Protein AF-W6YYJ2-F1 (afdb_monomer)

Organism: NCBI:txid930090

Structure (mmCIF, N/CA/C/O backbone):
data_AF-W6YYJ2-F1
#
_entry.id   AF-W6YYJ2-F1
#
loop_
_atom_site.group_PDB
_atom_site.id
_atom_site.type_symbol
_atom_site.label_atom_id
_atom_site.label_alt_id
_atom_site.label_comp_id
_atom_site.label_asym_id
_atom_site.label_entity_id
_atom_site.label_seq_id
_atom_site.pdbx_PDB_ins_code
_atom_site.Cartn_x
_atom_site.Cartn_y
_atom_site.Cartn_z
_atom_site.occupancy
_atom_site.B_iso_or_equiv
_atom_site.auth_seq_id
_atom_site.auth_comp_id
_atom_site.auth_asym_id
_atom_site.auth_atom_id
_atom_site.pdbx_PDB_model_num
ATOM 1 N N . MET A 1 1 ? -20.573 -22.999 5.834 1.00 75.44 1 MET A N 1
ATOM 2 C CA . MET A 1 1 ? -19.142 -23.088 6.198 1.00 75.44 1 MET A CA 1
ATOM 3 C C . MET A 1 1 ? -18.916 -22.221 7.424 1.00 75.44 1 MET A C 1
ATOM 5 O O . MET A 1 1 ? -19.545 -21.170 7.485 1.00 75.44 1 MET A O 1
ATOM 9 N N . PRO A 1 2 ? -18.103 -22.651 8.403 1.00 87.94 2 PRO A N 1
ATOM 10 C CA . PRO A 1 2 ? -17.697 -21.772 9.497 1.00 87.94 2 PRO A CA 1
ATOM 11 C C . PRO A 1 2 ? -16.944 -20.550 8.934 1.00 87.94 2 PRO A C 1
ATOM 13 O O . PRO A 1 2 ? -16.268 -20.700 7.911 1.00 87.94 2 PRO A O 1
ATOM 16 N N . PRO A 1 3 ? -17.081 -19.358 9.546 1.00 88.62 3 PRO A N 1
ATOM 17 C CA . PRO A 1 3 ? -16.342 -18.175 9.114 1.00 88.62 3 PRO A CA 1
ATOM 18 C C . PRO A 1 3 ? -14.836 -18.429 9.218 1.00 88.62 3 PRO A C 1
ATOM 20 O O . PRO A 1 3 ? -14.385 -19.137 10.123 1.00 88.62 3 PRO A O 1
ATOM 23 N N . ASP A 1 4 ? -14.060 -17.856 8.296 1.00 91.62 4 ASP A N 1
ATOM 24 C CA . ASP A 1 4 ? -12.603 -17.922 8.363 1.00 91.62 4 ASP A CA 1
ATOM 25 C C . ASP A 1 4 ? -12.147 -17.315 9.707 1.00 91.62 4 ASP A C 1
ATOM 27 O O . ASP A 1 4 ? -12.546 -16.192 10.046 1.00 91.62 4 ASP A O 1
ATOM 31 N N . PRO A 1 5 ? -11.330 -18.023 10.510 1.00 91.44 5 PRO A N 1
ATOM 32 C CA . PRO A 1 5 ? -10.803 -17.479 11.758 1.00 91.44 5 PRO A CA 1
ATOM 33 C C . PRO A 1 5 ? -10.127 -16.114 11.579 1.00 91.44 5 PRO A C 1
ATOM 35 O O . PRO A 1 5 ? -10.192 -15.275 12.478 1.00 91.44 5 PRO A O 1
ATOM 38 N N . ARG A 1 6 ? -9.523 -15.860 10.410 1.00 92.50 6 ARG A N 1
ATOM 39 C CA . ARG A 1 6 ? -8.887 -14.579 10.077 1.00 92.50 6 ARG A CA 1
ATOM 40 C C . ARG A 1 6 ? -9.896 -13.444 10.003 1.00 92.50 6 ARG A C 1
ATOM 42 O O . ARG A 1 6 ? -9.632 -12.384 10.563 1.00 92.50 6 ARG A O 1
ATOM 49 N N . ASP A 1 7 ? -11.054 -13.679 9.395 1.00 92.94 7 ASP A N 1
ATOM 50 C CA . ASP A 1 7 ? -12.118 -12.676 9.299 1.00 92.94 7 ASP A CA 1
ATOM 51 C C . ASP A 1 7 ? -12.638 -12.316 10.690 1.00 92.94 7 ASP A C 1
ATOM 53 O O . ASP A 1 7 ? -12.801 -11.143 11.014 1.00 92.94 7 ASP A O 1
ATOM 57 N N . THR A 1 8 ? -12.790 -13.324 11.553 1.00 94.50 8 THR A N 1
ATOM 58 C CA . THR A 1 8 ? -13.216 -13.135 12.950 1.00 94.50 8 THR A CA 1
ATOM 59 C C . THR A 1 8 ? -12.192 -12.341 13.770 1.00 94.50 8 THR A C 1
ATOM 61 O O . THR A 1 8 ? -12.552 -11.632 14.708 1.00 94.50 8 THR A O 1
ATOM 64 N N . MET A 1 9 ? -10.899 -12.471 13.461 1.00 95.88 9 MET A N 1
ATOM 65 C CA . MET A 1 9 ? -9.841 -11.695 14.113 1.00 95.88 9 MET A CA 1
ATOM 66 C C . MET A 1 9 ? -9.793 -10.260 13.588 1.00 95.88 9 MET A C 1
ATOM 68 O O . MET A 1 9 ? -9.740 -9.321 14.378 1.00 95.88 9 MET A O 1
ATOM 72 N N . LEU A 1 10 ? -9.828 -10.086 12.266 1.00 97.00 10 LEU A N 1
ATOM 73 C CA . LEU A 1 10 ? -9.793 -8.776 11.618 1.00 97.00 10 LEU A CA 1
ATOM 74 C C . LEU A 1 10 ? -11.030 -7.932 11.944 1.00 97.00 10 LEU A C 1
ATOM 76 O O . LEU A 1 10 ? -10.906 -6.717 12.069 1.00 97.00 10 LEU A O 1
ATOM 80 N N . SER A 1 11 ? -12.193 -8.555 12.158 1.00 96.88 11 SER A N 1
ATOM 81 C CA . SER A 1 11 ? -13.426 -7.860 12.547 1.00 96.88 11 SER A CA 1
ATOM 82 C C . SER A 1 11 ? -13.388 -7.262 13.958 1.00 96.88 11 SER A C 1
ATOM 84 O O . SER A 1 11 ? -14.300 -6.527 14.323 1.00 96.88 11 SER A O 1
ATOM 86 N N . ARG A 1 12 ? -12.379 -7.597 14.777 1.00 97.06 12 ARG A N 1
ATOM 87 C CA . ARG A 1 12 ? -12.179 -7.014 16.118 1.00 97.06 12 ARG A CA 1
ATOM 88 C C . ARG A 1 12 ? -11.366 -5.724 16.089 1.00 97.06 12 ARG A C 1
ATOM 90 O O . ARG A 1 12 ? -11.321 -5.031 17.099 1.00 97.06 12 ARG A O 1
ATOM 97 N N . LEU A 1 13 ? -10.686 -5.444 14.978 1.00 98.06 13 LEU A N 1
ATOM 98 C CA . LEU A 1 13 ? -9.903 -4.227 14.825 1.00 98.06 13 LEU A CA 1
ATOM 99 C C . LEU A 1 13 ? -10.830 -3.028 14.658 1.00 98.06 13 LEU A C 1
ATOM 101 O O . LEU A 1 13 ? -11.836 -3.106 13.953 1.00 98.06 13 LEU A O 1
ATOM 105 N N . GLU A 1 14 ? -10.450 -1.905 15.257 1.00 97.94 14 GLU A N 1
ATOM 106 C CA . GLU A 1 14 ? -11.079 -0.630 14.950 1.00 97.94 14 GLU A CA 1
ATOM 107 C C . GLU A 1 14 ? -10.836 -0.289 13.475 1.00 97.94 14 GLU A C 1
ATOM 109 O O . GLU A 1 14 ? -9.692 -0.385 13.014 1.00 97.94 14 GLU A O 1
ATOM 114 N N . PRO A 1 15 ? -11.876 0.107 12.722 1.00 96.00 15 PRO A N 1
ATOM 115 C CA . PRO A 1 15 ? -11.707 0.519 11.338 1.00 96.00 15 PRO A CA 1
ATOM 116 C C . PRO A 1 15 ? -10.750 1.707 11.186 1.00 96.00 15 PRO A C 1
ATOM 118 O O . PRO A 1 15 ? -10.441 2.432 12.135 1.00 96.00 15 PRO A O 1
ATOM 121 N N . LEU A 1 16 ? -10.281 1.923 9.958 1.00 95.31 16 LEU A N 1
ATOM 122 C CA . LEU A 1 16 ? -9.495 3.112 9.645 1.00 95.31 16 LEU A CA 1
ATOM 123 C C . LEU A 1 16 ? -10.347 4.381 9.759 1.00 95.31 16 LEU A C 1
ATOM 125 O O . LEU A 1 16 ? -11.559 4.350 9.545 1.00 95.31 16 LEU A O 1
ATOM 129 N N . ASP A 1 17 ? -9.696 5.513 10.041 1.00 94.19 17 ASP A N 1
ATOM 130 C CA . ASP A 1 17 ? -10.378 6.808 9.970 1.00 94.19 17 ASP A CA 1
ATOM 131 C C . ASP A 1 17 ? -10.906 7.049 8.541 1.00 94.19 17 ASP A C 1
ATOM 133 O O . ASP A 1 17 ? -10.341 6.519 7.574 1.00 94.19 17 ASP A O 1
ATOM 137 N N . PRO A 1 18 ? -11.951 7.877 8.366 1.00 92.56 18 PRO A N 1
ATOM 138 C CA . PRO A 1 18 ? -12.426 8.254 7.042 1.00 92.56 18 PRO A CA 1
ATOM 139 C C . PRO A 1 18 ? -11.279 8.727 6.146 1.00 92.56 18 PRO A C 1
ATOM 141 O O . PRO A 1 18 ? -10.399 9.469 6.583 1.00 92.56 18 PRO A O 1
ATOM 144 N N . ASN A 1 19 ? -11.312 8.316 4.878 1.00 91.75 19 ASN A N 1
ATOM 145 C CA . ASN A 1 19 ? -10.298 8.629 3.863 1.00 91.75 19 ASN A CA 1
ATOM 146 C C . ASN A 1 19 ? -8.931 7.960 4.053 1.00 91.75 19 ASN A C 1
ATOM 148 O O . ASN A 1 19 ? -8.046 8.173 3.226 1.00 91.75 19 ASN A O 1
ATOM 152 N N . ASN A 1 20 ? -8.756 7.118 5.073 1.00 91.88 20 ASN A N 1
ATOM 153 C CA . ASN A 1 20 ? -7.548 6.322 5.231 1.00 91.88 20 ASN A CA 1
ATOM 154 C C . ASN A 1 20 ? -7.757 4.918 4.664 1.00 91.88 20 ASN A C 1
ATOM 156 O O . ASN A 1 20 ? -8.676 4.194 5.045 1.00 91.88 20 ASN A O 1
ATOM 160 N N . TYR A 1 21 ? -6.858 4.526 3.765 1.00 94.69 21 TYR A N 1
ATOM 161 C CA . TYR A 1 21 ? -6.887 3.238 3.084 1.00 94.69 21 TYR A CA 1
ATOM 162 C C . TYR A 1 21 ? -5.504 2.601 3.091 1.00 94.69 21 TYR A C 1
ATOM 164 O O . TYR A 1 21 ? -4.480 3.284 3.010 1.00 94.69 21 TYR A O 1
ATOM 172 N N . ILE A 1 22 ? -5.482 1.273 3.157 1.00 95.19 22 ILE A N 1
ATOM 173 C CA . ILE A 1 22 ? -4.271 0.462 3.072 1.00 95.19 22 ILE A CA 1
ATOM 174 C C . ILE A 1 22 ? -4.500 -0.579 1.988 1.00 95.19 22 ILE A C 1
ATOM 176 O O . ILE A 1 22 ? -5.451 -1.349 2.064 1.00 95.19 22 ILE A O 1
ATOM 180 N N . MET A 1 23 ? -3.602 -0.643 1.010 1.00 95.06 23 MET A N 1
ATOM 181 C CA . MET A 1 23 ? -3.572 -1.726 0.030 1.00 95.06 23 MET A CA 1
ATOM 182 C C . MET A 1 23 ? -2.150 -2.253 -0.088 1.00 95.06 23 MET A C 1
ATOM 184 O O . MET A 1 23 ? -1.280 -1.595 -0.662 1.00 95.06 23 MET A O 1
ATOM 188 N N . ALA A 1 24 ? -1.911 -3.439 0.461 1.00 95.31 24 ALA A N 1
ATOM 189 C CA . ALA A 1 24 ? -0.648 -4.150 0.355 1.00 95.31 24 ALA A CA 1
ATOM 190 C C . ALA A 1 24 ? -0.841 -5.387 -0.521 1.00 95.31 24 ALA A C 1
ATOM 192 O O . ALA A 1 24 ? -1.620 -6.275 -0.183 1.00 95.31 24 ALA A O 1
ATOM 193 N N . LEU A 1 25 ? -0.124 -5.424 -1.640 1.00 92.94 25 LEU A N 1
ATOM 194 C CA . LEU A 1 25 ? -0.196 -6.484 -2.641 1.00 92.94 25 LEU A CA 1
ATOM 195 C C . LEU A 1 25 ? 1.176 -7.148 -2.750 1.00 92.94 25 LEU A C 1
ATOM 197 O O . LEU A 1 25 ? 2.191 -6.452 -2.687 1.00 92.94 25 LEU A O 1
ATOM 201 N N . SER A 1 26 ? 1.204 -8.467 -2.907 1.00 91.44 26 SER A N 1
ATOM 202 C CA . SER A 1 26 ? 2.397 -9.241 -3.266 1.00 91.44 26 SER A CA 1
ATOM 203 C C . SER A 1 26 ? 2.366 -9.621 -4.755 1.00 91.44 26 SER A C 1
ATOM 205 O O . SER A 1 26 ? 1.419 -9.295 -5.463 1.00 91.44 26 SER A O 1
ATOM 207 N N . ALA A 1 27 ? 3.391 -10.326 -5.242 1.00 85.50 27 ALA A N 1
ATOM 208 C CA . ALA A 1 27 ? 3.406 -10.885 -6.601 1.00 85.50 27 ALA A CA 1
ATOM 209 C C . ALA A 1 27 ? 2.467 -12.099 -6.781 1.00 85.50 27 ALA A C 1
ATOM 211 O O . ALA A 1 27 ? 2.280 -12.563 -7.899 1.00 85.50 27 ALA A O 1
ATOM 212 N N . GLY A 1 28 ? 1.921 -12.639 -5.688 1.00 86.88 28 GLY A N 1
ATOM 213 C CA . GLY A 1 28 ? 0.967 -13.750 -5.700 1.00 86.88 28 GLY A CA 1
ATOM 214 C C . GLY A 1 28 ? -0.441 -13.323 -5.287 1.00 86.88 28 GLY A C 1
ATOM 215 O O . GLY A 1 28 ? -0.811 -12.158 -5.379 1.00 86.88 28 GLY A O 1
ATOM 216 N N . SER A 1 29 ? -1.212 -14.270 -4.752 1.00 87.44 29 SER A N 1
ATOM 217 C CA . SER A 1 29 ? -2.557 -14.024 -4.212 1.00 87.44 29 SER A CA 1
ATOM 218 C C . SER A 1 29 ? -2.566 -13.325 -2.850 1.00 87.44 29 SER A C 1
ATOM 220 O O . SER A 1 29 ? -3.638 -13.104 -2.286 1.00 87.44 29 SER A O 1
ATOM 222 N N . ASP A 1 30 ? -1.396 -13.034 -2.279 1.00 93.56 30 ASP A N 1
ATOM 223 C CA . ASP A 1 30 ? -1.274 -12.433 -0.954 1.00 93.56 30 ASP A CA 1
ATOM 224 C C . ASP A 1 30 ? -1.622 -10.946 -1.018 1.00 93.56 30 ASP A C 1
ATOM 226 O O . ASP A 1 30 ? -0.932 -10.140 -1.650 1.00 93.56 30 ASP A O 1
ATOM 230 N N . GLN A 1 31 ? -2.689 -10.587 -0.317 1.00 94.38 31 GLN A N 1
ATOM 231 C CA . GLN A 1 31 ? -3.199 -9.232 -0.223 1.00 94.38 31 GLN A CA 1
ATOM 232 C C . GLN A 1 31 ? -3.637 -8.924 1.205 1.00 94.38 31 GLN A C 1
ATOM 234 O O . GLN A 1 31 ? -4.163 -9.781 1.922 1.00 94.38 31 GLN A O 1
ATOM 239 N N . PHE A 1 32 ? -3.454 -7.666 1.585 1.00 96.44 32 PHE A N 1
ATOM 240 C CA . PHE A 1 32 ? -4.011 -7.073 2.789 1.00 96.44 32 PHE A CA 1
ATOM 241 C C . PHE A 1 32 ? -4.631 -5.723 2.426 1.00 96.44 32 PHE A C 1
ATOM 243 O O . PHE A 1 32 ? -3.959 -4.849 1.873 1.00 96.44 32 PHE A O 1
ATOM 250 N N . ILE A 1 33 ? -5.913 -5.565 2.737 1.00 96.38 33 ILE A N 1
ATOM 251 C CA . ILE A 1 33 ? -6.707 -4.378 2.438 1.00 96.38 33 ILE A CA 1
ATOM 252 C C . ILE A 1 33 ? -7.309 -3.868 3.747 1.00 96.38 33 ILE A C 1
ATOM 254 O O . ILE A 1 33 ? -7.993 -4.603 4.457 1.00 96.38 33 ILE A O 1
ATOM 258 N N . GLY A 1 34 ? -7.051 -2.604 4.064 1.00 96.31 34 GLY A N 1
ATOM 259 C CA . GLY A 1 34 ? -7.689 -1.877 5.155 1.00 96.31 34 GLY A CA 1
ATOM 260 C C . GLY A 1 34 ? -8.486 -0.705 4.603 1.00 96.31 34 GLY A C 1
ATOM 261 O O . GLY A 1 34 ? -8.014 0.008 3.718 1.00 96.31 34 GLY A O 1
ATOM 262 N N . SER A 1 35 ? -9.687 -0.505 5.130 1.00 94.94 35 SER A N 1
ATOM 263 C CA . SER A 1 35 ? -10.590 0.579 4.748 1.00 94.94 35 SER A CA 1
ATOM 264 C C . SER A 1 35 ? -11.330 1.122 5.976 1.00 94.94 35 SER A C 1
ATOM 266 O O . SER A 1 35 ? -11.303 0.486 7.038 1.00 94.94 35 SER A O 1
ATOM 268 N N . PRO A 1 36 ? -12.061 2.241 5.842 1.00 93.88 36 PRO A N 1
ATOM 269 C CA . PRO A 1 36 ? -12.977 2.702 6.886 1.00 93.88 36 PRO A CA 1
ATOM 270 C C . PRO A 1 36 ? -14.105 1.706 7.207 1.00 93.88 36 PRO A C 1
ATOM 272 O O . PRO A 1 36 ? -14.713 1.787 8.266 1.00 93.88 36 PRO A O 1
ATOM 275 N N . ASN A 1 37 ? -14.356 0.729 6.327 1.00 92.31 37 ASN A N 1
ATOM 276 C CA . ASN A 1 37 ? -15.351 -0.332 6.519 1.00 92.31 37 ASN A CA 1
ATOM 277 C C . ASN A 1 37 ? -14.746 -1.624 7.105 1.00 92.31 37 ASN A C 1
ATOM 279 O O . ASN A 1 37 ? -15.384 -2.675 7.093 1.00 92.31 37 ASN A O 1
ATOM 283 N N . GLY A 1 38 ? -13.502 -1.565 7.590 1.00 94.81 38 GLY A N 1
ATOM 284 C CA . GLY A 1 38 ? -12.784 -2.694 8.175 1.00 94.81 38 GLY A CA 1
ATOM 285 C C . GLY A 1 38 ? -11.705 -3.272 7.261 1.00 94.81 38 GLY A C 1
ATOM 286 O O . GLY A 1 38 ? -11.252 -2.636 6.301 1.00 94.81 38 GLY A O 1
ATOM 287 N N . TYR A 1 39 ? -11.269 -4.487 7.592 1.00 97.00 39 TYR A N 1
ATOM 288 C CA . TYR A 1 39 ? -10.086 -5.127 7.019 1.00 97.00 39 TYR A CA 1
ATOM 289 C C . TYR A 1 39 ? -10.425 -6.443 6.325 1.00 97.00 39 TYR A C 1
ATOM 291 O O . TYR A 1 39 ? -11.279 -7.199 6.783 1.00 97.00 39 TYR A O 1
ATOM 299 N N . LYS A 1 40 ? -9.702 -6.742 5.244 1.00 96.50 40 LYS A N 1
ATOM 300 C CA . LYS A 1 40 ? -9.734 -8.027 4.539 1.00 96.50 40 LYS A CA 1
ATOM 301 C C . LYS A 1 40 ? -8.317 -8.447 4.180 1.00 96.50 40 LYS A C 1
ATOM 303 O O . LYS A 1 40 ? -7.513 -7.619 3.757 1.00 96.50 40 LYS A O 1
ATOM 308 N N . ALA A 1 41 ? -8.007 -9.731 4.310 1.00 96.44 41 ALA A N 1
ATOM 309 C CA . ALA A 1 41 ? -6.697 -10.243 3.936 1.00 96.44 41 ALA A CA 1
ATOM 310 C C . ALA A 1 41 ? -6.782 -11.687 3.448 1.00 96.44 41 ALA A C 1
ATOM 312 O O . ALA A 1 41 ? -7.460 -12.513 4.050 1.00 96.44 41 ALA A O 1
ATOM 313 N N . THR A 1 42 ? -6.038 -12.008 2.393 1.00 95.19 42 THR A N 1
ATOM 314 C CA . THR A 1 42 ? -5.786 -13.407 2.006 1.00 95.19 42 THR A CA 1
ATOM 315 C C . THR A 1 42 ? -4.551 -13.961 2.708 1.00 95.19 42 THR A C 1
ATOM 317 O O . THR A 1 42 ? -4.417 -15.177 2.839 1.00 95.19 42 THR A O 1
ATOM 320 N N . TYR A 1 43 ? -3.677 -13.081 3.205 1.00 94.38 43 TYR A N 1
ATOM 321 C CA . TYR A 1 43 ? -2.455 -13.435 3.912 1.00 94.38 43 TYR A CA 1
ATOM 322 C C . TYR A 1 43 ? -2.159 -12.443 5.041 1.00 94.38 43 TYR A C 1
ATOM 324 O O . TYR A 1 43 ? -2.199 -11.227 4.854 1.00 94.38 43 TYR A O 1
ATOM 332 N N . ILE A 1 44 ? -1.829 -12.976 6.220 1.00 96.31 44 ILE A N 1
ATOM 333 C CA . ILE A 1 44 ? -1.332 -12.212 7.367 1.00 96.31 44 ILE A CA 1
ATOM 334 C C . ILE A 1 44 ? -0.098 -12.954 7.895 1.00 96.31 44 ILE A C 1
ATOM 336 O O . ILE A 1 44 ? -0.212 -14.140 8.214 1.00 96.31 44 ILE A O 1
ATOM 340 N N . PRO A 1 45 ? 1.070 -12.298 8.013 1.00 96.12 45 PRO A N 1
ATOM 341 C CA . PRO A 1 45 ? 2.262 -12.945 8.551 1.00 96.12 45 PRO A CA 1
ATOM 342 C C . PRO A 1 45 ? 2.075 -13.432 9.994 1.00 96.12 45 PRO A C 1
ATOM 344 O O . PRO A 1 45 ? 1.421 -12.764 10.797 1.00 96.12 45 PRO A O 1
ATOM 347 N N . SER A 1 46 ? 2.718 -14.544 10.363 1.00 94.50 46 SER A N 1
ATOM 348 C CA . SER A 1 46 ? 2.643 -15.134 11.714 1.00 94.50 46 SER A CA 1
ATOM 349 C C . SER A 1 46 ? 2.983 -14.148 12.835 1.00 94.50 46 SER A C 1
ATOM 351 O O . SER A 1 46 ? 2.301 -14.106 13.859 1.00 94.50 46 SER A O 1
ATOM 353 N N . ASP A 1 47 ? 3.985 -13.296 12.615 1.00 95.38 47 ASP A N 1
ATOM 354 C CA . ASP A 1 47 ? 4.447 -12.313 13.606 1.00 95.38 47 ASP A CA 1
ATOM 355 C C . ASP A 1 47 ? 3.437 -11.177 13.830 1.00 95.38 47 ASP A C 1
ATOM 357 O O . ASP A 1 47 ? 3.497 -10.462 14.834 1.00 95.38 47 ASP A O 1
ATOM 361 N N . VAL A 1 48 ? 2.509 -11.000 12.887 1.00 97.06 48 VAL A N 1
ATOM 362 C CA . VAL A 1 48 ? 1.380 -10.070 12.983 1.00 97.06 48 VAL A CA 1
ATOM 363 C C . VAL A 1 48 ? 0.153 -10.786 13.553 1.00 97.06 48 VAL A C 1
ATOM 365 O O . VAL A 1 48 ? -0.580 -10.194 14.342 1.00 97.06 48 VAL A O 1
ATOM 368 N N . LEU A 1 49 ? -0.039 -12.072 13.235 1.00 95.62 49 LEU A N 1
ATOM 369 C CA . LEU A 1 49 ? -1.155 -12.879 13.738 1.00 95.62 49 LEU A CA 1
ATOM 370 C C . LEU A 1 49 ? -1.189 -12.967 15.265 1.00 95.62 49 LEU A C 1
ATOM 372 O O . LEU A 1 49 ? -2.266 -12.836 15.838 1.00 95.62 49 LEU A O 1
ATOM 376 N N . TYR A 1 50 ? -0.047 -13.160 15.933 1.00 94.44 50 TYR A N 1
ATOM 377 C CA . TYR A 1 50 ? -0.037 -13.303 17.394 1.00 94.44 50 TYR A CA 1
ATOM 378 C C . TYR A 1 50 ? -0.580 -12.053 18.121 1.00 94.44 50 TYR A C 1
ATOM 380 O O . TYR A 1 50 ? -1.554 -12.193 18.863 1.00 94.44 50 TYR A O 1
ATOM 388 N N . PRO A 1 51 ? -0.065 -10.826 17.876 1.00 96.31 51 PRO A N 1
ATOM 389 C CA . PRO A 1 51 ? -0.635 -9.605 18.455 1.00 96.31 51 PRO A CA 1
ATOM 390 C C . PRO A 1 51 ? -2.131 -9.407 18.167 1.00 96.31 51 PRO A C 1
ATOM 392 O O . PRO A 1 51 ? -2.870 -8.972 19.056 1.00 96.31 51 PRO A O 1
ATOM 395 N N . LEU A 1 52 ? -2.579 -9.742 16.950 1.00 96.88 52 LEU A N 1
ATOM 396 C CA . LEU A 1 52 ? -3.992 -9.680 16.564 1.00 96.88 52 LEU A CA 1
ATOM 397 C C . LEU A 1 52 ? -4.837 -10.669 17.374 1.00 96.88 52 LEU A C 1
ATOM 399 O O . LEU A 1 52 ? -5.888 -10.309 17.896 1.00 96.88 52 LEU A O 1
ATOM 403 N N . PHE A 1 53 ? -4.361 -11.905 17.520 1.00 95.94 53 PHE A N 1
ATOM 404 C CA . PHE A 1 53 ? -5.067 -12.967 18.233 1.00 95.94 53 PHE A CA 1
ATOM 405 C C . PHE A 1 53 ? -5.226 -12.644 19.718 1.00 95.94 53 PHE A C 1
ATOM 407 O O . PHE A 1 53 ? -6.298 -12.839 20.287 1.00 95.94 53 PHE A O 1
ATOM 414 N N . THR A 1 54 ? -4.180 -12.084 20.328 1.00 96.00 54 THR A N 1
ATOM 415 C CA . THR A 1 54 ? -4.199 -11.645 21.729 1.00 96.00 54 THR A CA 1
ATOM 416 C C . THR A 1 54 ? -5.048 -10.398 21.976 1.00 96.00 54 THR A C 1
ATOM 418 O O . THR A 1 54 ? -5.193 -9.992 23.123 1.00 96.00 54 THR A O 1
ATOM 421 N N . GLY A 1 55 ? -5.579 -9.765 20.922 1.00 96.31 55 GLY A N 1
ATOM 422 C CA . GLY A 1 55 ? -6.342 -8.526 21.039 1.00 96.31 55 GLY A CA 1
ATOM 423 C C . GLY A 1 55 ? -5.506 -7.362 21.567 1.00 96.31 55 GLY A C 1
ATOM 424 O O . GLY A 1 55 ? -6.034 -6.518 22.266 1.00 96.31 55 GLY A O 1
ATOM 425 N N . LEU A 1 56 ? -4.198 -7.323 21.288 1.00 97.56 56 LEU A N 1
ATOM 426 C CA . LEU A 1 56 ? -3.327 -6.212 21.706 1.00 97.56 56 LEU A CA 1
ATOM 427 C C . LEU A 1 56 ? -3.323 -5.063 20.693 1.00 97.56 56 LEU A C 1
ATOM 429 O O . LEU A 1 56 ? -2.918 -3.943 21.010 1.00 97.56 56 LEU A O 1
ATOM 433 N N . VAL A 1 57 ? -3.731 -5.359 19.460 1.00 98.31 57 VAL A N 1
ATOM 434 C CA . VAL A 1 57 ? -3.770 -4.415 18.346 1.00 98.31 57 VAL A CA 1
ATOM 435 C C . VAL A 1 57 ? -5.148 -3.777 18.300 1.00 98.31 57 VAL A C 1
ATOM 437 O O . VAL A 1 57 ? -6.151 -4.475 18.193 1.00 98.31 57 VAL A O 1
ATOM 440 N N . LYS A 1 58 ? -5.167 -2.449 18.347 1.00 98.00 58 LYS A N 1
ATOM 441 C CA . LYS A 1 58 ? -6.360 -1.634 18.159 1.00 98.00 58 LYS A CA 1
ATOM 442 C C . LYS A 1 58 ? -6.704 -1.534 16.679 1.00 98.00 58 LYS A C 1
ATOM 444 O O . LYS A 1 58 ? -7.815 -1.859 16.285 1.00 98.00 58 LYS A O 1
ATOM 449 N N . ARG A 1 59 ? -5.727 -1.153 15.848 1.00 97.94 59 ARG A N 1
ATOM 450 C CA . ARG A 1 59 ? -5.878 -1.065 14.388 1.00 97.94 59 ARG A CA 1
ATOM 451 C C . ARG A 1 59 ? -4.548 -1.215 13.654 1.00 97.94 59 ARG A C 1
ATOM 453 O O . ARG A 1 59 ? -3.479 -0.990 14.222 1.00 97.94 59 ARG A O 1
ATOM 460 N N . ILE A 1 60 ? -4.610 -1.579 12.376 1.00 97.94 60 ILE A N 1
ATOM 461 C CA . ILE A 1 60 ? -3.446 -1.617 11.477 1.00 97.94 60 ILE A CA 1
ATOM 462 C C . ILE A 1 60 ? -3.435 -0.310 10.688 1.00 97.94 60 ILE A C 1
ATOM 464 O O . ILE A 1 60 ? -4.416 -0.025 10.007 1.00 97.94 60 ILE A O 1
ATOM 468 N N . THR A 1 61 ? -2.356 0.471 10.777 1.00 96.50 61 THR A N 1
ATOM 469 C CA . THR A 1 61 ? -2.252 1.817 10.174 1.00 96.50 61 THR A CA 1
ATOM 470 C C . THR A 1 61 ? -1.427 1.848 8.891 1.00 96.50 61 THR A C 1
ATOM 472 O O . THR A 1 61 ? -1.562 2.775 8.091 1.00 96.50 61 THR A O 1
ATOM 475 N N . TRP A 1 62 ? -0.607 0.823 8.654 1.00 96.94 62 TRP A N 1
ATOM 476 C CA . TRP A 1 62 ? 0.102 0.634 7.394 1.00 96.94 62 TRP A CA 1
ATOM 477 C C . TRP A 1 62 ? 0.457 -0.833 7.161 1.00 96.94 62 TRP A C 1
ATOM 479 O O . TRP A 1 62 ? 0.726 -1.576 8.107 1.00 96.94 62 TRP A O 1
ATOM 489 N N . ALA A 1 63 ? 0.520 -1.237 5.893 1.00 97.31 63 ALA A N 1
ATOM 490 C CA . ALA A 1 63 ? 1.034 -2.538 5.491 1.00 97.31 63 ALA A CA 1
ATOM 491 C C . ALA A 1 63 ? 1.769 -2.453 4.146 1.00 97.31 63 ALA A C 1
ATOM 493 O O . ALA A 1 63 ? 1.368 -1.732 3.232 1.00 97.31 63 ALA A O 1
ATOM 494 N N . SER A 1 64 ? 2.829 -3.242 4.006 1.00 96.81 64 SER A N 1
ATOM 495 C CA . SER A 1 64 ? 3.478 -3.547 2.735 1.00 96.81 64 SER A CA 1
ATOM 496 C C . SER A 1 64 ? 3.924 -4.998 2.737 1.00 96.81 64 SER A C 1
ATOM 498 O O . SER A 1 64 ? 4.610 -5.453 3.652 1.00 96.81 64 SER A O 1
ATOM 500 N N . LEU A 1 65 ? 3.574 -5.708 1.672 1.00 95.69 65 LEU A N 1
ATOM 501 C CA . LEU A 1 65 ? 3.992 -7.080 1.424 1.00 95.69 65 LEU A CA 1
ATOM 502 C C . LEU A 1 65 ? 5.048 -7.087 0.324 1.00 95.69 65 LEU A C 1
ATOM 504 O O . LEU A 1 65 ? 5.088 -6.171 -0.498 1.00 95.69 65 LEU A O 1
ATOM 508 N N . ARG A 1 66 ? 5.911 -8.099 0.335 1.00 94.38 66 ARG A N 1
ATOM 509 C CA . ARG A 1 66 ? 6.868 -8.355 -0.737 1.00 94.38 66 ARG A CA 1
ATOM 510 C C . ARG A 1 66 ? 6.655 -9.749 -1.309 1.00 94.38 66 ARG A C 1
ATOM 512 O O . ARG A 1 66 ? 6.085 -10.612 -0.653 1.00 94.38 66 ARG A O 1
ATOM 519 N N . CYS A 1 67 ? 7.153 -9.972 -2.523 1.00 89.50 67 CYS A N 1
ATOM 520 C CA . CYS A 1 67 ? 7.084 -11.270 -3.200 1.00 89.50 67 CYS A CA 1
ATOM 521 C C . CYS A 1 67 ? 7.896 -12.387 -2.518 1.00 89.50 67 CYS A C 1
ATOM 523 O O . CYS A 1 67 ? 7.728 -13.555 -2.853 1.00 89.50 67 CYS A O 1
ATOM 525 N N . ILE A 1 68 ? 8.780 -12.043 -1.576 1.00 92.19 68 ILE A N 1
ATOM 526 C CA . ILE A 1 68 ? 9.552 -13.014 -0.799 1.00 92.19 68 ILE A CA 1
ATOM 527 C C . ILE A 1 68 ? 8.765 -13.350 0.476 1.00 92.19 68 ILE A C 1
ATOM 529 O O . ILE A 1 68 ? 8.424 -12.424 1.220 1.00 92.19 68 ILE A O 1
ATOM 533 N N . PRO A 1 69 ? 8.518 -14.639 0.780 1.00 89.56 69 PRO A N 1
ATOM 534 C CA . PRO A 1 69 ? 7.890 -15.049 2.032 1.00 89.56 69 PRO A CA 1
ATOM 535 C C . PRO A 1 69 ? 8.587 -14.432 3.245 1.00 89.56 69 PRO A C 1
ATOM 537 O O . PRO A 1 69 ? 9.806 -14.272 3.257 1.00 89.56 69 PRO A O 1
ATOM 540 N N . ASN A 1 70 ? 7.822 -14.074 4.275 1.00 91.94 70 ASN A N 1
ATOM 541 C CA . ASN A 1 70 ? 8.336 -13.408 5.481 1.00 91.94 70 ASN A CA 1
ATOM 542 C C . ASN A 1 70 ? 9.094 -12.092 5.210 1.00 91.94 70 ASN A C 1
ATOM 544 O O . ASN A 1 70 ? 9.881 -11.647 6.042 1.00 91.94 70 ASN A O 1
ATOM 548 N N . SER A 1 71 ? 8.868 -11.447 4.064 1.00 94.69 71 SER A N 1
ATOM 549 C CA . SER A 1 71 ? 9.324 -10.087 3.789 1.00 94.69 71 SER A CA 1
ATOM 550 C C . SER A 1 71 ? 8.108 -9.165 3.759 1.00 94.69 71 SER A C 1
ATOM 552 O O . SER A 1 71 ? 7.357 -9.102 2.789 1.00 94.69 71 SER A O 1
ATOM 554 N N . PHE A 1 72 ? 7.866 -8.500 4.883 1.00 96.75 72 PHE A N 1
ATOM 555 C CA . PHE A 1 72 ? 6.703 -7.645 5.086 1.00 96.75 72 PHE A CA 1
ATOM 556 C C . PHE A 1 72 ? 7.043 -6.502 6.035 1.00 96.75 72 PHE A C 1
ATOM 558 O O . PHE A 1 72 ? 8.017 -6.559 6.785 1.00 96.75 72 PHE A O 1
ATOM 565 N N . PHE A 1 73 ? 6.198 -5.482 6.024 1.00 97.38 73 PHE A N 1
ATOM 566 C CA . PHE A 1 73 ? 6.213 -4.395 6.984 1.00 97.38 73 PHE A CA 1
ATOM 567 C C . PHE A 1 73 ? 4.772 -4.071 7.374 1.00 97.38 73 PHE A C 1
ATOM 569 O O . PHE A 1 73 ? 3.949 -3.801 6.504 1.00 97.38 73 PHE A O 1
ATOM 576 N N . PHE A 1 74 ? 4.471 -4.109 8.667 1.00 97.75 74 PHE A N 1
ATOM 577 C CA . PHE A 1 74 ? 3.187 -3.713 9.236 1.00 97.75 74 PHE A CA 1
ATOM 578 C C . PHE A 1 74 ? 3.411 -2.681 10.329 1.00 97.75 74 PHE A C 1
ATOM 580 O O . PHE A 1 74 ? 4.308 -2.824 11.161 1.00 97.75 74 PHE A O 1
ATOM 587 N N . GLU A 1 75 ? 2.551 -1.677 10.354 1.00 96.75 75 GLU A N 1
ATOM 588 C CA . GLU A 1 75 ? 2.470 -0.703 11.429 1.00 96.75 75 GLU A CA 1
ATOM 589 C C . GLU A 1 75 ? 1.147 -0.885 12.161 1.00 96.75 75 GLU A C 1
ATOM 591 O O . GLU A 1 75 ? 0.073 -0.940 11.556 1.00 96.75 75 GLU A O 1
ATOM 596 N N . LEU A 1 76 ? 1.255 -1.045 13.474 1.00 97.38 76 LEU A N 1
ATOM 597 C CA . LEU A 1 76 ? 0.172 -1.411 14.366 1.00 97.38 76 LEU A CA 1
ATOM 598 C C . LEU A 1 76 ? -0.001 -0.292 15.389 1.00 97.38 76 LEU A C 1
ATOM 600 O O . LEU A 1 76 ? 0.967 0.093 16.046 1.00 97.38 76 LEU A O 1
ATOM 604 N N . GLU A 1 77 ? -1.228 0.181 15.563 1.00 97.06 77 GLU A N 1
ATOM 605 C CA . GLU A 1 77 ? -1.620 0.937 16.748 1.00 97.06 77 GLU A CA 1
ATOM 606 C C . GLU A 1 77 ? -2.121 -0.062 17.794 1.00 97.06 77 GLU A C 1
ATOM 608 O O . GLU A 1 77 ? -3.010 -0.874 17.526 1.00 97.06 77 GLU A O 1
ATOM 613 N N . LEU A 1 78 ? -1.513 -0.047 18.975 1.00 97.56 78 LEU A N 1
ATOM 614 C CA . LEU A 1 78 ? -1.885 -0.898 20.101 1.00 97.56 78 LEU A CA 1
ATOM 615 C C . LEU A 1 78 ? -3.039 -0.267 20.894 1.00 97.56 78 LEU A C 1
ATOM 617 O O . LEU A 1 78 ? -3.286 0.934 20.797 1.00 97.56 78 LEU A O 1
ATOM 621 N N . ILE A 1 79 ? -3.733 -1.062 21.714 1.00 97.81 79 ILE A N 1
ATOM 622 C CA . ILE A 1 79 ? -4.850 -0.577 22.556 1.00 97.81 79 ILE A CA 1
ATOM 623 C C . ILE A 1 79 ? -4.420 0.535 23.524 1.00 97.81 79 ILE A C 1
ATOM 625 O O . ILE A 1 79 ? -5.208 1.418 23.846 1.00 97.81 79 ILE A O 1
ATOM 629 N N . ASP A 1 80 ? -3.155 0.543 23.941 1.00 96.81 80 ASP A N 1
ATOM 630 C CA . ASP A 1 80 ? -2.589 1.596 24.791 1.00 96.81 80 ASP A CA 1
ATOM 631 C C . ASP A 1 80 ? -2.219 2.890 24.031 1.00 96.81 80 ASP A C 1
ATOM 633 O O . ASP A 1 80 ? -1.624 3.799 24.610 1.00 96.81 80 ASP A O 1
ATOM 637 N N . GLY A 1 81 ? -2.540 2.975 22.734 1.00 95.56 81 GLY A N 1
ATOM 638 C CA . GLY A 1 81 ? -2.261 4.121 21.868 1.00 95.56 81 GLY A CA 1
ATOM 639 C C . GLY A 1 81 ? -0.821 4.200 21.353 1.00 95.56 81 GLY A C 1
ATOM 640 O O . GLY A 1 81 ? -0.484 5.128 20.616 1.00 95.56 81 GLY A O 1
ATOM 641 N N . ARG A 1 82 ? 0.059 3.255 21.713 1.00 95.06 82 ARG A N 1
ATOM 642 C CA . ARG A 1 82 ? 1.426 3.211 21.176 1.00 95.06 82 ARG A CA 1
ATOM 643 C C . ARG A 1 82 ? 1.450 2.600 19.779 1.00 95.06 82 ARG A C 1
ATOM 645 O O . ARG A 1 82 ? 0.668 1.714 19.449 1.00 95.06 82 ARG A O 1
ATOM 652 N N . PHE A 1 83 ? 2.432 3.024 18.989 1.00 93.94 83 PHE A N 1
ATOM 653 C CA . PHE A 1 83 ? 2.715 2.446 17.679 1.00 93.94 83 PHE A CA 1
ATOM 654 C C . PHE A 1 83 ? 3.810 1.386 17.785 1.00 93.94 83 PHE A C 1
ATOM 656 O O . PHE A 1 83 ? 4.828 1.587 18.454 1.00 93.94 83 PHE A O 1
ATOM 663 N N . ALA A 1 84 ? 3.613 0.269 17.095 1.00 94.88 84 ALA A N 1
ATOM 664 C CA . ALA A 1 84 ? 4.590 -0.796 16.955 1.00 94.88 84 ALA A CA 1
ATOM 665 C C . ALA A 1 84 ? 4.746 -1.172 15.480 1.00 94.88 84 ALA A C 1
ATOM 667 O O . ALA A 1 84 ? 3.767 -1.283 14.748 1.00 94.88 84 ALA A O 1
ATOM 668 N N . CYS A 1 85 ? 5.981 -1.425 15.053 1.00 95.50 85 CYS A N 1
ATOM 669 C CA . CYS A 1 85 ? 6.255 -1.958 13.723 1.00 95.50 85 CYS A CA 1
ATOM 670 C C . CYS A 1 85 ? 6.569 -3.454 13.815 1.00 95.50 85 CYS A C 1
ATOM 672 O O . CYS A 1 85 ? 7.333 -3.890 14.682 1.00 95.50 85 CYS A O 1
ATOM 674 N N . ARG A 1 86 ? 6.012 -4.240 12.895 1.00 96.62 86 ARG A N 1
ATOM 675 C CA . ARG A 1 86 ? 6.400 -5.631 12.646 1.00 96.62 86 ARG A CA 1
ATOM 676 C C . ARG A 1 86 ? 7.054 -5.704 11.283 1.00 96.62 86 ARG A C 1
ATOM 678 O O . ARG A 1 86 ? 6.463 -5.307 10.283 1.00 96.62 86 ARG A O 1
ATOM 685 N N . ILE A 1 87 ? 8.285 -6.190 11.264 1.00 96.62 87 ILE A N 1
ATOM 686 C CA . ILE A 1 87 ? 9.094 -6.281 10.057 1.00 96.62 87 ILE A CA 1
ATOM 687 C C . ILE A 1 87 ? 9.498 -7.736 9.904 1.00 96.62 87 ILE A C 1
ATOM 689 O O . ILE A 1 87 ? 9.961 -8.348 10.864 1.00 96.62 87 ILE A O 1
ATOM 693 N N . GLY A 1 88 ? 9.285 -8.278 8.712 1.00 96.25 88 GLY A N 1
ATOM 694 C CA . GLY A 1 88 ? 9.647 -9.649 8.402 1.00 96.25 88 GLY A CA 1
ATOM 695 C C . GLY A 1 88 ? 11.160 -9.873 8.421 1.00 96.25 88 GLY A C 1
ATOM 696 O O . GLY A 1 88 ? 11.948 -8.932 8.331 1.00 96.25 88 GLY A O 1
ATOM 697 N N . THR A 1 89 ? 11.578 -11.132 8.516 1.00 95.50 89 THR A N 1
ATOM 698 C CA . THR A 1 89 ? 12.991 -11.523 8.647 1.00 95.50 89 THR A CA 1
ATOM 699 C C . THR A 1 89 ? 13.822 -11.232 7.395 1.00 95.50 89 THR A C 1
ATOM 701 O O . THR A 1 89 ? 15.033 -11.038 7.485 1.00 95.50 89 THR A O 1
ATOM 704 N N . HIS A 1 90 ? 13.190 -11.153 6.222 1.00 94.88 90 HIS A N 1
ATOM 705 C CA . HIS A 1 90 ? 13.870 -10.895 4.952 1.00 94.88 90 HIS A CA 1
ATOM 706 C C . HIS A 1 90 ? 13.848 -9.408 4.574 1.00 94.88 90 HIS A C 1
ATOM 708 O O . HIS A 1 90 ? 13.180 -8.996 3.620 1.00 94.88 90 HIS A O 1
ATOM 714 N N . ILE A 1 91 ? 14.603 -8.592 5.308 1.00 94.62 91 ILE A N 1
ATOM 715 C CA . ILE A 1 91 ? 14.764 -7.154 5.045 1.00 94.62 91 ILE A CA 1
ATOM 716 C C . ILE A 1 91 ? 15.865 -6.945 3.988 1.00 94.62 91 ILE A C 1
ATOM 718 O O . ILE A 1 91 ? 16.948 -7.516 4.130 1.00 94.62 91 ILE A O 1
ATOM 722 N N . PRO A 1 92 ? 15.644 -6.135 2.930 1.00 93.81 92 PRO A N 1
ATOM 723 C CA . PRO A 1 92 ? 16.725 -5.724 2.036 1.00 93.81 92 PRO A CA 1
ATOM 724 C C . PRO A 1 92 ? 17.888 -5.104 2.836 1.00 93.81 92 PRO A C 1
ATOM 726 O O . PRO A 1 92 ? 17.630 -4.189 3.617 1.00 93.81 92 PRO A O 1
ATOM 729 N N . PRO A 1 93 ? 19.156 -5.517 2.636 1.00 91.81 93 PRO A N 1
ATOM 730 C CA . PRO A 1 93 ? 20.283 -5.010 3.431 1.00 91.81 93 PRO A CA 1
ATOM 731 C C . PRO A 1 93 ? 20.382 -3.478 3.458 1.00 91.81 93 PRO A C 1
ATOM 733 O O . PRO A 1 93 ? 20.583 -2.879 4.508 1.00 91.81 93 PRO A O 1
ATOM 736 N N . ALA A 1 94 ? 20.127 -2.841 2.312 1.00 90.19 94 ALA A N 1
ATOM 737 C CA . ALA A 1 94 ? 20.063 -1.389 2.153 1.00 90.19 94 ALA A CA 1
ATOM 738 C C . ALA A 1 94 ? 19.005 -0.698 3.040 1.00 90.19 94 ALA A C 1
ATOM 740 O O . ALA A 1 94 ? 19.167 0.462 3.416 1.00 90.19 94 ALA A O 1
ATOM 741 N N . LEU A 1 95 ? 17.911 -1.392 3.360 1.00 94.12 95 LEU A N 1
ATOM 742 C CA . LEU A 1 95 ? 16.854 -0.890 4.234 1.00 94.12 95 LEU A CA 1
ATOM 743 C C . LEU A 1 95 ? 17.202 -1.100 5.714 1.00 94.12 95 LEU A C 1
ATOM 745 O O . LEU A 1 95 ? 16.800 -0.294 6.550 1.00 94.12 95 LEU A O 1
ATOM 749 N N . THR A 1 96 ? 17.973 -2.138 6.049 1.00 93.69 96 THR A N 1
ATOM 750 C CA . THR A 1 96 ? 18.356 -2.465 7.431 1.00 93.69 96 THR A CA 1
ATOM 751 C C . THR A 1 96 ? 19.064 -1.301 8.121 1.00 93.69 96 THR A C 1
ATOM 753 O O . THR A 1 96 ? 18.651 -0.904 9.208 1.00 93.69 96 THR A O 1
ATOM 756 N N . ASP A 1 97 ? 20.066 -0.692 7.482 1.00 87.69 97 ASP A N 1
ATOM 757 C CA . ASP A 1 97 ? 20.813 0.432 8.069 1.00 87.69 97 ASP A CA 1
ATOM 758 C C . ASP A 1 97 ? 19.921 1.652 8.327 1.00 87.69 97 ASP A C 1
ATOM 760 O O . ASP A 1 97 ? 20.045 2.349 9.339 1.00 87.69 97 ASP A O 1
ATOM 764 N N . PHE A 1 98 ? 18.982 1.907 7.418 1.00 89.25 98 PHE A N 1
ATOM 765 C CA . PHE A 1 98 ? 18.003 2.972 7.573 1.00 89.25 98 PHE A CA 1
ATOM 766 C C . PHE A 1 98 ? 17.067 2.700 8.746 1.00 89.25 98 PHE A C 1
ATOM 768 O O . PHE A 1 98 ? 16.897 3.568 9.601 1.00 89.25 98 PHE A O 1
ATOM 775 N N . LEU A 1 99 ? 16.530 1.483 8.839 1.00 93.00 99 LEU A N 1
ATOM 776 C CA . LEU A 1 99 ? 15.678 1.071 9.948 1.00 93.00 99 LEU A CA 1
ATOM 777 C C . LEU A 1 99 ? 16.418 1.135 11.281 1.00 93.00 99 LEU A C 1
ATOM 779 O O . LEU A 1 99 ? 15.882 1.694 12.227 1.00 93.00 99 LEU A O 1
ATOM 783 N N . LEU A 1 100 ? 17.662 0.664 11.367 1.00 90.62 100 LEU A N 1
ATOM 784 C CA . LEU A 1 100 ? 18.455 0.740 12.598 1.00 90.62 100 LEU A CA 1
ATOM 785 C C . LEU A 1 100 ? 18.644 2.181 13.084 1.00 90.62 100 LEU A C 1
ATOM 787 O O . LEU A 1 100 ? 18.640 2.432 14.288 1.00 90.62 100 LEU A O 1
ATOM 791 N N . ASN A 1 101 ? 18.784 3.137 12.167 1.00 86.31 101 ASN A N 1
ATOM 792 C CA . ASN A 1 101 ? 18.866 4.552 12.520 1.00 86.31 101 ASN A CA 1
ATOM 793 C C . ASN A 1 101 ? 17.499 5.138 12.900 1.00 86.31 101 ASN A C 1
ATOM 795 O O . ASN A 1 101 ? 17.415 5.910 13.854 1.00 86.31 101 ASN A O 1
ATOM 799 N N . PHE A 1 102 ? 16.428 4.741 12.211 1.00 86.00 102 PHE A N 1
ATOM 800 C CA . PHE A 1 102 ? 15.068 5.199 12.502 1.00 86.00 102 PHE A CA 1
ATOM 801 C C . PHE A 1 102 ? 14.523 4.655 13.822 1.00 86.00 102 PHE A C 1
ATOM 803 O O . PHE A 1 102 ? 13.955 5.412 14.603 1.00 86.00 102 PHE A O 1
ATOM 810 N N . MET A 1 103 ? 14.755 3.377 14.117 1.00 87.31 103 MET A N 1
ATOM 811 C CA . MET A 1 103 ? 14.292 2.709 15.337 1.00 87.31 103 MET A CA 1
ATOM 812 C C . MET A 1 103 ? 14.921 3.296 16.609 1.00 87.31 103 MET A C 1
ATOM 814 O O . MET A 1 103 ? 14.340 3.180 17.686 1.00 87.31 103 MET A O 1
ATOM 818 N N . LYS A 1 104 ? 16.074 3.973 16.504 1.00 87.56 104 LYS A N 1
ATOM 819 C CA . LYS A 1 104 ? 16.668 4.729 17.622 1.00 87.56 104 LYS A CA 1
ATOM 820 C C . LYS A 1 104 ? 15.845 5.966 17.992 1.00 87.56 104 LYS A C 1
ATOM 822 O O . LYS A 1 104 ? 15.906 6.411 19.135 1.00 87.56 104 LYS A O 1
ATOM 827 N N . SER A 1 105 ? 15.066 6.514 17.056 1.00 84.56 105 SER A N 1
ATOM 828 C CA . SER A 1 105 ? 14.237 7.695 17.281 1.00 84.56 105 SER A CA 1
ATOM 829 C C . SER A 1 105 ? 12.757 7.337 17.412 1.00 84.56 105 SER A C 1
ATOM 831 O O . SER A 1 105 ? 12.046 7.116 16.430 1.00 84.56 105 SER A O 1
ATOM 833 N N . LYS A 1 106 ? 12.251 7.358 18.651 1.00 81.12 106 LYS A N 1
ATOM 834 C CA . LYS A 1 106 ? 10.832 7.093 18.947 1.00 81.12 106 LYS A CA 1
ATOM 835 C C . LYS A 1 106 ? 9.870 8.085 18.273 1.00 81.12 106 LYS A C 1
ATOM 837 O O . LYS A 1 106 ? 8.708 7.754 18.074 1.00 81.12 106 LYS A O 1
ATOM 842 N N . THR A 1 107 ? 10.328 9.284 17.906 1.00 85.81 107 THR A N 1
ATOM 843 C CA . THR A 1 107 ? 9.475 10.363 17.369 1.00 85.81 107 THR A CA 1
ATOM 844 C C . THR A 1 107 ? 9.139 10.216 15.883 1.00 85.81 107 THR A C 1
ATOM 846 O O . THR A 1 107 ? 8.224 10.882 15.392 1.00 85.81 107 THR A O 1
ATOM 849 N N . HIS A 1 108 ? 9.871 9.372 15.152 1.00 82.44 108 HIS A N 1
ATOM 850 C CA . HIS A 1 108 ? 9.681 9.176 13.711 1.00 82.44 108 HIS A CA 1
ATOM 851 C C . HIS A 1 108 ? 8.953 7.882 13.360 1.00 82.44 108 HIS A C 1
ATOM 853 O O . HIS A 1 108 ? 8.433 7.765 12.250 1.00 82.44 108 HIS A O 1
ATOM 859 N N . LEU A 1 109 ? 8.894 6.938 14.300 1.00 85.19 109 LEU A N 1
ATOM 860 C CA . LEU A 1 109 ? 8.319 5.614 14.090 1.00 85.19 109 LEU A CA 1
ATOM 861 C C . LEU A 1 109 ? 6.850 5.638 13.620 1.00 85.19 109 LEU A C 1
ATOM 863 O O . LEU A 1 109 ? 6.573 4.957 12.640 1.00 85.19 109 LEU A O 1
ATOM 867 N N . PRO A 1 110 ? 5.943 6.473 14.178 1.00 88.12 110 PRO A N 1
ATOM 868 C CA . PRO A 1 110 ? 4.538 6.526 13.733 1.00 88.12 110 PRO A CA 1
ATOM 869 C C . PRO A 1 110 ? 4.335 7.062 12.305 1.00 88.12 110 PRO A C 1
ATOM 871 O O . PRO A 1 110 ? 3.234 7.052 11.758 1.00 88.12 110 PRO A O 1
ATOM 874 N N . TYR A 1 111 ? 5.393 7.613 11.709 1.00 89.12 111 TYR A N 1
ATOM 875 C CA . TYR A 1 111 ? 5.372 8.184 10.365 1.00 89.12 111 TYR A CA 1
ATOM 876 C C . TYR A 1 111 ? 6.182 7.346 9.381 1.00 89.12 111 TYR A C 1
ATOM 878 O O . TYR A 1 111 ? 6.263 7.713 8.212 1.00 89.12 111 TYR A O 1
ATOM 886 N N . LEU A 1 112 ? 6.837 6.277 9.848 1.00 92.12 112 LEU A N 1
ATOM 887 C CA . LEU A 1 112 ? 7.638 5.419 8.997 1.00 92.12 112 LEU A CA 1
ATOM 888 C C . LEU A 1 112 ? 6.715 4.589 8.113 1.00 92.12 112 LEU A C 1
ATOM 890 O O . LEU A 1 112 ? 5.931 3.772 8.583 1.00 92.12 112 LEU A O 1
ATOM 894 N N . ARG A 1 113 ? 6.876 4.767 6.812 1.00 93.94 113 ARG A N 1
ATOM 895 C CA . ARG A 1 113 ? 6.191 4.011 5.781 1.00 93.94 113 ARG A CA 1
ATOM 896 C C . ARG A 1 113 ? 7.233 3.331 4.915 1.00 93.94 113 ARG A C 1
ATOM 898 O O . ARG A 1 113 ? 8.297 3.882 4.636 1.00 93.94 113 ARG A O 1
ATOM 905 N N . ILE A 1 114 ? 6.929 2.108 4.511 1.00 94.88 114 ILE A N 1
ATOM 906 C CA . ILE A 1 114 ? 7.770 1.320 3.616 1.00 94.88 114 ILE A CA 1
ATOM 907 C C . ILE A 1 114 ? 6.866 0.760 2.540 1.00 94.88 114 ILE A C 1
ATOM 909 O O . ILE A 1 114 ? 5.806 0.215 2.850 1.00 94.88 114 ILE A O 1
ATOM 913 N N . ARG A 1 115 ? 7.304 0.870 1.291 1.00 93.75 115 ARG A N 1
ATOM 914 C CA . ARG A 1 115 ? 6.777 0.095 0.182 1.00 93.75 115 ARG A CA 1
ATOM 915 C C . ARG A 1 115 ? 7.881 -0.764 -0.404 1.00 93.75 115 ARG A C 1
ATOM 917 O O . ARG A 1 115 ? 8.894 -0.251 -0.875 1.00 93.75 115 ARG A O 1
ATOM 924 N N . TYR A 1 116 ? 7.631 -2.062 -0.442 1.00 94.88 116 TYR A N 1
ATOM 925 C CA . TYR A 1 116 ? 8.413 -2.995 -1.237 1.00 94.88 116 TYR A CA 1
ATOM 926 C C . TYR A 1 116 ? 7.934 -3.026 -2.682 1.00 94.88 116 TYR A C 1
ATOM 928 O O . TYR A 1 116 ? 6.736 -2.969 -2.937 1.00 94.88 116 TYR A O 1
ATOM 936 N N . GLY A 1 117 ? 8.872 -3.151 -3.613 1.00 91.62 117 GLY A N 1
ATOM 937 C CA . GLY A 1 117 ? 8.593 -3.465 -5.004 1.00 91.62 117 GLY A CA 1
ATOM 938 C C . GLY A 1 117 ? 9.234 -4.773 -5.449 1.00 91.62 117 GLY A C 1
ATOM 939 O O . GLY A 1 117 ? 9.669 -5.592 -4.628 1.00 91.62 117 GLY A O 1
ATOM 940 N N . ALA A 1 118 ? 9.248 -4.999 -6.761 1.00 88.00 118 ALA A N 1
ATOM 941 C CA . ALA A 1 118 ? 9.908 -6.146 -7.378 1.00 88.00 118 ALA A CA 1
ATOM 942 C C . ALA A 1 118 ? 11.442 -6.062 -7.252 1.00 88.00 118 ALA A C 1
ATOM 944 O O . ALA A 1 118 ? 11.996 -4.982 -7.049 1.00 88.00 118 ALA A O 1
ATOM 945 N N . ASN A 1 119 ? 12.142 -7.191 -7.398 1.00 88.62 119 ASN A N 1
ATOM 946 C CA . ASN A 1 119 ? 13.612 -7.247 -7.502 1.00 88.62 119 ASN A CA 1
ATOM 947 C C . ASN A 1 119 ? 14.375 -6.588 -6.331 1.00 88.62 119 ASN A C 1
ATOM 949 O O . ASN A 1 119 ? 15.404 -5.938 -6.522 1.00 88.62 119 ASN A O 1
ATOM 953 N N . ASP A 1 120 ? 13.860 -6.742 -5.109 1.00 89.81 120 ASP A N 1
ATOM 954 C CA . ASP A 1 120 ? 14.360 -6.101 -3.879 1.00 89.81 120 ASP A CA 1
ATOM 955 C C . ASP A 1 120 ? 14.309 -4.570 -3.887 1.00 89.81 120 ASP A C 1
ATOM 957 O O . ASP A 1 120 ? 14.943 -3.933 -3.042 1.00 89.81 120 ASP A O 1
ATOM 961 N N . SER A 1 121 ? 13.579 -3.972 -4.829 1.00 92.06 121 SER A N 1
ATOM 962 C CA . SER A 1 121 ? 13.344 -2.538 -4.815 1.00 92.06 121 SER A CA 1
ATOM 963 C C . SER A 1 121 ? 12.473 -2.154 -3.631 1.00 92.06 121 SER A C 1
ATOM 965 O O . SER A 1 121 ? 11.626 -2.9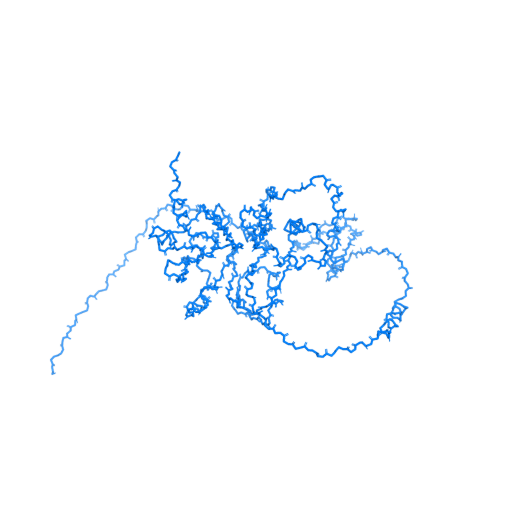24 -3.164 1.00 92.06 121 SER A O 1
ATOM 967 N N . PHE A 1 122 ? 12.700 -0.957 -3.111 1.00 94.50 122 PHE A N 1
ATOM 968 C CA . PHE A 1 122 ? 11.854 -0.393 -2.075 1.00 94.50 122 PHE A CA 1
ATOM 969 C C . PHE A 1 122 ? 11.962 1.126 -2.059 1.00 94.50 122 PHE A C 1
ATOM 971 O O . PHE A 1 122 ? 12.977 1.698 -2.465 1.00 94.50 122 PHE A O 1
ATOM 978 N N . VAL A 1 123 ? 10.928 1.755 -1.512 1.00 93.69 123 VAL A N 1
ATOM 979 C CA . VAL A 1 123 ? 10.937 3.146 -1.059 1.00 93.69 123 VAL A CA 1
ATOM 980 C C . VAL A 1 123 ? 10.500 3.137 0.399 1.00 93.69 123 VAL A C 1
ATOM 982 O O . VAL A 1 123 ? 9.513 2.494 0.749 1.00 93.69 123 VAL A O 1
ATOM 985 N N . ALA A 1 124 ? 11.233 3.823 1.263 1.00 93.56 124 ALA A N 1
ATOM 986 C CA . ALA A 1 124 ? 10.850 4.036 2.651 1.00 93.56 124 ALA A CA 1
ATOM 987 C C . ALA A 1 124 ? 10.890 5.528 2.955 1.00 93.56 124 ALA A C 1
ATOM 989 O O . ALA A 1 124 ? 11.793 6.224 2.503 1.00 93.56 124 ALA A O 1
ATOM 990 N N . TRP A 1 125 ? 9.924 6.037 3.705 1.00 93.06 125 TRP A N 1
ATOM 991 C CA . TRP A 1 125 ? 9.856 7.453 4.038 1.00 93.06 125 TRP A CA 1
ATOM 992 C C . TRP A 1 125 ? 9.278 7.672 5.427 1.00 93.06 125 TRP A C 1
ATOM 994 O O . TRP A 1 125 ? 8.580 6.827 5.976 1.00 93.06 125 TRP A O 1
ATOM 1004 N N . SER A 1 126 ? 9.619 8.806 6.022 1.00 88.62 126 SER A N 1
ATOM 1005 C CA . SER A 1 126 ? 9.077 9.267 7.291 1.00 88.62 126 SER A CA 1
ATOM 1006 C C . SER A 1 126 ? 9.136 10.783 7.339 1.00 88.62 126 SER A C 1
ATOM 1008 O O . SER A 1 126 ? 10.216 11.384 7.299 1.00 88.62 126 SER A O 1
ATOM 1010 N N . LYS A 1 127 ? 7.960 11.409 7.439 1.00 87.62 127 LYS A N 1
ATOM 1011 C CA . LYS A 1 127 ? 7.794 12.863 7.319 1.00 87.62 127 LYS A CA 1
ATOM 1012 C C . LYS A 1 127 ? 8.448 13.358 6.023 1.00 87.62 127 LYS A C 1
ATOM 1014 O O . LYS A 1 127 ? 7.987 13.004 4.948 1.00 87.62 127 LYS A O 1
ATOM 1019 N N . LYS A 1 128 ? 9.529 14.129 6.135 1.00 84.62 128 LYS A N 1
ATOM 1020 C CA . LYS A 1 128 ? 10.240 14.719 5.002 1.00 84.62 128 LYS A CA 1
ATOM 1021 C C . LYS A 1 128 ? 11.345 13.835 4.434 1.00 84.62 128 LYS A C 1
ATOM 1023 O O . LYS A 1 128 ? 11.775 14.036 3.310 1.00 84.62 128 LYS A O 1
ATOM 1028 N N . VAL A 1 129 ? 11.812 12.854 5.203 1.00 86.38 129 VAL A N 1
ATOM 1029 C CA . VAL A 1 129 ? 12.959 12.031 4.820 1.00 86.38 129 VAL A CA 1
ATOM 1030 C C . VAL A 1 129 ? 12.478 10.814 4.054 1.00 86.38 129 VAL A C 1
ATOM 1032 O O . VAL A 1 129 ? 11.627 10.078 4.547 1.00 86.38 129 VAL A O 1
ATOM 1035 N N . TRP A 1 130 ? 13.089 10.537 2.910 1.00 90.94 130 TRP A N 1
ATOM 1036 C CA . TRP A 1 130 ? 12.870 9.299 2.169 1.00 90.94 130 TRP A CA 1
ATOM 1037 C C . TRP A 1 130 ? 14.190 8.630 1.800 1.00 90.94 130 TRP A C 1
ATOM 1039 O O . TRP A 1 130 ? 15.231 9.281 1.711 1.00 90.94 130 TRP A O 1
ATOM 1049 N N . ILE A 1 131 ? 14.141 7.315 1.593 1.00 93.50 131 ILE A N 1
ATOM 1050 C CA . ILE A 1 131 ? 15.190 6.522 0.962 1.00 93.50 131 ILE A CA 1
ATOM 1051 C C . ILE A 1 131 ? 14.597 5.569 -0.060 1.00 93.50 131 ILE A C 1
ATOM 1053 O O . ILE A 1 131 ? 13.451 5.136 0.066 1.00 93.50 131 ILE A O 1
ATOM 1057 N N . TYR A 1 132 ? 15.403 5.175 -1.033 1.00 94.19 132 TYR A N 1
ATOM 1058 C CA . TYR A 1 132 ? 15.047 4.096 -1.936 1.00 94.19 132 TYR A CA 1
ATOM 1059 C C . TYR A 1 132 ? 16.264 3.281 -2.357 1.00 94.19 132 TYR A C 1
ATOM 1061 O O . TYR A 1 132 ? 17.405 3.741 -2.280 1.00 94.19 132 TYR A O 1
ATOM 1069 N N . SER A 1 133 ? 16.010 2.079 -2.868 1.00 94.19 133 SER A N 1
ATOM 1070 C CA . SER A 1 133 ? 17.011 1.279 -3.573 1.00 94.19 133 SER A CA 1
ATOM 1071 C C . SER A 1 133 ? 16.373 0.506 -4.720 1.00 94.19 133 SER A C 1
ATOM 1073 O O . SER A 1 133 ? 15.211 0.109 -4.629 1.00 94.19 133 SER A O 1
ATOM 1075 N N . LYS A 1 134 ? 17.141 0.307 -5.801 1.00 91.19 134 LYS A N 1
ATOM 1076 C CA . LYS A 1 134 ? 16.747 -0.427 -7.020 1.00 91.19 134 LYS A CA 1
ATOM 1077 C C . LYS A 1 134 ? 15.402 0.012 -7.619 1.00 91.19 134 LYS A C 1
ATOM 1079 O O . LYS A 1 134 ? 14.709 -0.791 -8.239 1.00 91.19 134 LYS A O 1
ATOM 1084 N N . VAL A 1 135 ? 15.014 1.269 -7.422 1.00 86.38 135 VAL A N 1
ATOM 1085 C CA . VAL A 1 135 ? 13.778 1.793 -8.007 1.00 86.38 135 VAL A CA 1
ATOM 1086 C C . VAL A 1 135 ? 14.013 2.272 -9.437 1.00 86.38 135 VAL A C 1
ATOM 1088 O O . VAL A 1 135 ? 15.152 2.567 -9.808 1.00 86.38 135 VAL A O 1
ATOM 1091 N N . PRO A 1 136 ? 12.955 2.377 -10.247 1.00 81.75 136 PRO A N 1
ATOM 1092 C CA . PRO A 1 136 ? 13.090 2.793 -11.634 1.00 81.75 136 PRO A CA 1
ATOM 1093 C C . PRO A 1 136 ? 13.613 4.223 -11.806 1.00 81.75 136 PRO A C 1
ATOM 1095 O O . PRO A 1 136 ? 13.261 5.092 -11.004 1.00 81.75 136 PRO A O 1
ATOM 1098 N N . PRO A 1 137 ? 14.372 4.515 -12.881 1.00 78.56 137 PRO A N 1
ATOM 1099 C CA . PRO A 1 137 ? 14.946 5.841 -13.121 1.00 78.56 137 PRO A CA 1
ATOM 1100 C C . PRO A 1 137 ? 13.932 6.992 -13.107 1.00 78.56 137 PRO A C 1
ATOM 1102 O O . PRO A 1 137 ? 14.235 8.076 -12.624 1.00 78.56 137 PRO A O 1
ATOM 1105 N N . GLN A 1 138 ? 12.704 6.774 -13.577 1.00 73.38 138 GLN A N 1
ATOM 1106 C CA . GLN A 1 138 ? 11.656 7.799 -13.567 1.00 73.38 138 GLN A CA 1
ATOM 1107 C C . GLN A 1 138 ? 11.262 8.180 -12.135 1.00 73.38 138 GLN A C 1
ATOM 1109 O O . GLN A 1 138 ? 11.069 9.359 -11.834 1.00 73.38 138 GLN A O 1
ATOM 1114 N N . LEU A 1 139 ? 11.194 7.190 -11.237 1.00 75.88 139 LEU A N 1
ATOM 1115 C CA . LEU A 1 139 ? 10.934 7.422 -9.821 1.00 75.88 139 LEU A CA 1
ATOM 1116 C C . LEU A 1 139 ? 12.095 8.173 -9.171 1.00 75.88 139 LEU A C 1
ATOM 1118 O O . LEU A 1 139 ? 11.858 9.078 -8.380 1.00 75.88 139 LEU A O 1
ATOM 1122 N N . ILE A 1 140 ? 13.332 7.845 -9.547 1.00 80.25 140 ILE A N 1
ATOM 1123 C CA . ILE A 1 140 ? 14.530 8.570 -9.108 1.00 80.25 140 ILE A CA 1
ATOM 1124 C C . ILE A 1 140 ? 14.415 10.052 -9.464 1.00 80.25 140 ILE A C 1
ATOM 1126 O O . ILE A 1 140 ? 14.509 10.894 -8.576 1.00 80.25 140 ILE A O 1
ATOM 1130 N N . VAL A 1 141 ? 14.144 10.369 -10.734 1.00 78.25 141 VAL A N 1
ATOM 1131 C CA . VAL A 1 141 ? 14.019 11.756 -11.207 1.00 78.25 141 VAL A CA 1
ATOM 1132 C C . VAL A 1 141 ? 12.917 12.493 -10.453 1.00 78.25 141 VAL A C 1
ATOM 1134 O O . VAL A 1 141 ? 13.132 13.616 -10.009 1.00 78.25 141 VAL A O 1
ATOM 1137 N N . ARG A 1 142 ? 11.751 11.868 -10.247 1.00 76.19 142 ARG A N 1
ATOM 1138 C CA . ARG A 1 142 ? 10.654 12.486 -9.486 1.00 76.19 142 ARG A CA 1
ATOM 1139 C C . ARG A 1 142 ? 11.023 12.698 -8.023 1.00 76.19 142 ARG A C 1
ATOM 1141 O O . ARG A 1 142 ? 10.865 13.806 -7.530 1.00 76.19 142 ARG A O 1
ATOM 1148 N N . LEU A 1 143 ? 11.573 11.690 -7.349 1.00 78.44 143 LEU A N 1
ATOM 1149 C CA . LEU A 1 143 ? 12.033 11.807 -5.964 1.00 78.44 143 LEU A CA 1
ATOM 1150 C C . LEU A 1 143 ? 13.074 12.918 -5.805 1.00 78.44 143 LEU A C 1
ATOM 1152 O O . LEU A 1 143 ? 13.024 13.680 -4.845 1.00 78.44 143 LEU A O 1
ATOM 1156 N N . GLN A 1 144 ? 13.978 13.059 -6.771 1.00 83.12 144 GLN A N 1
ATOM 1157 C CA . GLN A 1 144 ? 14.953 14.144 -6.810 1.00 83.12 144 GLN A CA 1
ATOM 1158 C C . GLN A 1 144 ? 14.298 15.509 -7.049 1.00 83.12 144 GLN A C 1
ATOM 1160 O O . GLN A 1 144 ? 14.628 16.451 -6.342 1.00 83.12 144 GLN A O 1
ATOM 1165 N N . GLN A 1 145 ? 13.350 15.616 -7.986 1.00 79.62 145 GLN A N 1
ATOM 1166 C CA . GLN A 1 145 ? 12.610 16.855 -8.265 1.00 79.62 145 GLN A CA 1
ATOM 1167 C C . GLN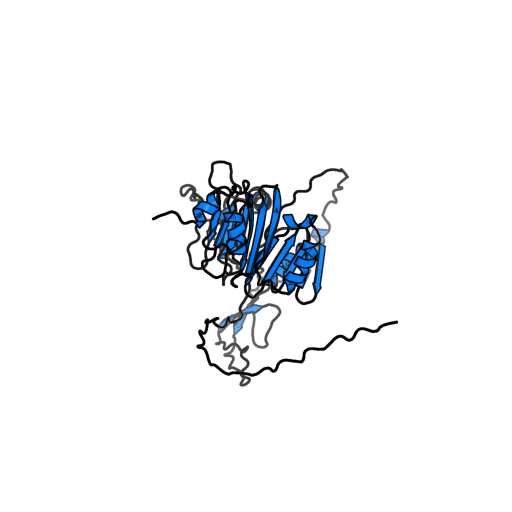 A 1 145 ? 11.797 17.335 -7.069 1.00 79.62 145 GLN A C 1
ATOM 1169 O O . GLN A 1 145 ? 11.717 18.536 -6.829 1.00 79.62 145 GLN A O 1
ATOM 1174 N N . ILE A 1 146 ? 11.189 16.406 -6.325 1.00 74.69 146 ILE A N 1
ATOM 1175 C CA . ILE A 1 146 ? 10.400 16.767 -5.149 1.00 74.69 146 ILE A CA 1
ATOM 1176 C C . ILE A 1 146 ? 11.270 17.116 -3.944 1.00 74.69 146 ILE A C 1
ATOM 1178 O O . ILE A 1 146 ? 10.737 17.545 -2.925 1.00 74.69 146 ILE A O 1
ATOM 1182 N N . SER A 1 147 ? 12.587 16.923 -4.043 1.00 81.56 147 SER A N 1
ATOM 1183 C CA . SER A 1 147 ? 13.507 17.066 -2.926 1.00 81.56 147 SER A CA 1
ATOM 1184 C C . SER A 1 147 ? 14.367 18.312 -3.014 1.00 81.56 147 SER A C 1
ATOM 1186 O O . SER A 1 147 ? 14.985 18.600 -4.030 1.00 81.56 147 SER A O 1
ATOM 1188 N N . SER A 1 148 ? 14.484 19.001 -1.885 1.00 83.31 148 SER A N 1
ATOM 1189 C CA . SER A 1 148 ? 15.466 20.058 -1.654 1.00 83.31 148 SER A CA 1
ATOM 1190 C C . SER A 1 148 ? 16.908 19.541 -1.715 1.00 83.31 148 SER A C 1
ATOM 1192 O O . SER A 1 148 ? 17.818 20.258 -2.126 1.00 83.31 148 SER A O 1
ATOM 1194 N N . TYR A 1 149 ? 17.124 18.284 -1.321 1.00 87.38 149 TYR A N 1
ATOM 1195 C CA . TYR A 1 149 ? 18.429 17.637 -1.325 1.00 87.38 149 TYR A CA 1
ATOM 1196 C C . TYR A 1 149 ? 18.285 16.137 -1.570 1.00 87.38 149 TYR A C 1
ATOM 1198 O O . TYR A 1 149 ? 17.367 15.505 -1.046 1.00 87.38 149 TYR A O 1
ATOM 1206 N N . SER A 1 150 ? 19.221 15.551 -2.320 1.00 88.44 150 SER A N 1
ATOM 1207 C CA . SER A 1 150 ? 19.369 14.100 -2.406 1.00 88.44 150 SER A CA 1
ATOM 1208 C C . SER A 1 150 ? 20.840 13.680 -2.428 1.00 88.44 150 SER A C 1
ATOM 1210 O O . SER A 1 150 ? 21.700 14.403 -2.927 1.00 88.44 150 SER A O 1
ATOM 1212 N N . ASN A 1 151 ? 21.142 12.512 -1.863 1.00 91.56 151 ASN A N 1
ATOM 1213 C CA . ASN A 1 151 ? 22.485 11.937 -1.829 1.00 91.56 151 ASN A CA 1
ATOM 1214 C C . ASN A 1 151 ? 22.418 10.425 -2.053 1.00 91.56 151 ASN A C 1
ATOM 1216 O O . ASN A 1 151 ? 21.598 9.748 -1.432 1.00 91.56 151 ASN A O 1
ATOM 1220 N N . THR A 1 152 ? 23.294 9.902 -2.912 1.00 91.06 152 THR A N 1
ATOM 1221 C CA . THR A 1 152 ? 23.381 8.475 -3.235 1.00 91.06 152 THR A CA 1
ATOM 1222 C C . THR A 1 152 ? 24.653 7.873 -2.653 1.00 91.06 152 THR A C 1
ATOM 1224 O O . THR A 1 152 ? 25.758 8.297 -2.982 1.00 91.06 152 THR A O 1
ATOM 1227 N N . LYS A 1 153 ? 24.507 6.838 -1.823 1.00 88.31 153 LYS A N 1
ATOM 1228 C CA . LYS A 1 153 ? 25.617 6.069 -1.252 1.00 88.31 153 LYS A CA 1
ATOM 1229 C C . LYS A 1 153 ? 25.269 4.582 -1.260 1.00 88.31 153 LYS A C 1
ATOM 1231 O O . LYS A 1 153 ? 24.172 4.211 -0.863 1.00 88.31 153 LYS A O 1
ATOM 1236 N N . TYR A 1 154 ? 26.193 3.728 -1.705 1.00 87.38 154 TYR A N 1
ATOM 1237 C CA . TYR A 1 154 ? 26.019 2.264 -1.727 1.00 87.38 154 TYR A CA 1
ATOM 1238 C C . TYR A 1 154 ? 24.711 1.785 -2.396 1.00 87.38 154 TYR A C 1
ATOM 1240 O O . TYR A 1 154 ? 24.036 0.899 -1.881 1.00 87.38 154 TYR A O 1
ATOM 1248 N N . ASN A 1 155 ? 24.335 2.372 -3.540 1.00 86.75 155 ASN A N 1
ATOM 1249 C CA . ASN A 1 155 ? 23.080 2.074 -4.259 1.00 86.75 155 ASN A CA 1
ATOM 1250 C C . ASN A 1 155 ? 21.791 2.394 -3.476 1.00 86.75 155 ASN A C 1
ATOM 1252 O O . ASN A 1 155 ? 20.716 1.870 -3.786 1.00 86.75 155 ASN A O 1
ATOM 1256 N N . VAL A 1 156 ? 21.898 3.254 -2.465 1.00 86.81 156 VAL A N 1
ATOM 1257 C CA . VAL A 1 156 ? 20.774 3.819 -1.724 1.00 86.81 156 VAL A CA 1
ATOM 1258 C C . VAL A 1 156 ? 20.806 5.322 -1.903 1.00 86.81 156 VAL A C 1
ATOM 1260 O O . VAL A 1 156 ? 21.821 5.961 -1.627 1.00 86.81 156 VAL A O 1
ATOM 1263 N N . THR A 1 157 ? 19.695 5.894 -2.346 1.00 88.25 157 THR A N 1
ATOM 1264 C CA . THR A 1 157 ? 19.549 7.347 -2.412 1.00 88.25 157 THR A CA 1
ATOM 1265 C C . THR A 1 157 ? 18.607 7.796 -1.313 1.00 88.25 157 THR A C 1
ATOM 1267 O O . THR A 1 157 ? 17.566 7.181 -1.096 1.00 88.25 157 THR A O 1
ATOM 1270 N N . LYS A 1 158 ? 18.989 8.863 -0.616 1.00 88.19 158 LYS A N 1
ATOM 1271 C CA . LYS A 1 158 ? 18.207 9.534 0.423 1.00 88.19 158 LYS A CA 1
ATOM 1272 C C . LYS A 1 158 ? 17.887 10.953 -0.026 1.00 88.19 158 LYS A C 1
ATOM 1274 O O . LYS A 1 158 ? 18.762 11.579 -0.618 1.00 88.19 158 LYS A O 1
ATOM 1279 N N . GLY A 1 159 ? 16.719 11.485 0.321 1.00 85.00 159 GLY A N 1
ATOM 1280 C CA . GLY A 1 159 ? 16.413 12.904 0.129 1.00 85.00 159 GLY A CA 1
ATOM 1281 C C . GLY A 1 159 ? 15.408 13.484 1.123 1.00 85.00 159 GLY A C 1
ATOM 1282 O O . GLY A 1 159 ? 14.962 12.785 2.038 1.00 85.00 159 GLY A O 1
ATOM 1283 N N . ASP A 1 160 ? 15.129 14.780 0.956 1.00 82.69 160 ASP A N 1
ATOM 1284 C CA . ASP A 1 160 ? 14.238 15.610 1.786 1.00 82.69 160 ASP A CA 1
ATOM 1285 C C . ASP A 1 160 ? 13.367 16.502 0.887 1.00 82.69 160 ASP A C 1
ATOM 1287 O O . ASP A 1 160 ? 13.942 17.291 0.136 1.00 82.69 160 ASP A O 1
ATOM 1291 N N . GLY A 1 161 ? 12.031 16.382 0.910 1.00 61.16 161 GLY A N 1
ATOM 1292 C CA . GLY A 1 161 ? 11.162 16.999 -0.108 1.00 61.16 161 GLY A CA 1
ATOM 1293 C C . GLY A 1 161 ? 9.789 17.542 0.312 1.00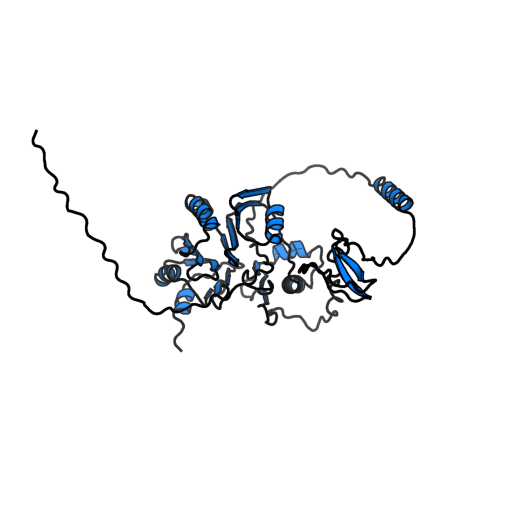 61.16 161 GLY A C 1
ATOM 1294 O O . GLY A 1 161 ? 9.308 17.233 1.398 1.00 61.16 161 GLY A O 1
ATOM 1295 N N . ASP A 1 162 ? 9.177 18.329 -0.594 1.00 53.72 162 ASP A N 1
ATOM 1296 C CA . ASP A 1 162 ? 7.915 19.096 -0.446 1.00 53.72 162 ASP A CA 1
ATOM 1297 C C . ASP A 1 162 ? 7.070 19.143 -1.777 1.00 53.72 162 ASP A C 1
ATOM 1299 O O . ASP A 1 162 ? 6.823 20.237 -2.271 1.00 53.72 162 ASP A O 1
ATOM 1303 N N . VAL A 1 163 ? 6.649 18.051 -2.468 1.00 49.44 163 VAL A N 1
ATOM 1304 C CA . VAL A 1 163 ? 5.940 18.197 -3.799 1.00 49.44 163 VAL A CA 1
ATOM 1305 C C . VAL A 1 163 ? 4.975 17.040 -4.236 1.00 49.44 163 VAL A C 1
ATOM 1307 O O . VAL A 1 163 ? 4.921 15.995 -3.589 1.00 49.44 163 VAL A O 1
ATOM 1310 N N . GLY A 1 164 ? 4.217 17.253 -5.347 1.00 45.47 164 GLY A N 1
ATOM 1311 C CA . GLY A 1 164 ? 3.247 16.381 -6.079 1.00 45.47 164 GLY A CA 1
ATOM 1312 C C . GLY A 1 164 ? 3.704 15.624 -7.377 1.00 45.47 164 GLY A C 1
ATOM 1313 O O . GLY A 1 164 ? 4.892 15.360 -7.543 1.00 45.47 164 GLY A O 1
ATOM 1314 N N . TRP A 1 165 ? 2.764 15.223 -8.281 1.00 44.00 165 TRP A N 1
ATOM 1315 C CA . TRP A 1 165 ? 2.738 13.904 -9.008 1.00 44.00 165 TRP A CA 1
ATOM 1316 C C . TRP A 1 165 ? 2.642 13.849 -10.566 1.00 44.00 165 TRP A C 1
ATOM 1318 O O . TRP A 1 165 ? 2.141 14.775 -11.193 1.00 44.00 165 TRP A O 1
ATOM 1328 N N . SER A 1 166 ? 3.044 12.711 -11.193 1.00 45.44 166 SER A N 1
ATOM 1329 C CA . SER A 1 166 ? 2.895 12.370 -12.643 1.00 45.44 166 SER A CA 1
ATOM 1330 C C . SER A 1 166 ? 2.889 10.835 -12.927 1.00 45.44 166 SER A C 1
ATOM 1332 O O . SER A 1 166 ? 3.600 10.101 -12.237 1.00 45.44 166 SER A O 1
ATOM 1334 N N . PHE A 1 167 ? 2.129 10.356 -13.941 1.00 55.88 167 PHE A N 1
ATOM 1335 C CA . PHE A 1 167 ? 1.919 8.934 -14.350 1.00 55.88 167 PHE A CA 1
ATOM 1336 C C . PHE A 1 167 ? 2.347 8.665 -15.821 1.00 55.88 167 PHE A C 1
ATOM 1338 O O . PHE A 1 167 ? 2.257 9.588 -16.624 1.00 55.88 167 PHE A O 1
ATOM 1345 N N . ALA A 1 168 ? 2.769 7.445 -16.215 1.00 56.53 168 ALA A N 1
ATOM 1346 C CA . ALA A 1 168 ? 3.030 7.108 -17.640 1.00 56.53 168 ALA A CA 1
ATOM 1347 C C . ALA A 1 168 ? 2.564 5.741 -18.142 1.00 56.53 168 ALA A C 1
ATOM 1349 O O . ALA A 1 168 ? 2.688 5.494 -19.340 1.00 56.53 168 ALA A O 1
ATOM 1350 N N . ALA A 1 169 ? 1.997 4.860 -17.315 1.00 63.19 169 ALA A N 1
ATOM 1351 C CA . ALA A 1 169 ? 1.223 3.762 -17.894 1.00 63.19 169 ALA A CA 1
ATOM 1352 C C . ALA A 1 169 ? -0.063 4.353 -18.487 1.00 63.19 169 ALA A C 1
ATOM 1354 O O . ALA A 1 169 ? -0.762 5.100 -17.799 1.00 63.19 169 ALA A O 1
ATOM 1355 N N . TYR A 1 170 ? -0.370 4.042 -19.751 1.00 76.06 170 TYR A N 1
ATOM 1356 C CA . TYR A 1 170 ? -1.556 4.587 -20.418 1.00 76.06 170 TYR A CA 1
ATOM 1357 C C . TYR A 1 170 ? -2.831 4.234 -19.652 1.00 76.06 170 TYR A C 1
ATOM 1359 O O . TYR A 1 170 ? -3.636 5.118 -19.406 1.00 76.06 170 TYR A O 1
ATOM 1367 N N . SER A 1 171 ? -2.974 2.989 -19.195 1.00 72.38 171 SER A N 1
ATOM 1368 C CA . SER A 1 171 ? -4.137 2.514 -18.433 1.00 72.38 171 SER A CA 1
ATOM 1369 C C . SER A 1 171 ? -4.306 3.276 -17.109 1.00 72.38 171 SER A C 1
ATOM 1371 O O . SER A 1 171 ? -5.398 3.747 -16.806 1.00 72.38 171 SER A O 1
ATOM 1373 N N . VAL A 1 172 ? -3.208 3.503 -16.373 1.00 75.62 172 VAL A N 1
ATOM 1374 C CA . VAL A 1 172 ? -3.186 4.326 -15.145 1.00 75.62 172 VAL A CA 1
ATOM 1375 C C . VAL A 1 172 ? -3.556 5.770 -15.463 1.00 75.62 172 VAL A C 1
ATOM 1377 O O . VAL A 1 172 ? -4.383 6.360 -14.780 1.00 75.62 172 VAL A O 1
ATOM 1380 N N . SER A 1 173 ? -2.959 6.344 -16.509 1.00 78.31 173 SER A N 1
ATOM 1381 C CA . SER A 1 173 ? -3.222 7.721 -16.918 1.00 78.31 173 SER A CA 1
ATOM 1382 C C . SER A 1 173 ? -4.656 7.903 -17.410 1.00 78.31 173 SER A C 1
ATOM 1384 O O . SER A 1 173 ? -5.273 8.914 -17.106 1.00 78.31 173 SER A O 1
ATOM 1386 N N . SER A 1 174 ? -5.192 6.944 -18.160 1.00 81.25 174 SER A N 1
ATOM 1387 C CA . SER A 1 174 ? -6.555 6.959 -18.681 1.00 81.25 174 SER A CA 1
ATOM 1388 C C . SER A 1 174 ? -7.551 6.887 -17.537 1.00 81.25 174 SER A C 1
ATOM 1390 O O . SER A 1 174 ? -8.413 7.749 -17.459 1.00 81.25 174 SER A O 1
ATOM 1392 N N . ALA A 1 175 ? -7.387 5.934 -16.616 1.00 81.62 175 ALA A N 1
ATOM 1393 C CA . ALA A 1 175 ? -8.222 5.837 -15.424 1.00 81.62 175 ALA A CA 1
ATOM 1394 C C . ALA A 1 175 ? -8.096 7.077 -14.533 1.00 81.62 175 ALA A C 1
ATOM 1396 O O . ALA A 1 175 ? -9.090 7.582 -14.021 1.00 81.62 175 ALA A O 1
ATOM 1397 N N . TRP A 1 176 ? -6.885 7.619 -14.386 1.00 84.62 176 TRP A N 1
ATOM 1398 C CA . TRP A 1 176 ? -6.685 8.886 -13.696 1.00 84.62 176 TRP A CA 1
ATOM 1399 C C . TRP A 1 176 ? -7.514 9.993 -14.340 1.00 84.62 176 TRP A C 1
ATOM 1401 O O . TRP A 1 176 ? -8.236 10.691 -13.644 1.00 84.62 176 TRP A O 1
ATOM 1411 N N . TYR A 1 177 ? -7.464 10.140 -15.662 1.00 83.75 177 TYR A N 1
ATOM 1412 C CA . TYR A 1 177 ? -8.261 11.145 -16.361 1.00 83.75 177 TYR A CA 1
ATOM 1413 C C . TYR A 1 177 ? -9.764 10.867 -16.310 1.00 83.75 177 TYR A C 1
ATOM 1415 O O . TYR A 1 177 ? -10.537 11.808 -16.174 1.00 83.75 177 TYR A O 1
ATOM 1423 N N . GLU A 1 178 ? -10.174 9.605 -16.386 1.00 85.25 178 GLU A N 1
ATOM 1424 C CA . GLU A 1 178 ? -11.568 9.169 -16.289 1.00 85.25 178 GLU A CA 1
ATOM 1425 C C . GLU A 1 178 ? -12.184 9.542 -14.935 1.00 85.25 178 GLU A C 1
ATOM 1427 O O . GLU A 1 178 ? -13.292 10.066 -14.894 1.00 85.25 178 GLU A O 1
ATOM 1432 N N . MET A 1 179 ? -11.430 9.400 -13.838 1.00 86.31 179 MET A N 1
ATOM 1433 C CA . MET A 1 179 ? -11.858 9.819 -12.494 1.00 86.31 179 MET A CA 1
ATOM 1434 C C . MET A 1 179 ? -12.180 11.326 -12.388 1.00 86.31 179 MET A C 1
ATOM 1436 O O . MET A 1 179 ? -12.886 11.746 -11.465 1.00 86.31 179 MET A O 1
ATOM 1440 N N . TRP A 1 180 ? -11.667 12.136 -13.318 1.00 86.88 180 TRP A N 1
ATOM 1441 C CA . TRP A 1 180 ? -11.786 13.597 -13.346 1.00 86.88 180 TRP A CA 1
ATOM 1442 C C . TRP A 1 180 ? -12.316 14.110 -14.695 1.00 86.88 180 TRP A C 1
ATOM 1444 O O . TRP A 1 180 ? -11.964 15.219 -15.114 1.00 86.88 180 TRP A O 1
ATOM 1454 N N . ALA A 1 181 ? -13.102 13.290 -15.403 1.00 84.75 181 ALA A N 1
ATOM 1455 C CA . ALA A 1 181 ? -13.566 13.584 -16.758 1.00 84.75 181 ALA A CA 1
ATOM 1456 C C . ALA A 1 181 ? -14.450 14.841 -16.833 1.00 84.75 181 ALA A C 1
ATOM 1458 O O . ALA A 1 181 ? -14.394 15.552 -17.834 1.00 84.75 181 ALA A O 1
ATOM 1459 N N . ASP A 1 182 ? -15.185 15.140 -15.761 1.00 82.38 182 ASP A N 1
ATOM 1460 C CA . ASP A 1 182 ? -16.107 16.280 -15.681 1.00 82.38 182 ASP A CA 1
ATOM 1461 C C . ASP A 1 182 ? -15.418 17.611 -15.329 1.00 82.38 182 ASP A C 1
ATOM 1463 O O . ASP A 1 182 ? -16.082 18.638 -15.226 1.00 82.38 182 ASP A O 1
ATOM 1467 N N . LEU A 1 183 ? -14.095 17.604 -15.124 1.00 82.44 183 LEU A N 1
ATOM 1468 C CA . LEU A 1 183 ? -13.334 18.773 -14.676 1.00 82.44 183 LEU A CA 1
ATOM 1469 C C . LEU A 1 183 ? -12.468 19.368 -15.786 1.00 82.44 183 LEU A C 1
ATOM 1471 O O . LEU A 1 183 ? -11.788 18.635 -16.519 1.00 82.44 183 LEU A O 1
ATOM 1475 N N . GLU A 1 184 ? -12.417 20.701 -15.828 1.00 84.50 184 GLU A N 1
ATOM 1476 C CA . GLU A 1 184 ? -11.474 21.457 -16.655 1.00 84.50 184 GLU A CA 1
ATOM 1477 C C . GLU A 1 184 ? -10.018 21.236 -16.194 1.00 84.50 184 GLU A C 1
ATOM 1479 O O . GLU A 1 184 ? -9.735 20.870 -15.050 1.00 84.50 184 GLU A O 1
ATOM 1484 N N . MET A 1 185 ? -9.059 21.378 -17.118 1.00 75.69 185 MET A N 1
ATOM 1485 C CA . MET A 1 185 ? -7.654 20.990 -16.897 1.00 75.69 185 MET A CA 1
ATOM 1486 C C . MET A 1 185 ? -6.944 21.808 -15.811 1.00 75.69 185 MET A C 1
ATOM 1488 O O . MET A 1 185 ? -6.054 21.286 -15.139 1.00 75.69 185 MET A O 1
ATOM 1492 N N . ASP A 1 186 ? -7.300 23.078 -15.679 1.00 78.25 186 ASP A N 1
ATOM 1493 C CA . ASP A 1 186 ? -6.754 24.044 -14.729 1.00 78.25 186 ASP A CA 1
ATOM 1494 C C . ASP A 1 186 ? -7.316 23.861 -13.310 1.00 78.25 186 ASP A C 1
ATOM 1496 O O . ASP A 1 186 ? -6.558 23.945 -12.343 1.00 78.25 186 ASP A O 1
ATOM 1500 N N . GLU A 1 187 ? -8.594 23.504 -13.171 1.00 82.88 187 GLU A N 1
ATOM 1501 C CA . GLU A 1 187 ? -9.222 23.206 -11.872 1.00 82.88 187 GLU A CA 1
ATOM 1502 C C . GLU A 1 187 ? -8.834 21.829 -11.319 1.00 82.88 187 GLU A C 1
ATOM 1504 O O . GLU A 1 187 ? -8.764 21.610 -10.102 1.00 82.88 187 GLU A O 1
ATOM 1509 N N . ARG A 1 188 ? -8.528 20.888 -12.219 1.00 81.19 188 ARG A N 1
ATOM 1510 C CA . ARG A 1 188 ? -8.304 19.480 -11.885 1.00 81.19 188 ARG A CA 1
ATOM 1511 C C . ARG A 1 188 ? -7.235 19.282 -10.813 1.00 81.19 188 ARG A C 1
ATOM 1513 O O . ARG A 1 188 ? -7.395 18.418 -9.960 1.00 81.19 188 ARG A O 1
ATOM 1520 N N . ALA A 1 189 ? -6.152 20.058 -10.821 1.00 73.62 189 ALA A N 1
ATOM 1521 C CA . ALA A 1 189 ? -5.081 19.896 -9.837 1.00 73.62 189 ALA A CA 1
ATOM 1522 C C . ALA A 1 189 ? -5.535 20.223 -8.400 1.00 73.62 189 ALA A C 1
ATOM 1524 O O . ALA A 1 189 ? -5.178 19.486 -7.478 1.00 73.62 189 ALA A O 1
ATOM 1525 N N . SER A 1 190 ? -6.335 21.285 -8.216 1.00 78.56 190 SER A N 1
ATOM 1526 C CA . SER A 1 190 ? -6.884 21.648 -6.899 1.00 78.56 190 SER A CA 1
ATOM 1527 C C . SER A 1 190 ? -7.875 20.590 -6.435 1.00 78.56 190 SER A C 1
ATOM 1529 O O . SER A 1 190 ? -7.743 20.050 -5.339 1.00 78.56 190 SER A O 1
ATOM 1531 N N . ILE A 1 191 ? -8.796 20.205 -7.321 1.00 85.06 191 ILE A N 1
ATOM 1532 C CA . ILE A 1 191 ? -9.847 19.244 -6.989 1.00 85.06 191 ILE A CA 1
ATOM 1533 C C . ILE A 1 191 ? -9.260 17.858 -6.719 1.00 85.06 191 ILE A C 1
ATOM 1535 O O . ILE A 1 191 ? -9.670 17.208 -5.769 1.00 85.06 191 ILE A O 1
ATOM 1539 N N . ILE A 1 192 ? -8.233 17.417 -7.454 1.00 83.88 192 ILE A N 1
ATOM 1540 C CA . ILE A 1 192 ? -7.506 16.180 -7.133 1.00 83.88 192 ILE A CA 1
ATOM 1541 C C . ILE A 1 192 ? -6.974 16.227 -5.700 1.00 83.88 192 ILE A C 1
ATOM 1543 O O . ILE A 1 192 ? -7.148 15.269 -4.952 1.00 83.88 192 ILE A O 1
ATOM 1547 N N . ALA A 1 193 ? -6.303 17.311 -5.306 1.00 76.31 193 ALA A N 1
ATOM 1548 C CA . ALA A 1 193 ? -5.756 17.424 -3.955 1.00 76.31 193 ALA A CA 1
ATOM 1549 C C . ALA A 1 193 ? -6.866 17.443 -2.883 1.00 76.31 193 ALA A C 1
ATOM 1551 O O . ALA A 1 193 ? -6.690 16.929 -1.772 1.00 76.31 193 ALA A O 1
ATOM 1552 N N . GLU A 1 194 ? -8.023 18.006 -3.223 1.00 85.75 194 GLU A N 1
ATOM 1553 C CA . GLU A 1 194 ? -9.180 18.114 -2.340 1.00 85.75 194 GLU A CA 1
ATOM 1554 C C . GLU A 1 194 ? -10.010 16.834 -2.257 1.00 85.75 194 GLU A C 1
ATOM 1556 O O . GLU A 1 194 ? -10.505 16.523 -1.177 1.00 85.75 194 GLU A O 1
ATOM 1561 N N . GLU A 1 195 ? -10.123 16.058 -3.328 1.00 91.38 195 GLU A N 1
ATOM 1562 C CA . GLU A 1 195 ? -11.028 14.914 -3.425 1.00 91.38 195 GLU A CA 1
ATOM 1563 C C . GLU A 1 195 ? -10.315 13.566 -3.423 1.00 91.38 195 GLU A C 1
ATOM 1565 O O . GLU A 1 195 ? -10.951 12.567 -3.121 1.00 91.38 195 GLU A O 1
ATOM 1570 N N . LEU A 1 196 ? -9.027 13.467 -3.740 1.00 90.62 196 LEU A N 1
ATOM 1571 C CA . LEU A 1 196 ? -8.339 12.178 -3.739 1.00 90.62 196 LEU A CA 1
ATOM 1572 C C . LEU A 1 196 ? -8.003 11.753 -2.305 1.00 90.62 196 LEU A C 1
ATOM 1574 O O . LEU A 1 196 ? -7.335 12.475 -1.564 1.00 90.62 196 LEU A O 1
ATOM 1578 N N . ALA A 1 197 ? -8.449 10.561 -1.911 1.00 91.69 197 ALA A N 1
ATOM 1579 C CA . ALA A 1 197 ? -8.123 9.972 -0.614 1.00 91.69 197 ALA A CA 1
ATOM 1580 C C . ALA A 1 197 ? -6.959 8.989 -0.706 1.00 91.69 197 ALA A C 1
ATOM 1582 O O . ALA A 1 197 ? -6.101 8.948 0.175 1.00 91.69 197 ALA A O 1
ATOM 1583 N N . HIS A 1 198 ? -6.925 8.179 -1.765 1.00 90.81 198 HIS A N 1
ATOM 1584 C CA . HIS A 1 198 ? -5.928 7.130 -1.897 1.00 90.81 198 HIS A CA 1
ATOM 1585 C C . HIS A 1 198 ? -5.535 6.866 -3.343 1.00 90.81 198 HIS A C 1
ATOM 1587 O O . HIS A 1 198 ? -6.361 6.884 -4.255 1.00 90.81 198 HIS A O 1
ATOM 1593 N N . VAL A 1 199 ? -4.256 6.544 -3.514 1.00 88.88 199 VAL A N 1
ATOM 1594 C CA . VAL A 1 199 ? -3.687 6.017 -4.750 1.00 88.88 199 VAL A CA 1
ATOM 1595 C C . VAL A 1 199 ? -2.796 4.849 -4.384 1.00 88.88 199 VAL A C 1
ATOM 1597 O O . VAL A 1 199 ? -1.904 4.981 -3.545 1.00 88.88 199 VAL A O 1
ATOM 1600 N N . THR A 1 200 ? -2.992 3.725 -5.056 1.00 88.56 200 THR A N 1
ATOM 1601 C CA . THR A 1 200 ? -2.053 2.613 -5.023 1.00 88.56 200 THR A CA 1
ATOM 1602 C C . THR A 1 200 ? -1.777 2.127 -6.430 1.00 88.56 200 THR A C 1
ATOM 1604 O O . THR A 1 200 ? -2.666 2.043 -7.268 1.00 88.56 200 THR A O 1
ATOM 1607 N N . ILE A 1 201 ? -0.520 1.805 -6.693 1.00 84.88 201 ILE A N 1
ATOM 1608 C CA . ILE A 1 201 ? -0.103 1.096 -7.897 1.00 84.88 201 ILE A CA 1
ATOM 1609 C C . ILE A 1 201 ? 0.670 -0.120 -7.400 1.00 84.88 201 ILE A C 1
ATOM 1611 O O . ILE A 1 201 ? 1.512 -0.015 -6.495 1.00 84.88 201 ILE A O 1
ATOM 1615 N N . SER A 1 202 ? 0.339 -1.294 -7.928 1.00 85.81 202 SER A N 1
ATOM 1616 C CA . SER A 1 202 ? 1.045 -2.520 -7.591 1.00 85.81 202 SER A CA 1
ATOM 1617 C C . SER A 1 202 ? 2.455 -2.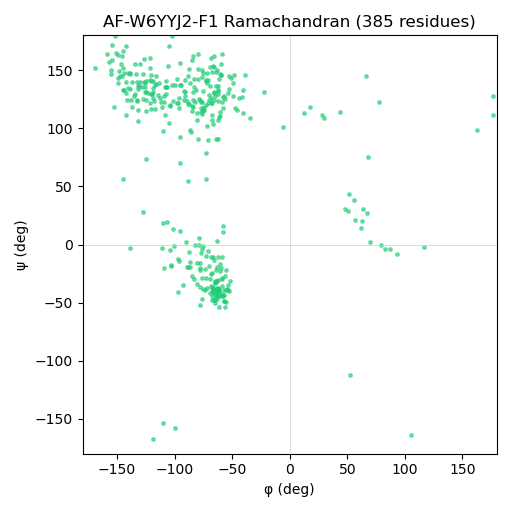445 -8.163 1.00 85.81 202 SER A C 1
ATOM 1619 O O . SER A 1 202 ? 2.622 -2.348 -9.380 1.00 85.81 202 SER A O 1
ATOM 1621 N N . PRO A 1 203 ? 3.491 -2.552 -7.324 1.00 81.19 203 PRO A N 1
ATOM 1622 C CA . PRO A 1 203 ? 4.863 -2.574 -7.805 1.00 81.19 203 PRO A CA 1
ATOM 1623 C C . PRO A 1 203 ? 5.258 -3.950 -8.369 1.00 81.19 203 PRO A C 1
ATOM 1625 O O . PRO A 1 203 ? 6.402 -4.133 -8.783 1.00 81.19 203 PRO A O 1
ATOM 1628 N N . TYR A 1 204 ? 4.330 -4.914 -8.343 1.00 85.62 204 TYR A N 1
ATOM 1629 C CA . TYR A 1 204 ? 4.476 -6.261 -8.896 1.00 85.62 204 TYR A CA 1
ATOM 1630 C C . TYR A 1 204 ? 3.737 -6.445 -10.221 1.00 85.62 204 TYR A C 1
ATOM 1632 O O . TYR A 1 204 ? 3.853 -7.508 -10.817 1.00 85.62 204 TYR A O 1
ATOM 1640 N N . SER A 1 205 ? 2.989 -5.437 -10.680 1.00 82.31 205 SER A N 1
ATOM 1641 C CA . SER A 1 205 ? 2.411 -5.476 -12.021 1.00 82.31 205 SER A CA 1
ATOM 1642 C C . SER A 1 205 ? 3.524 -5.378 -13.055 1.00 82.31 205 SER A C 1
ATOM 1644 O O . SER A 1 205 ? 4.331 -4.445 -13.010 1.00 82.31 205 SER A O 1
ATOM 1646 N N . GLU A 1 206 ? 3.556 -6.331 -13.982 1.00 76.31 206 GLU A N 1
ATOM 1647 C CA . GLU A 1 206 ? 4.564 -6.402 -15.033 1.00 76.31 206 GLU A CA 1
ATOM 1648 C C . GLU A 1 206 ? 4.489 -5.185 -15.944 1.00 76.31 206 GLU A C 1
ATOM 1650 O O . GLU A 1 206 ? 5.535 -4.680 -16.333 1.00 76.31 206 GLU A O 1
ATOM 1655 N N . LYS A 1 207 ? 3.283 -4.687 -16.245 1.00 78.00 207 LYS A N 1
ATOM 1656 C CA . LYS A 1 207 ? 3.055 -3.485 -17.069 1.00 78.00 207 LYS A CA 1
ATOM 1657 C C . LYS A 1 207 ? 2.748 -2.219 -16.268 1.00 78.00 207 LYS A C 1
ATOM 1659 O O . LYS A 1 207 ? 2.563 -1.154 -16.854 1.00 78.00 207 LYS A O 1
ATOM 1664 N N . GLY A 1 208 ? 2.694 -2.307 -14.938 1.00 78.06 208 GLY A N 1
ATOM 1665 C CA . GLY A 1 208 ? 2.234 -1.203 -14.089 1.00 78.06 208 GLY A CA 1
ATOM 1666 C C . GLY A 1 208 ? 0.743 -0.891 -14.263 1.00 78.06 208 GLY A C 1
ATOM 1667 O O . GLY A 1 208 ? 0.331 0.249 -14.071 1.00 78.06 208 GLY A O 1
ATOM 1668 N N . GLU A 1 209 ? -0.049 -1.886 -14.657 1.00 85.25 209 GLU A N 1
ATOM 1669 C CA . GLU A 1 209 ? -1.486 -1.782 -14.911 1.00 85.25 209 GLU A CA 1
ATOM 1670 C C . GLU A 1 209 ? -2.330 -2.203 -13.705 1.00 85.25 209 GLU A C 1
ATOM 1672 O O . GLU A 1 209 ? -3.495 -1.850 -13.632 1.00 85.25 209 GLU A O 1
ATOM 1677 N N . THR A 1 210 ? -1.770 -2.861 -12.691 1.00 86.56 210 THR A N 1
ATOM 1678 C CA . THR A 1 210 ? -2.531 -3.063 -11.450 1.00 86.56 210 THR A CA 1
ATOM 1679 C C . THR A 1 210 ? -2.491 -1.804 -10.581 1.00 86.56 210 THR A C 1
ATOM 1681 O O . THR A 1 210 ? -1.435 -1.461 -10.047 1.00 86.56 210 THR A O 1
ATOM 1684 N N . PHE A 1 211 ? -3.623 -1.125 -10.395 1.00 91.19 211 PHE A N 1
ATOM 1685 C CA . PHE A 1 211 ? -3.741 0.102 -9.601 1.00 91.19 211 PHE A CA 1
ATOM 1686 C C . PHE A 1 211 ? -5.129 0.282 -8.974 1.00 91.19 211 PHE A C 1
ATOM 1688 O O . PHE A 1 211 ? -6.102 -0.351 -9.375 1.00 91.19 211 PHE A O 1
ATOM 1695 N N . ALA A 1 212 ? -5.222 1.189 -8.003 1.00 93.19 212 ALA A N 1
ATOM 1696 C CA . ALA A 1 212 ? -6.483 1.704 -7.497 1.00 93.19 212 ALA A CA 1
ATOM 1697 C C . ALA A 1 212 ? -6.389 3.196 -7.159 1.00 93.19 212 ALA A C 1
ATOM 1699 O O . ALA A 1 212 ? -5.413 3.661 -6.564 1.00 93.19 212 ALA A O 1
ATOM 1700 N N . PHE A 1 213 ? -7.443 3.924 -7.498 1.00 93.44 213 PHE A N 1
ATOM 1701 C CA . PHE A 1 213 ? -7.681 5.310 -7.128 1.00 93.44 213 PHE A CA 1
ATOM 1702 C C . PHE A 1 213 ? -8.970 5.372 -6.312 1.00 93.44 213 PHE A C 1
ATOM 1704 O O . PHE A 1 213 ? -9.964 4.760 -6.700 1.00 93.44 213 PHE A O 1
ATOM 1711 N N . ILE A 1 214 ? -8.973 6.107 -5.201 1.00 93.44 214 ILE A N 1
ATOM 1712 C CA . ILE A 1 214 ? -10.140 6.230 -4.318 1.00 93.44 214 ILE A CA 1
ATOM 1713 C C . ILE A 1 214 ? -10.309 7.695 -3.932 1.00 93.44 214 ILE A C 1
ATOM 1715 O O . ILE A 1 214 ? -9.361 8.328 -3.452 1.00 93.44 214 ILE A O 1
ATOM 1719 N N . LYS A 1 215 ? -11.514 8.230 -4.129 1.00 94.19 215 LYS A N 1
ATOM 1720 C CA . LYS A 1 215 ? -11.885 9.574 -3.683 1.00 94.19 215 LYS A CA 1
ATOM 1721 C C . LYS A 1 215 ? -12.224 9.600 -2.190 1.00 94.19 215 LYS A C 1
ATOM 1723 O O . LYS A 1 215 ? -12.451 8.567 -1.558 1.00 94.19 215 LYS A O 1
ATOM 1728 N N . LYS A 1 216 ? -12.254 10.797 -1.612 1.00 92.81 216 LYS A N 1
ATOM 1729 C CA . LYS A 1 216 ? -12.694 11.041 -0.246 1.00 92.81 216 LYS A CA 1
ATOM 1730 C C . LYS A 1 216 ? -14.155 10.645 -0.105 1.00 92.81 216 LYS A C 1
ATOM 1732 O O . LYS A 1 216 ? -14.993 10.900 -0.963 1.00 92.81 216 LYS A O 1
ATOM 1737 N N . THR A 1 217 ? -14.422 9.980 0.999 1.00 89.06 217 THR A N 1
ATOM 1738 C CA . THR A 1 217 ? -15.711 9.454 1.396 1.00 89.06 217 THR A CA 1
ATOM 1739 C C . THR A 1 217 ? -16.495 10.521 2.138 1.00 89.06 217 THR A C 1
ATOM 1741 O O . THR A 1 217 ? -15.965 11.201 3.020 1.00 89.06 217 THR A O 1
ATOM 1744 N N . ILE A 1 218 ? -17.786 10.596 1.840 1.00 86.75 218 ILE A N 1
ATOM 1745 C CA . ILE A 1 218 ? -18.771 11.262 2.688 1.00 86.75 218 ILE A CA 1
ATOM 1746 C C . ILE A 1 218 ? -19.344 10.190 3.629 1.00 86.75 218 ILE A C 1
ATOM 1748 O O . ILE A 1 218 ? -19.694 9.111 3.145 1.00 86.75 218 ILE A O 1
ATOM 1752 N N . PRO A 1 219 ? -19.436 10.425 4.952 1.00 84.12 219 PRO A N 1
ATOM 1753 C CA . PRO A 1 219 ? -19.953 9.431 5.891 1.00 84.12 219 PRO A CA 1
ATOM 1754 C C . PRO A 1 219 ? -21.290 8.824 5.437 1.00 84.12 219 PRO A C 1
ATOM 1756 O O . PRO A 1 219 ? -22.232 9.549 5.132 1.00 84.12 219 PRO A O 1
ATOM 1759 N N . GLY A 1 220 ? -21.365 7.490 5.402 1.00 83.62 220 GLY A N 1
ATOM 1760 C CA . GLY A 1 220 ? -22.562 6.747 4.988 1.00 83.62 220 GLY A CA 1
ATOM 1761 C C . GLY A 1 220 ? -22.696 6.479 3.484 1.00 83.62 220 GLY A C 1
ATOM 1762 O O . GLY A 1 220 ? -23.614 5.764 3.094 1.00 83.62 220 GLY A O 1
ATOM 1763 N N . ILE A 1 221 ? -21.791 6.995 2.647 1.00 88.31 221 ILE A N 1
ATOM 1764 C CA . ILE A 1 221 ? -21.772 6.766 1.194 1.00 88.31 221 ILE A CA 1
ATOM 1765 C C . ILE A 1 221 ? -20.492 6.009 0.830 1.00 88.31 221 ILE A C 1
ATOM 1767 O O . ILE A 1 221 ? -19.423 6.304 1.359 1.00 88.31 221 ILE A O 1
ATOM 1771 N N . GLU A 1 222 ? -20.575 5.022 -0.064 1.00 87.19 222 GLU A N 1
ATOM 1772 C CA . GLU A 1 222 ? -19.383 4.333 -0.571 1.00 87.19 222 GLU A CA 1
ATOM 1773 C C . GLU A 1 222 ? -18.520 5.309 -1.400 1.00 87.19 222 GLU A C 1
ATOM 1775 O O . GLU A 1 222 ? -19.057 6.010 -2.259 1.00 87.19 222 GLU A O 1
ATOM 1780 N N . PRO A 1 223 ? -17.197 5.406 -1.159 1.00 92.69 223 PRO A N 1
ATOM 1781 C CA . PRO A 1 223 ? -16.339 6.304 -1.928 1.00 92.69 223 PRO A CA 1
ATOM 1782 C C . PRO A 1 223 ? -16.330 5.936 -3.415 1.00 92.69 223 PRO A C 1
ATOM 1784 O O . PRO A 1 223 ? -16.243 4.751 -3.745 1.00 92.69 223 PRO A O 1
ATOM 1787 N N . PRO A 1 224 ? -16.301 6.923 -4.322 1.00 93.31 224 PRO A N 1
ATOM 1788 C CA . PRO A 1 224 ? -15.990 6.660 -5.716 1.00 93.31 224 PRO A CA 1
ATOM 1789 C C . PRO A 1 224 ? -14.570 6.095 -5.876 1.00 93.31 224 PRO A C 1
ATOM 1791 O O . PRO A 1 224 ? -13.610 6.631 -5.309 1.00 93.31 224 PRO A O 1
ATOM 1794 N N . PHE A 1 225 ? -14.420 5.030 -6.660 1.00 94.50 225 PHE A N 1
ATOM 1795 C CA . PHE A 1 225 ? -13.142 4.368 -6.899 1.00 94.50 225 PHE A CA 1
ATOM 1796 C C . PHE A 1 225 ? -13.006 3.833 -8.325 1.00 94.50 225 PHE A C 1
ATOM 1798 O O . PHE A 1 225 ? -13.979 3.429 -8.963 1.00 94.50 225 PHE A O 1
ATOM 1805 N N . ILE A 1 226 ? -11.759 3.767 -8.794 1.00 93.62 226 ILE A N 1
ATOM 1806 C CA . ILE A 1 226 ? -11.357 2.982 -9.966 1.00 93.62 226 ILE A CA 1
ATOM 1807 C C . ILE A 1 226 ? -10.315 1.974 -9.507 1.00 93.62 226 ILE A C 1
ATOM 1809 O O . ILE A 1 226 ? -9.333 2.354 -8.875 1.00 93.62 226 ILE A O 1
ATOM 1813 N N . VAL A 1 227 ? -10.508 0.705 -9.847 1.00 93.31 227 VAL A N 1
ATOM 1814 C CA . VAL A 1 227 ? -9.539 -0.369 -9.633 1.00 93.31 227 VAL A CA 1
ATOM 1815 C C . VAL A 1 227 ? -9.293 -1.062 -10.963 1.00 93.31 227 VAL A C 1
ATOM 1817 O O . VAL A 1 227 ? -10.225 -1.381 -11.695 1.00 93.31 227 VAL A O 1
ATOM 1820 N N . HIS A 1 228 ? -8.036 -1.329 -11.273 1.00 90.94 228 HIS A N 1
ATOM 1821 C CA . HIS A 1 228 ? -7.652 -2.130 -12.423 1.00 90.94 228 HIS A CA 1
ATOM 1822 C C . HIS A 1 228 ? -6.633 -3.169 -11.969 1.00 90.94 228 HIS A C 1
ATOM 1824 O O . HIS A 1 228 ? -5.730 -2.857 -11.192 1.00 90.94 228 HIS A O 1
ATOM 1830 N N . PHE A 1 229 ? -6.793 -4.402 -12.439 1.00 89.19 229 PHE A N 1
ATOM 1831 C CA . PHE A 1 229 ? -5.799 -5.460 -12.317 1.00 89.19 229 PHE A CA 1
ATOM 1832 C C . PHE A 1 229 ? -5.289 -5.790 -13.714 1.00 89.19 229 PHE A C 1
ATOM 1834 O O . PHE A 1 229 ? -6.056 -5.834 -14.675 1.00 89.19 229 PHE A O 1
ATOM 1841 N N . GLU A 1 230 ? -3.983 -5.998 -13.834 1.00 86.00 230 GLU A N 1
ATOM 1842 C CA . GLU A 1 230 ? -3.346 -6.298 -15.109 1.00 86.00 230 GLU A CA 1
ATOM 1843 C C . GLU A 1 230 ? -3.972 -7.527 -15.785 1.00 86.00 230 GLU A C 1
ATOM 1845 O O . GLU A 1 230 ? -4.043 -8.609 -15.206 1.00 86.00 230 GLU A O 1
ATOM 1850 N N . GLY A 1 231 ? -4.408 -7.349 -17.035 1.00 86.94 231 GLY A N 1
ATOM 1851 C CA . GLY A 1 231 ? -5.091 -8.389 -17.809 1.00 86.94 231 GLY A CA 1
ATOM 1852 C C . GLY A 1 231 ? -6.594 -8.521 -17.534 1.00 86.94 231 GLY A C 1
ATOM 1853 O O . GLY A 1 231 ? -7.257 -9.285 -18.234 1.00 86.94 231 GLY A O 1
ATOM 1854 N N . GLU A 1 232 ? -7.145 -7.767 -16.582 1.00 91.81 232 GLU A N 1
ATOM 1855 C CA . GLU A 1 232 ? -8.576 -7.735 -16.273 1.00 91.81 232 GLU A CA 1
ATOM 1856 C C . GLU A 1 232 ? -9.247 -6.455 -16.790 1.00 91.81 232 GLU A C 1
ATOM 1858 O O . GLU A 1 232 ? -8.598 -5.517 -17.250 1.00 91.81 232 GLU A O 1
ATOM 1863 N N . GLN A 1 233 ? -10.578 -6.396 -16.726 1.00 91.12 233 GLN A N 1
ATOM 1864 C CA . GLN A 1 233 ? -11.306 -5.163 -17.016 1.00 91.12 233 GLN A CA 1
ATOM 1865 C C . GLN A 1 233 ? -11.096 -4.142 -15.886 1.00 91.12 233 GLN A C 1
ATOM 1867 O O . GLN A 1 233 ? -10.962 -4.502 -14.719 1.00 91.12 233 GLN A O 1
ATOM 1872 N N . THR A 1 234 ? -11.076 -2.852 -16.219 1.00 91.19 234 THR A N 1
ATOM 1873 C CA . THR A 1 234 ? -11.149 -1.785 -15.213 1.00 91.19 234 THR A CA 1
ATOM 1874 C C . THR A 1 234 ? -12.515 -1.816 -14.531 1.00 91.19 234 THR A C 1
ATOM 1876 O O . THR A 1 234 ? -13.549 -1.727 -15.193 1.00 91.19 234 THR A O 1
ATOM 1879 N N . TYR A 1 235 ? -12.515 -1.916 -13.207 1.00 93.62 235 TYR A N 1
ATOM 1880 C CA . TYR A 1 235 ? -13.708 -1.850 -12.376 1.00 93.62 235 TYR A CA 1
ATOM 1881 C C . TYR A 1 235 ? -13.837 -0.459 -11.777 1.00 93.62 235 TYR A C 1
ATOM 1883 O O . TYR A 1 235 ? -12.870 0.129 -11.292 1.00 93.62 235 TYR A O 1
ATOM 1891 N N . SER A 1 236 ? -15.051 0.066 -11.780 1.00 93.75 236 SER A N 1
ATOM 1892 C CA . SER A 1 236 ? -15.343 1.350 -11.169 1.00 93.75 236 SER A CA 1
ATOM 1893 C C . SER A 1 236 ? -16.770 1.349 -10.637 1.00 93.75 236 SER A C 1
ATOM 1895 O O . SER A 1 236 ? -17.625 0.650 -11.186 1.00 93.75 236 SER A O 1
ATOM 1897 N N . ASN A 1 237 ? -17.025 2.093 -9.564 1.00 93.25 237 ASN A N 1
ATOM 1898 C CA . ASN A 1 237 ? -18.375 2.264 -9.018 1.00 93.25 237 ASN A CA 1
ATOM 1899 C C . ASN A 1 237 ? -19.010 3.607 -9.412 1.00 93.25 237 ASN A C 1
ATOM 1901 O O . ASN A 1 237 ? -20.039 3.980 -8.851 1.00 93.25 237 ASN A O 1
ATOM 1905 N N . PHE A 1 238 ? -18.434 4.332 -10.377 1.00 85.69 238 PHE A N 1
ATOM 1906 C CA . PHE A 1 238 ? -19.072 5.533 -10.907 1.00 85.69 238 PHE A CA 1
ATOM 1907 C C . PHE A 1 238 ? -20.337 5.136 -11.658 1.00 85.69 238 PHE A C 1
ATOM 1909 O O . PHE A 1 238 ? -20.305 4.387 -12.639 1.00 85.69 238 PHE A O 1
ATOM 1916 N N . THR A 1 239 ? -21.469 5.682 -11.228 1.00 76.81 239 THR A N 1
ATOM 1917 C CA . THR A 1 239 ? -22.652 5.749 -12.073 1.00 76.81 239 THR A CA 1
ATOM 1918 C C . THR A 1 239 ? -22.369 6.782 -13.151 1.00 76.81 239 THR A C 1
ATOM 1920 O O . THR A 1 239 ? -22.624 7.967 -12.965 1.00 76.81 239 THR A O 1
ATOM 1923 N N . PHE A 1 240 ? -21.798 6.351 -14.277 1.00 70.50 240 PHE A N 1
ATOM 1924 C CA . PHE A 1 240 ? -21.826 7.191 -15.466 1.00 70.50 240 PHE A CA 1
ATOM 1925 C C . PHE A 1 240 ? -23.294 7.408 -15.812 1.00 70.50 240 PHE A C 1
ATOM 1927 O O . PHE A 1 240 ? -23.983 6.461 -16.209 1.00 70.50 240 PHE A O 1
ATOM 1934 N N . ASP A 1 241 ? -23.773 8.638 -15.633 1.00 63.38 241 ASP A N 1
ATOM 1935 C CA . ASP A 1 241 ? -25.085 9.051 -16.106 1.00 63.38 241 ASP A CA 1
ATOM 1936 C C . ASP A 1 241 ? -25.085 8.918 -17.627 1.00 63.38 241 ASP A C 1
ATOM 1938 O O . ASP A 1 241 ? -24.724 9.831 -18.368 1.00 63.38 241 ASP A O 1
ATOM 1942 N N . LYS A 1 242 ? -25.491 7.738 -18.111 1.00 62.81 242 LYS A N 1
ATOM 1943 C CA . LYS A 1 242 ? -25.531 7.401 -19.541 1.00 62.81 242 LYS A CA 1
ATOM 1944 C C . LYS A 1 242 ? -26.353 8.407 -20.348 1.00 62.81 242 LYS A C 1
ATOM 1946 O O . LYS A 1 242 ? -26.147 8.517 -21.552 1.00 62.81 242 LYS A O 1
ATOM 1951 N N . ASN A 1 243 ? -27.248 9.139 -19.686 1.00 67.75 243 ASN A N 1
ATOM 1952 C CA . ASN A 1 243 ? -28.130 10.135 -20.282 1.00 67.75 243 ASN A CA 1
ATOM 1953 C C . ASN A 1 243 ? -27.428 11.468 -20.583 1.00 67.75 243 ASN A C 1
ATOM 1955 O O . ASN A 1 243 ? -27.883 12.189 -21.466 1.00 67.75 243 ASN A O 1
ATOM 1959 N N . ASN A 1 244 ? -26.292 11.763 -19.944 1.00 54.56 244 ASN A N 1
ATOM 1960 C CA . ASN A 1 244 ? -25.421 12.875 -20.325 1.00 54.56 244 ASN A CA 1
ATOM 1961 C C . ASN A 1 244 ? -24.410 12.399 -21.371 1.00 54.56 244 ASN A C 1
ATOM 1963 O O . ASN A 1 244 ? -23.199 12.536 -21.210 1.00 54.56 244 ASN A O 1
ATOM 1967 N N . THR A 1 245 ? -24.915 11.814 -22.464 1.00 43.94 245 THR A N 1
ATOM 1968 C CA . THR A 1 245 ? -24.117 11.407 -23.626 1.00 43.94 245 THR A CA 1
ATOM 1969 C C . THR A 1 245 ? -23.668 12.635 -24.426 1.00 43.94 245 THR A C 1
ATOM 1971 O O . THR A 1 245 ? -23.886 12.751 -25.631 1.00 43.94 245 THR A O 1
ATOM 1974 N N . THR A 1 246 ? -22.982 13.570 -23.775 1.00 46.88 246 THR A N 1
ATOM 1975 C CA . THR A 1 246 ? -21.970 14.345 -24.481 1.00 46.88 246 THR A CA 1
ATOM 1976 C C . THR A 1 246 ? -20.995 13.298 -25.004 1.00 46.88 246 THR A C 1
ATOM 1978 O O . THR A 1 246 ? -20.477 12.503 -24.219 1.00 46.88 246 THR A O 1
ATOM 1981 N N . ALA A 1 247 ? -20.856 13.194 -26.331 1.00 48.12 247 ALA A N 1
ATOM 1982 C CA . ALA A 1 247 ? -19.990 12.207 -26.971 1.00 48.12 247 ALA A CA 1
ATOM 1983 C C . ALA A 1 247 ? -18.679 12.079 -26.174 1.00 48.12 247 ALA A C 1
ATOM 1985 O O . ALA A 1 247 ? -18.134 13.133 -25.822 1.00 48.12 247 ALA A O 1
ATOM 1986 N N . PRO A 1 248 ? -18.201 10.848 -25.870 1.00 46.69 248 PRO A N 1
ATOM 1987 C CA . PRO A 1 248 ? -16.996 10.643 -25.065 1.00 46.69 248 PRO A CA 1
ATOM 1988 C C . PRO A 1 248 ? -15.946 11.620 -25.576 1.00 46.69 248 PRO A C 1
ATOM 1990 O O . PRO A 1 248 ? -15.791 11.664 -26.807 1.00 46.69 248 PRO A O 1
ATOM 1993 N N . PRO A 1 249 ? -15.349 12.457 -24.696 1.00 44.16 249 PRO A N 1
ATOM 1994 C CA . PRO A 1 249 ? -14.590 13.638 -25.088 1.00 44.16 249 PRO A CA 1
ATOM 1995 C C . PRO A 1 249 ? -13.765 13.270 -26.304 1.00 44.16 249 PRO A C 1
ATOM 1997 O O . PRO A 1 249 ? -12.972 12.327 -26.217 1.00 44.16 249 PRO A O 1
ATOM 2000 N N . LYS A 1 250 ? -14.107 13.894 -27.454 1.00 42.69 250 LYS A N 1
ATOM 2001 C CA . LYS A 1 250 ? -13.555 13.592 -28.785 1.00 42.69 250 LYS A CA 1
ATOM 2002 C C . LYS A 1 250 ? -12.115 13.203 -28.567 1.00 42.69 250 LYS A C 1
ATOM 2004 O O . LYS A 1 250 ? -11.381 14.093 -28.163 1.00 42.69 250 LYS A O 1
ATOM 2009 N N . ARG A 1 251 ? -11.819 11.902 -28.739 1.00 40.75 251 ARG A N 1
ATOM 2010 C CA . ARG A 1 251 ? -10.522 11.234 -28.559 1.00 40.75 251 ARG A CA 1
ATOM 2011 C C . ARG A 1 251 ? -9.520 12.132 -27.846 1.00 40.75 251 ARG A C 1
ATOM 2013 O O . ARG A 1 2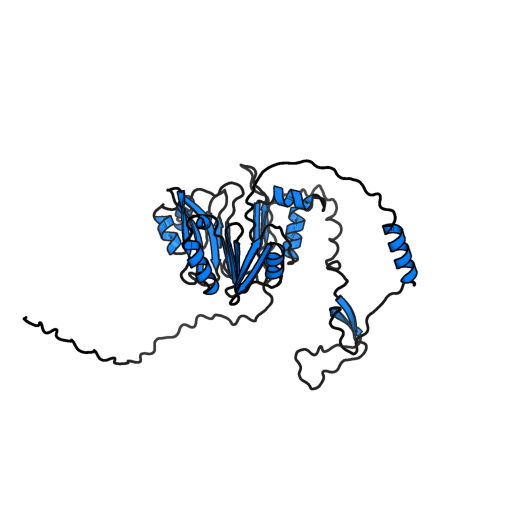51 ? -9.064 13.085 -28.479 1.00 40.75 251 ARG A O 1
ATOM 2020 N N . TYR A 1 252 ? -9.130 11.766 -26.616 1.00 41.62 252 TYR A N 1
ATOM 2021 C CA . TYR A 1 252 ? -7.880 12.225 -25.994 1.00 41.62 252 TYR A CA 1
ATOM 2022 C C . TYR A 1 252 ? -6.903 12.654 -27.084 1.00 41.62 252 TYR A C 1
ATOM 2024 O O . TYR A 1 252 ? -6.767 11.856 -28.029 1.00 41.62 252 TYR A O 1
ATOM 2032 N N . PRO A 1 253 ? -6.253 13.838 -27.013 1.00 41.34 253 PRO A N 1
ATOM 2033 C CA . PRO A 1 253 ? -5.148 14.099 -27.918 1.00 41.34 253 PRO A CA 1
ATOM 2034 C C . PRO A 1 253 ? -4.324 12.828 -27.877 1.00 41.34 253 PRO A C 1
ATOM 2036 O O . PRO A 1 253 ? -3.935 12.369 -26.795 1.00 41.34 253 PRO A O 1
ATOM 2039 N N . ARG A 1 254 ? -4.259 12.150 -29.029 1.00 39.84 254 ARG A N 1
ATOM 2040 C CA . ARG A 1 254 ? -3.569 10.878 -29.135 1.00 39.84 254 ARG A CA 1
ATOM 2041 C C . ARG A 1 254 ? -2.227 11.136 -28.461 1.00 39.84 254 ARG A C 1
ATOM 2043 O O . ARG A 1 254 ? -1.695 12.244 -28.567 1.00 39.84 254 ARG A O 1
ATOM 2050 N N . LEU A 1 255 ? -1.667 10.148 -27.780 1.00 39.69 255 LEU A N 1
ATOM 2051 C CA . LEU A 1 255 ? -0.338 10.258 -27.172 1.00 39.69 255 LEU A CA 1
ATOM 2052 C C . LEU A 1 255 ? 0.795 10.587 -28.192 1.00 39.69 255 LEU A C 1
ATOM 2054 O O . LEU A 1 255 ? 1.961 10.418 -27.882 1.00 39.69 255 LEU A O 1
ATOM 2058 N N . GLU A 1 256 ? 0.458 11.046 -29.399 1.00 45.44 256 GLU A N 1
ATOM 2059 C CA . GLU A 1 256 ? 1.247 11.828 -30.352 1.00 45.44 256 GLU A CA 1
ATOM 2060 C C . GLU A 1 256 ? 1.733 13.182 -29.779 1.00 45.44 256 GLU A C 1
ATOM 2062 O O . GLU A 1 256 ? 2.598 13.795 -30.383 1.00 45.44 256 GLU A O 1
ATOM 2067 N N . ASN A 1 257 ? 1.250 13.635 -28.609 1.00 41.34 257 ASN A N 1
ATOM 2068 C CA . ASN A 1 257 ? 1.741 14.849 -27.926 1.00 41.34 257 ASN A CA 1
ATOM 2069 C C . ASN A 1 257 ? 2.603 14.581 -26.669 1.00 41.34 257 ASN A C 1
ATOM 2071 O O . ASN A 1 257 ? 2.779 15.472 -25.835 1.00 41.34 257 ASN A O 1
ATOM 2075 N N . LEU A 1 258 ? 3.170 13.378 -26.511 1.00 43.22 258 LEU A N 1
ATOM 2076 C CA . LEU A 1 258 ? 4.466 13.267 -25.826 1.00 43.22 258 LEU A CA 1
ATOM 2077 C C . LEU A 1 258 ? 5.460 13.955 -26.760 1.00 43.22 258 LEU A C 1
ATOM 2079 O O . LEU A 1 258 ? 5.728 13.379 -27.805 1.00 43.22 258 LEU A O 1
ATOM 2083 N N . ASP A 1 259 ? 5.877 15.184 -26.423 1.00 47.09 259 ASP A N 1
ATOM 2084 C CA . ASP A 1 259 ? 6.730 16.084 -27.221 1.00 47.09 259 ASP A CA 1
ATOM 2085 C C . ASP A 1 259 ? 7.267 15.423 -28.506 1.00 47.09 259 ASP A C 1
ATOM 2087 O O . ASP A 1 259 ? 8.267 14.699 -28.490 1.00 47.09 259 ASP A O 1
ATOM 2091 N N . ASP A 1 260 ? 6.635 15.737 -29.641 1.00 46.53 260 ASP A N 1
ATOM 2092 C CA . ASP A 1 260 ? 7.042 15.391 -31.018 1.00 46.53 260 ASP A CA 1
ATOM 2093 C C . ASP A 1 260 ? 8.457 15.933 -31.372 1.00 46.53 260 ASP A C 1
ATOM 2095 O O . ASP A 1 260 ? 8.914 15.964 -32.513 1.00 46.53 260 ASP A O 1
ATOM 2099 N N . ARG A 1 261 ? 9.186 16.424 -30.364 1.00 51.12 261 ARG A N 1
ATOM 2100 C CA . ARG A 1 261 ? 10.553 16.914 -30.439 1.00 51.12 261 ARG A CA 1
ATOM 2101 C C . ARG A 1 261 ? 11.575 15.793 -30.304 1.00 51.12 261 ARG A C 1
ATOM 2103 O O . ARG A 1 261 ? 12.644 15.944 -30.888 1.00 51.12 261 ARG A O 1
ATOM 2110 N N . ASP A 1 262 ? 11.273 14.685 -29.632 1.00 58.19 262 ASP A N 1
ATOM 2111 C CA . ASP A 1 262 ? 12.308 13.690 -29.313 1.00 58.19 262 ASP A CA 1
ATOM 2112 C C . ASP A 1 262 ? 12.379 12.519 -30.290 1.00 58.19 262 ASP A C 1
ATOM 2114 O O . ASP A 1 262 ? 13.382 11.810 -30.298 1.00 58.19 262 ASP A O 1
ATOM 2118 N N . PHE A 1 263 ? 11.386 12.340 -31.165 1.00 57.69 263 PHE A N 1
ATOM 2119 C CA . PHE A 1 263 ? 11.389 11.276 -32.167 1.00 57.69 263 PHE A CA 1
ATOM 2120 C C . PHE A 1 263 ? 11.205 11.840 -33.575 1.00 57.69 263 PHE A C 1
ATOM 2122 O O . PHE A 1 263 ? 10.422 12.752 -33.803 1.00 57.69 263 PHE A O 1
ATOM 2129 N N . ARG A 1 264 ? 11.923 11.284 -34.551 1.00 69.00 264 ARG A N 1
ATOM 2130 C CA . ARG A 1 264 ? 11.720 11.551 -35.977 1.00 69.00 264 ARG A CA 1
ATOM 2131 C C . ARG A 1 264 ? 11.383 10.259 -36.695 1.00 69.00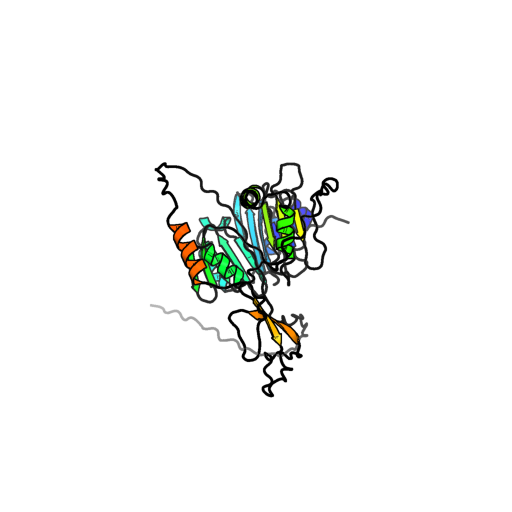 264 ARG A C 1
ATOM 2133 O O . ARG A 1 264 ? 11.984 9.215 -36.434 1.00 69.00 264 ARG A O 1
ATOM 2140 N N . VAL A 1 265 ? 10.458 10.333 -37.647 1.00 72.12 265 VAL A N 1
ATOM 2141 C CA . VAL A 1 265 ? 10.210 9.217 -38.559 1.00 72.12 265 VAL A CA 1
ATOM 2142 C C . VAL A 1 265 ? 11.322 9.190 -39.603 1.00 72.12 265 VAL A C 1
ATOM 2144 O O . VAL A 1 265 ? 11.445 10.083 -40.441 1.00 72.12 265 VAL A O 1
ATOM 2147 N N . ALA A 1 266 ? 12.135 8.143 -39.565 1.00 80.38 266 ALA A N 1
ATOM 2148 C CA . ALA A 1 266 ? 13.107 7.840 -40.597 1.00 80.38 266 ALA A CA 1
ATOM 2149 C C . ALA A 1 266 ? 12.538 6.790 -41.553 1.00 80.38 266 ALA A C 1
ATOM 2151 O O . ALA A 1 266 ? 11.869 5.847 -41.130 1.00 80.38 266 ALA A O 1
ATOM 2152 N N . ILE A 1 267 ? 12.836 6.925 -42.846 1.00 82.25 267 ILE A N 1
ATOM 2153 C CA . ILE A 1 267 ? 12.486 5.910 -43.847 1.00 82.25 267 ILE A CA 1
ATOM 2154 C C . ILE A 1 267 ? 13.762 5.297 -44.409 1.00 82.25 267 ILE A C 1
ATOM 2156 O O . ILE A 1 267 ? 14.657 6.003 -44.883 1.00 82.25 267 ILE A O 1
ATOM 2160 N N . SER A 1 268 ? 13.834 3.968 -44.397 1.00 84.81 268 SER A N 1
ATOM 2161 C CA . SER A 1 268 ? 14.957 3.239 -44.980 1.00 84.81 268 SER A CA 1
ATOM 2162 C C . SER A 1 268 ? 14.981 3.403 -46.509 1.00 84.81 268 SER A C 1
ATOM 2164 O O . SER A 1 268 ? 14.114 2.894 -47.222 1.00 84.81 268 SER A O 1
ATOM 2166 N N . LYS A 1 269 ? 15.981 4.108 -47.061 1.00 81.50 269 LYS A N 1
ATOM 2167 C CA . LYS A 1 269 ? 16.105 4.316 -48.523 1.00 81.50 269 LYS A CA 1
ATOM 2168 C C . LYS A 1 269 ? 16.655 3.109 -49.280 1.00 81.50 269 LYS A C 1
ATOM 2170 O O . LYS A 1 269 ? 16.478 3.003 -50.497 1.00 81.50 269 LYS A O 1
ATOM 2175 N N . LYS A 1 270 ? 17.366 2.217 -48.596 1.00 79.88 270 LYS A N 1
ATOM 2176 C CA . LYS A 1 270 ? 18.048 1.063 -49.188 1.00 79.88 270 LYS A CA 1
ATOM 2177 C C . LYS A 1 270 ? 17.836 -0.134 -48.279 1.00 79.88 270 LYS A C 1
ATOM 2179 O O . LYS A 1 270 ? 17.784 0.024 -47.072 1.00 79.88 270 LYS A O 1
ATOM 2184 N N . LYS A 1 271 ? 17.754 -1.334 -48.852 1.00 82.69 271 LYS A N 1
ATOM 2185 C CA . LYS A 1 271 ? 17.768 -2.560 -48.051 1.00 82.69 271 LYS A CA 1
ATOM 2186 C C . LYS A 1 271 ? 19.103 -2.616 -47.305 1.00 82.69 271 LYS A C 1
ATOM 2188 O O . LYS A 1 271 ? 20.142 -2.78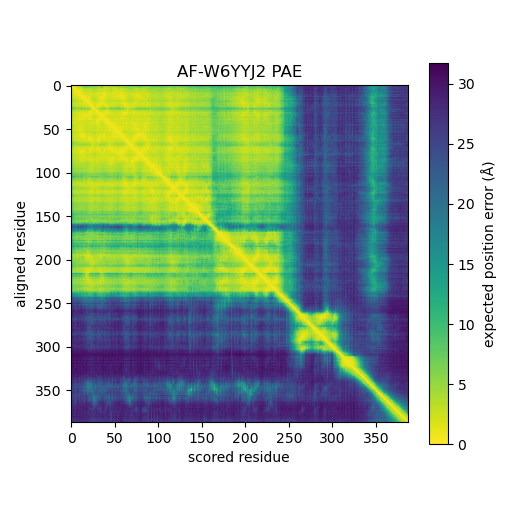3 -47.948 1.00 82.69 271 LYS A O 1
ATOM 2193 N N . ILE A 1 272 ? 19.078 -2.434 -45.989 1.00 72.81 272 ILE A N 1
ATOM 2194 C CA . ILE A 1 272 ? 20.279 -2.524 -45.162 1.00 72.81 272 ILE A CA 1
ATOM 2195 C C . ILE A 1 272 ? 20.513 -4.013 -44.945 1.00 72.81 272 ILE A C 1
ATOM 2197 O O . ILE A 1 272 ? 19.743 -4.679 -44.268 1.00 72.81 272 ILE A O 1
ATOM 2201 N N . ARG A 1 273 ? 21.532 -4.576 -45.599 1.00 66.12 273 ARG A N 1
ATOM 2202 C CA . ARG A 1 273 ? 21.955 -5.945 -45.292 1.00 66.12 273 ARG A CA 1
ATOM 2203 C C . ARG A 1 273 ? 22.720 -5.898 -43.975 1.00 66.12 273 ARG A C 1
ATOM 2205 O O . ARG A 1 273 ? 23.616 -5.061 -43.856 1.00 66.12 273 ARG A O 1
ATOM 2212 N N . ARG A 1 274 ? 22.401 -6.804 -43.040 1.00 61.91 274 ARG A N 1
ATOM 2213 C CA . ARG A 1 274 ? 23.199 -7.027 -41.825 1.00 61.91 274 ARG A CA 1
ATOM 2214 C C . ARG A 1 274 ? 24.680 -7.003 -42.177 1.00 61.91 274 ARG A C 1
ATOM 2216 O O . ARG A 1 274 ? 25.115 -7.729 -43.081 1.00 61.91 274 ARG A O 1
ATOM 2223 N N . ARG A 1 275 ? 25.457 -6.175 -41.480 1.00 61.19 275 ARG A N 1
ATOM 2224 C CA . ARG A 1 275 ? 26.909 -6.319 -41.544 1.00 61.19 275 ARG A CA 1
ATOM 2225 C C . ARG A 1 275 ? 27.248 -7.694 -40.962 1.00 61.19 275 ARG A C 1
ATOM 2227 O O . ARG A 1 275 ? 26.542 -8.218 -40.104 1.00 61.19 275 ARG A O 1
ATOM 2234 N N . ARG A 1 276 ? 28.335 -8.312 -41.433 1.00 60.03 276 ARG A N 1
ATOM 2235 C CA . ARG A 1 276 ? 28.805 -9.628 -40.943 1.00 60.03 276 ARG A CA 1
ATOM 2236 C C . ARG A 1 276 ? 29.210 -9.629 -39.456 1.00 60.03 276 ARG A C 1
ATOM 2238 O O . ARG A 1 276 ? 29.687 -10.642 -38.966 1.00 60.03 276 ARG A O 1
ATOM 2245 N N . THR A 1 277 ? 29.046 -8.510 -38.759 1.00 57.00 277 THR A N 1
ATOM 2246 C CA . THR A 1 277 ? 29.491 -8.261 -37.391 1.00 57.00 277 THR A CA 1
ATOM 2247 C C . THR A 1 277 ? 28.634 -8.925 -36.309 1.00 57.00 277 THR A C 1
ATOM 2249 O O . THR A 1 277 ? 29.042 -8.877 -35.159 1.00 57.00 277 THR A O 1
ATOM 2252 N N . ASN A 1 278 ? 27.521 -9.605 -36.640 1.00 62.81 278 ASN A N 1
ATOM 2253 C CA . ASN A 1 278 ? 26.641 -10.289 -35.666 1.00 62.81 278 ASN A CA 1
ATOM 2254 C C . ASN A 1 278 ? 26.271 -9.412 -34.456 1.00 62.81 278 ASN A C 1
ATOM 2256 O O . ASN A 1 278 ? 26.051 -9.919 -33.357 1.00 62.81 278 ASN A O 1
ATOM 2260 N N . ASP A 1 279 ? 26.204 -8.097 -34.659 1.00 64.31 279 ASP A N 1
ATOM 2261 C CA . ASP A 1 279 ? 25.831 -7.182 -33.598 1.00 64.31 279 ASP A CA 1
ATOM 2262 C C . ASP A 1 279 ? 24.314 -7.316 -33.369 1.00 64.31 279 ASP A C 1
ATOM 2264 O O . ASP A 1 279 ? 23.542 -7.098 -34.310 1.00 64.31 279 ASP A O 1
ATOM 2268 N N . PRO A 1 280 ? 23.849 -7.721 -32.170 1.00 60.72 280 PRO A N 1
ATOM 2269 C CA . PRO A 1 280 ? 22.421 -7.838 -31.880 1.00 60.72 280 PRO A CA 1
ATOM 2270 C C . PRO A 1 280 ? 21.671 -6.499 -31.980 1.00 60.72 280 PRO A C 1
ATOM 2272 O O . PRO A 1 280 ? 20.440 -6.509 -31.977 1.00 60.72 280 PRO A O 1
ATOM 2275 N N . TRP A 1 281 ? 22.384 -5.372 -32.094 1.00 57.16 281 TRP A N 1
ATOM 2276 C CA . TRP A 1 281 ? 21.815 -4.037 -32.275 1.00 57.16 281 TRP A CA 1
ATOM 2277 C C . TRP A 1 281 ? 21.557 -3.648 -33.749 1.00 57.16 281 TRP A C 1
ATOM 2279 O O . TRP A 1 281 ? 20.926 -2.620 -33.996 1.00 57.16 281 TRP A O 1
ATOM 2289 N N . ASP A 1 282 ? 21.969 -4.461 -34.736 1.00 72.75 282 ASP A N 1
ATOM 2290 C CA . ASP A 1 282 ? 21.703 -4.200 -36.162 1.00 72.75 282 ASP A CA 1
ATOM 2291 C C . ASP A 1 282 ? 20.235 -4.511 -36.538 1.00 72.75 282 ASP A C 1
ATOM 2293 O O . ASP A 1 282 ? 19.793 -5.667 -36.557 1.00 72.75 282 ASP A O 1
ATOM 2297 N N . LEU A 1 283 ? 19.482 -3.473 -36.918 1.00 76.19 283 LEU A N 1
ATOM 2298 C CA . LEU A 1 283 ? 18.104 -3.587 -37.410 1.00 76.19 283 LEU A CA 1
ATOM 2299 C C . LEU A 1 283 ? 18.072 -4.043 -38.881 1.00 76.19 283 LEU A C 1
ATOM 2301 O O . LEU A 1 283 ? 18.663 -3.406 -39.755 1.00 76.19 283 LEU A O 1
ATOM 2305 N N . ASP A 1 284 ? 17.343 -5.125 -39.175 1.00 80.75 284 ASP A N 1
ATOM 2306 C CA . ASP A 1 284 ? 17.120 -5.603 -40.548 1.00 80.75 284 ASP A CA 1
ATOM 2307 C C . ASP A 1 284 ? 15.915 -4.878 -41.156 1.00 80.75 284 ASP A C 1
ATOM 2309 O O . ASP A 1 284 ? 14.765 -5.229 -40.894 1.00 80.75 284 ASP A O 1
ATOM 2313 N N . LEU A 1 285 ? 16.193 -3.823 -41.924 1.00 82.31 285 LEU A N 1
ATOM 2314 C CA . LEU A 1 285 ? 15.172 -2.944 -42.490 1.00 82.31 285 LEU A CA 1
ATOM 2315 C C . LEU A 1 285 ? 15.058 -3.123 -43.997 1.00 82.31 285 LEU A C 1
ATOM 2317 O O . LEU A 1 285 ? 16.028 -2.969 -44.758 1.00 82.31 285 LEU A O 1
ATOM 2321 N N . LYS A 1 286 ? 13.832 -3.352 -44.460 1.00 86.50 286 LYS A N 1
ATOM 2322 C CA . LYS A 1 286 ? 13.504 -3.312 -45.884 1.00 86.50 286 LYS A CA 1
ATOM 2323 C C . LYS A 1 286 ? 13.429 -1.862 -46.354 1.00 86.50 286 LYS A C 1
ATOM 2325 O O . LYS A 1 286 ? 13.076 -0.944 -45.617 1.00 86.50 286 LYS A O 1
ATOM 2330 N N . LYS A 1 287 ? 13.753 -1.646 -47.630 1.00 88.88 287 LYS A N 1
ATOM 2331 C CA . LYS A 1 287 ? 13.576 -0.337 -48.270 1.00 88.88 287 LYS A CA 1
ATOM 2332 C C . LYS A 1 287 ? 12.106 0.085 -48.152 1.00 88.88 287 LYS A C 1
ATOM 2334 O O . LYS A 1 287 ? 11.231 -0.672 -48.559 1.00 88.88 287 LYS A O 1
ATOM 2339 N N . GLY A 1 288 ? 11.864 1.290 -47.649 1.00 83.69 288 GLY A N 1
ATOM 2340 C CA . GLY A 1 288 ? 10.533 1.859 -47.437 1.00 83.69 288 GLY A CA 1
ATOM 2341 C C . GLY A 1 288 ? 9.949 1.627 -46.042 1.00 83.69 288 GLY A C 1
ATOM 2342 O O . GLY A 1 288 ? 8.933 2.240 -45.728 1.00 83.69 288 GLY A O 1
ATOM 2343 N N . GLU A 1 289 ? 10.576 0.807 -45.192 1.00 82.00 289 GLU A N 1
ATOM 2344 C CA . GLU A 1 289 ? 10.133 0.662 -43.802 1.00 82.00 289 GLU A CA 1
ATOM 2345 C C . GLU A 1 289 ? 10.414 1.940 -43.007 1.00 82.00 289 GLU A C 1
ATOM 2347 O O . GLU A 1 289 ? 11.470 2.571 -43.146 1.00 82.00 289 GLU A O 1
ATOM 2352 N N . LYS A 1 290 ? 9.416 2.326 -42.207 1.00 83.75 290 LYS A N 1
ATOM 2353 C CA . LYS A 1 290 ? 9.444 3.502 -41.342 1.00 83.75 290 LYS A CA 1
ATOM 2354 C C . LYS A 1 290 ? 9.892 3.086 -39.948 1.00 83.75 290 LYS A C 1
ATOM 2356 O O . LYS A 1 290 ? 9.419 2.082 -39.421 1.00 83.75 290 LYS A O 1
ATOM 2361 N N . LEU A 1 291 ? 10.760 3.885 -39.349 1.00 81.06 291 LEU A N 1
ATOM 2362 C CA . LEU A 1 291 ? 11.193 3.742 -37.967 1.00 81.06 291 LEU A CA 1
ATOM 2363 C C . LEU A 1 291 ? 11.022 5.058 -37.230 1.00 81.06 291 LEU A C 1
ATOM 2365 O O . LEU A 1 291 ? 11.238 6.121 -37.804 1.00 81.06 291 LEU A O 1
ATOM 2369 N N . LEU A 1 292 ? 10.701 4.964 -35.947 1.00 73.06 292 LEU A N 1
ATOM 2370 C CA . LEU A 1 292 ? 10.801 6.084 -35.022 1.00 73.06 292 LEU A CA 1
ATOM 2371 C C . LEU A 1 292 ? 12.212 6.087 -34.434 1.00 73.06 292 LEU A C 1
ATOM 2373 O O . LEU A 1 292 ? 12.645 5.093 -33.853 1.00 73.06 292 LEU A O 1
ATOM 2377 N N . VAL A 1 293 ? 12.936 7.185 -34.629 1.00 76.75 293 VAL A N 1
ATOM 2378 C CA . VAL A 1 293 ? 14.329 7.355 -34.201 1.00 76.75 293 VAL A CA 1
ATOM 2379 C C . VAL A 1 293 ? 14.401 8.505 -33.208 1.00 76.75 293 VAL A C 1
ATOM 2381 O O . VAL A 1 293 ? 13.853 9.569 -33.482 1.00 76.75 293 VAL A O 1
ATOM 2384 N N . LEU A 1 294 ? 15.070 8.299 -32.072 1.00 67.62 294 LEU A N 1
ATOM 2385 C CA . LEU A 1 294 ? 15.330 9.360 -31.095 1.00 67.62 294 LEU A CA 1
ATOM 2386 C C . LEU A 1 294 ? 16.229 10.447 -31.712 1.00 67.62 294 LEU A C 1
ATOM 2388 O O . LEU A 1 294 ? 17.217 10.109 -32.362 1.00 67.62 294 LEU A O 1
ATOM 2392 N N . ARG A 1 295 ? 15.918 11.733 -31.501 1.00 62.19 295 ARG A N 1
ATOM 2393 C CA . ARG A 1 295 ? 16.582 12.886 -32.151 1.00 62.19 295 ARG A CA 1
ATOM 2394 C C . ARG A 1 295 ? 18.107 12.919 -31.938 1.00 62.19 295 ARG A C 1
ATOM 2396 O O . ARG A 1 295 ? 18.821 13.381 -32.819 1.00 62.19 295 ARG A O 1
ATOM 2403 N N . ASP A 1 296 ? 18.596 12.348 -30.839 1.00 61.53 296 ASP A N 1
ATOM 2404 C CA . ASP A 1 296 ? 20.025 12.312 -30.488 1.00 61.53 296 ASP A CA 1
ATOM 2405 C C . ASP A 1 296 ? 20.779 11.078 -31.025 1.00 61.53 296 ASP A C 1
ATOM 2407 O O . ASP A 1 296 ? 21.968 10.901 -30.763 1.00 61.53 296 ASP A O 1
ATOM 2411 N N . MET A 1 297 ? 20.108 10.205 -31.781 1.00 51.12 297 MET A N 1
ATOM 2412 C CA . MET A 1 297 ? 20.694 8.993 -32.357 1.00 51.12 297 MET A CA 1
ATOM 2413 C C . MET A 1 297 ? 20.485 8.969 -33.871 1.00 51.12 297 MET A C 1
ATOM 2415 O O . MET A 1 297 ? 19.659 8.210 -34.367 1.00 51.12 297 MET A O 1
ATOM 2419 N N . GLU A 1 298 ? 21.227 9.790 -34.621 1.00 57.91 298 GLU A N 1
ATOM 2420 C CA . GLU A 1 298 ? 21.216 9.773 -36.092 1.00 57.91 298 GLU A CA 1
ATOM 2421 C C . GLU A 1 298 ? 22.230 8.750 -36.649 1.00 57.91 298 GLU A C 1
ATOM 2423 O O . GLU A 1 298 ? 23.424 9.050 -36.748 1.00 57.91 298 GLU A O 1
ATOM 2428 N N . PRO A 1 299 ? 21.816 7.530 -37.047 1.00 59.91 299 PRO A N 1
ATOM 2429 C CA . PRO A 1 299 ? 22.724 6.599 -37.696 1.00 59.91 299 PRO A CA 1
ATOM 2430 C C . PRO A 1 299 ? 22.973 7.002 -39.163 1.00 59.91 299 PRO A C 1
ATOM 2432 O O . PRO A 1 299 ? 22.054 7.433 -39.871 1.00 59.91 299 PRO A O 1
ATOM 2435 N N . PRO A 1 300 ? 24.196 6.795 -39.683 1.00 61.03 300 PRO A N 1
ATOM 2436 C CA . PRO A 1 300 ? 24.508 7.066 -41.081 1.00 61.03 300 PRO A CA 1
ATOM 2437 C C . PRO A 1 300 ? 23.674 6.179 -42.023 1.00 61.03 300 PRO A C 1
ATOM 2439 O O . PRO A 1 300 ? 23.732 4.952 -41.957 1.00 61.03 300 PRO A O 1
ATOM 2442 N N . GLY A 1 301 ? 22.929 6.801 -42.946 1.00 63.28 301 GLY A N 1
ATOM 2443 C CA . GLY A 1 301 ? 22.196 6.115 -44.025 1.00 63.28 301 GLY A CA 1
ATOM 2444 C C . GLY A 1 301 ? 20.667 6.243 -44.004 1.00 63.28 301 GLY A C 1
ATOM 2445 O O . GLY A 1 301 ? 20.018 5.750 -44.932 1.00 63.28 301 GLY A O 1
ATOM 2446 N N . LEU A 1 302 ? 20.089 6.914 -43.004 1.00 65.94 302 LEU A N 1
ATOM 2447 C CA . LEU A 1 302 ? 18.666 7.266 -42.955 1.00 65.94 302 LEU A CA 1
ATOM 2448 C C . LEU A 1 302 ? 18.420 8.690 -43.476 1.00 65.94 302 LEU A C 1
ATOM 2450 O O . LEU A 1 302 ? 19.314 9.531 -43.482 1.00 65.94 302 LEU A O 1
ATOM 2454 N N . THR A 1 303 ? 17.199 8.961 -43.934 1.00 57.38 303 THR A N 1
ATOM 2455 C CA . THR A 1 303 ? 16.752 10.321 -44.266 1.00 57.38 303 THR A CA 1
ATOM 2456 C C . THR A 1 303 ? 15.412 10.600 -43.620 1.00 57.38 303 THR A C 1
ATOM 2458 O O . THR A 1 303 ? 14.508 9.760 -43.698 1.00 57.38 303 THR A O 1
ATOM 2461 N N . PHE A 1 304 ? 15.284 11.788 -43.053 1.00 67.62 304 PHE A N 1
ATOM 2462 C CA . PHE A 1 304 ? 14.069 12.257 -42.407 1.00 67.62 304 PHE A CA 1
ATOM 2463 C C . PHE A 1 304 ? 13.149 12.941 -43.426 1.00 67.62 304 PHE A C 1
ATOM 2465 O O . PHE A 1 304 ? 13.621 13.526 -44.403 1.00 67.62 304 PHE A O 1
ATOM 2472 N N . TRP A 1 305 ? 11.841 12.775 -43.241 1.00 51.34 305 TRP A N 1
ATOM 2473 C CA . TRP A 1 305 ? 10.806 13.431 -44.042 1.00 51.34 305 TRP A CA 1
ATOM 2474 C C . TRP A 1 305 ? 10.539 14.831 -43.473 1.00 51.34 305 TRP A C 1
ATOM 2476 O O . TRP A 1 305 ? 10.212 14.925 -42.297 1.00 51.34 305 TRP A O 1
ATOM 2486 N N . ASP A 1 306 ? 10.663 15.877 -44.296 1.00 53.25 306 ASP A N 1
ATOM 2487 C CA . ASP A 1 306 ? 10.262 17.256 -43.972 1.00 53.25 306 ASP A CA 1
ATOM 2488 C C . ASP A 1 306 ? 9.203 17.713 -44.987 1.00 53.25 306 ASP A C 1
ATOM 2490 O O . ASP A 1 306 ? 9.501 17.835 -46.180 1.00 53.25 306 ASP A O 1
ATOM 2494 N N . ASP A 1 307 ? 7.986 17.992 -44.515 1.00 39.84 307 ASP A N 1
ATOM 2495 C CA . ASP A 1 307 ? 6.976 18.737 -45.272 1.00 39.84 307 ASP A CA 1
ATOM 2496 C C . ASP A 1 307 ? 7.223 20.242 -45.057 1.00 39.84 307 ASP A C 1
ATOM 2498 O O . ASP A 1 307 ? 7.227 20.743 -43.934 1.00 39.84 307 ASP A O 1
ATOM 2502 N N . LYS A 1 308 ? 7.502 20.973 -46.141 1.00 43.34 308 LYS A N 1
ATOM 2503 C CA . LYS A 1 308 ? 7.878 22.398 -46.123 1.00 43.34 308 LYS A CA 1
ATOM 2504 C C . LYS A 1 308 ? 6.666 23.338 -46.052 1.00 43.34 308 LYS A C 1
ATOM 2506 O O . LYS A 1 308 ? 5.791 23.225 -46.904 1.00 43.34 308 LYS A O 1
ATOM 2511 N N . VAL A 1 309 ? 6.747 24.369 -45.197 1.00 34.38 309 VAL A N 1
ATOM 2512 C CA . VAL A 1 309 ? 6.194 25.730 -45.416 1.00 34.38 309 VAL A CA 1
ATOM 2513 C C . VAL A 1 309 ? 7.188 26.782 -44.858 1.00 34.38 309 VAL A C 1
ATOM 2515 O O . VAL A 1 309 ? 7.610 26.662 -43.714 1.00 34.38 309 VAL A O 1
ATOM 2518 N N . ASP A 1 310 ? 7.596 27.726 -45.725 1.00 37.50 310 ASP A N 1
ATOM 2519 C CA . ASP A 1 310 ? 8.324 29.026 -45.618 1.00 37.50 310 ASP A CA 1
ATOM 2520 C C . ASP A 1 310 ? 9.146 29.386 -44.351 1.00 37.50 310 ASP A C 1
ATOM 2522 O O . ASP A 1 310 ? 8.645 29.404 -43.234 1.00 37.50 310 ASP A O 1
ATOM 2526 N N . GLN A 1 311 ? 10.475 29.596 -44.418 1.00 57.78 311 GLN A N 1
ATOM 2527 C CA . GLN A 1 311 ? 11.276 30.726 -44.968 1.00 57.78 311 GLN A CA 1
ATOM 2528 C C . GLN A 1 311 ? 11.179 32.080 -44.222 1.00 57.78 311 GLN A C 1
ATOM 2530 O O . GLN A 1 311 ? 10.570 33.026 -44.697 1.00 57.78 311 GLN A O 1
ATOM 2535 N N . ASP A 1 312 ? 11.848 32.179 -43.067 1.00 51.25 312 ASP A N 1
ATOM 2536 C CA . ASP A 1 312 ? 12.957 33.119 -42.770 1.00 51.25 312 ASP A CA 1
ATOM 2537 C C . ASP A 1 312 ? 13.150 33.212 -41.235 1.00 51.25 312 ASP A C 1
ATOM 2539 O O . ASP A 1 312 ? 12.430 33.945 -40.548 1.00 51.25 312 ASP A O 1
ATOM 2543 N N . PRO A 1 313 ? 14.122 32.483 -40.654 1.00 49.84 313 PRO A N 1
ATOM 2544 C CA . PRO A 1 313 ? 14.351 32.480 -39.209 1.00 49.84 313 PRO A CA 1
ATOM 2545 C C . PRO A 1 313 ? 14.771 33.851 -38.648 1.00 49.84 313 PRO A C 1
ATOM 2547 O O . PRO A 1 313 ? 14.604 34.088 -37.450 1.00 49.84 313 PRO A O 1
ATOM 2550 N N . LYS A 1 314 ? 15.263 34.783 -39.481 1.00 56.91 314 LYS A N 1
ATOM 2551 C CA . LYS A 1 314 ? 15.556 36.154 -39.035 1.00 56.91 314 LYS A CA 1
ATOM 2552 C C . LYS A 1 314 ? 14.288 36.975 -38.811 1.00 56.91 314 LYS A C 1
ATOM 2554 O O . LYS A 1 314 ? 14.226 37.711 -37.827 1.00 56.91 314 LYS A O 1
ATOM 2559 N N . ALA A 1 315 ? 13.274 36.822 -39.663 1.00 58.12 315 ALA A N 1
ATOM 2560 C CA . ALA A 1 315 ? 11.997 37.520 -39.516 1.00 58.12 315 ALA A CA 1
ATOM 2561 C C . ALA A 1 315 ? 11.223 37.054 -38.268 1.00 58.12 315 ALA A C 1
ATOM 2563 O O . ALA A 1 315 ? 10.615 37.866 -37.570 1.00 58.12 315 ALA A O 1
ATOM 2564 N N . ALA A 1 316 ? 11.301 35.759 -37.943 1.00 53.97 316 ALA A N 1
ATOM 2565 C CA . ALA A 1 316 ? 10.690 35.196 -36.738 1.00 53.97 316 ALA A CA 1
ATOM 2566 C C . ALA A 1 316 ? 11.366 35.698 -35.447 1.00 53.97 316 ALA A C 1
ATOM 2568 O O . ALA A 1 316 ? 10.683 36.048 -34.485 1.00 53.97 316 ALA A O 1
ATOM 2569 N N . TYR A 1 317 ? 12.702 35.796 -35.439 1.00 58.16 317 TYR A N 1
ATOM 2570 C CA . TYR A 1 317 ? 13.448 36.312 -34.288 1.00 58.16 317 TYR A CA 1
ATOM 2571 C C . TYR A 1 317 ? 13.211 37.814 -34.061 1.00 58.16 317 TYR A C 1
ATOM 2573 O O . TYR A 1 317 ? 13.104 38.255 -32.920 1.00 58.16 317 TYR A O 1
ATOM 2581 N N . ALA A 1 318 ? 13.064 38.597 -35.135 1.00 59.41 318 ALA A N 1
ATOM 2582 C CA . ALA A 1 318 ? 12.758 40.023 -35.037 1.00 59.41 318 ALA A CA 1
ATOM 2583 C C . ALA A 1 318 ? 11.384 40.287 -34.387 1.00 59.41 318 ALA A C 1
ATOM 2585 O O . ALA A 1 318 ? 11.304 41.112 -33.480 1.00 59.41 318 ALA A O 1
ATOM 2586 N N . ARG A 1 319 ? 10.336 39.536 -34.768 1.00 60.78 319 ARG A N 1
ATOM 2587 C CA . ARG A 1 319 ? 8.993 39.653 -34.157 1.00 60.78 319 ARG A CA 1
ATOM 2588 C C . ARG A 1 319 ? 8.976 39.247 -32.683 1.00 60.78 319 ARG A C 1
ATOM 2590 O O . ARG A 1 319 ? 8.365 39.922 -31.865 1.00 60.78 319 ARG A O 1
ATOM 2597 N N . PHE A 1 320 ? 9.715 38.197 -32.325 1.00 56.34 320 PHE A N 1
ATOM 2598 C CA . PHE A 1 320 ? 9.831 37.748 -30.935 1.00 56.34 320 PHE A CA 1
ATOM 2599 C C . PHE A 1 320 ? 10.477 38.802 -30.017 1.00 56.34 320 PHE A C 1
ATOM 2601 O O . PHE A 1 320 ? 10.060 38.978 -28.873 1.00 56.34 320 PHE A O 1
ATOM 2608 N N . MET A 1 321 ? 11.480 39.532 -30.515 1.00 68.81 321 MET A N 1
ATOM 2609 C CA . MET A 1 321 ? 12.131 40.601 -29.750 1.00 68.81 321 MET A CA 1
ATOM 2610 C C . MET A 1 321 ? 11.248 41.851 -29.610 1.00 68.81 321 MET A C 1
ATOM 2612 O O . MET A 1 321 ? 11.354 42.556 -28.607 1.00 68.81 321 MET A O 1
ATOM 2616 N N . GLU A 1 322 ? 10.366 42.112 -30.578 1.00 64.69 322 GLU A N 1
ATOM 2617 C CA . GLU A 1 322 ? 9.413 43.230 -30.558 1.00 64.69 322 GLU A CA 1
ATOM 2618 C C . GLU A 1 322 ? 8.281 42.997 -29.536 1.00 64.69 322 GLU A C 1
ATOM 2620 O O . GLU A 1 322 ? 7.924 43.904 -28.780 1.00 64.69 322 GLU A O 1
ATOM 2625 N N . ASP A 1 323 ? 7.816 41.751 -29.406 1.00 54.25 323 ASP A N 1
ATOM 2626 C CA . ASP A 1 323 ? 6.804 41.352 -28.417 1.00 54.25 323 ASP A CA 1
ATOM 2627 C C . ASP A 1 323 ? 7.328 41.398 -26.968 1.00 54.25 323 ASP A C 1
ATOM 2629 O O . ASP A 1 323 ? 6.582 41.703 -26.033 1.00 54.25 323 ASP A O 1
ATOM 2633 N N . LEU A 1 324 ? 8.631 41.173 -26.758 1.00 54.72 324 LEU A N 1
ATOM 2634 C CA . LEU A 1 324 ? 9.266 41.271 -25.436 1.00 54.72 324 LEU A CA 1
ATOM 2635 C C . LEU A 1 324 ? 9.435 42.719 -24.941 1.00 54.72 324 LEU A C 1
ATOM 2637 O O . LEU A 1 324 ? 9.565 42.942 -23.735 1.00 54.72 324 LEU A O 1
ATOM 2641 N N . GLY A 1 325 ? 9.415 43.707 -25.843 1.00 52.19 325 GLY A N 1
ATOM 2642 C CA . GLY A 1 325 ? 9.592 45.125 -25.514 1.00 52.19 325 GLY A CA 1
ATOM 2643 C C . GLY A 1 325 ? 8.356 45.811 -24.920 1.00 52.19 325 GLY A C 1
ATOM 2644 O O . GLY A 1 325 ? 8.490 46.870 -24.308 1.00 52.19 325 GLY A O 1
ATOM 2645 N N . ASN A 1 326 ? 7.168 45.209 -25.050 1.00 42.47 326 ASN A N 1
ATOM 2646 C CA . ASN A 1 326 ? 5.885 45.870 -24.772 1.00 42.47 326 ASN A CA 1
ATOM 2647 C C . ASN A 1 326 ? 5.142 45.373 -23.518 1.00 42.47 326 ASN A C 1
ATOM 2649 O O . ASN A 1 326 ? 3.952 45.647 -23.360 1.00 42.47 326 ASN A O 1
ATOM 2653 N N . VAL A 1 327 ? 5.805 44.690 -22.578 1.00 37.66 327 VAL A N 1
ATOM 2654 C CA . VAL A 1 327 ? 5.144 44.256 -21.330 1.00 37.66 327 VAL A CA 1
ATOM 2655 C C . VAL A 1 327 ? 5.152 45.379 -20.274 1.00 37.66 327 VAL A C 1
ATOM 2657 O O . VAL A 1 327 ? 6.226 45.766 -19.800 1.00 37.66 327 VAL A O 1
ATOM 2660 N N . PRO A 1 328 ? 3.987 45.885 -19.814 1.00 38.03 328 PRO A N 1
ATOM 2661 C CA . PRO A 1 328 ? 3.932 46.886 -18.753 1.00 38.03 328 PRO A CA 1
ATOM 2662 C C . PRO A 1 328 ? 4.329 46.268 -17.407 1.00 38.03 328 PRO A C 1
ATOM 2664 O O . PRO A 1 328 ? 3.704 45.319 -16.928 1.00 38.03 328 PRO A O 1
ATOM 2667 N N . ARG A 1 329 ? 5.340 46.842 -16.744 1.00 38.34 329 ARG A N 1
ATOM 2668 C CA . ARG A 1 329 ? 5.709 46.478 -15.368 1.00 38.34 329 ARG A CA 1
ATOM 2669 C C . ARG A 1 329 ? 4.598 46.895 -14.399 1.00 38.34 329 ARG A C 1
ATOM 2671 O O . ARG A 1 329 ? 4.451 48.075 -14.090 1.00 38.34 329 ARG A O 1
ATOM 2678 N N . ARG A 1 330 ? 3.840 45.924 -13.877 1.00 34.91 330 ARG A N 1
ATOM 2679 C CA . ARG A 1 330 ? 2.978 46.121 -12.702 1.00 34.91 330 ARG A CA 1
ATOM 2680 C C . ARG A 1 330 ? 3.767 45.866 -11.421 1.00 34.91 330 ARG A C 1
ATOM 2682 O O . ARG A 1 330 ? 4.284 44.777 -11.192 1.00 34.91 330 ARG A O 1
ATOM 2689 N N . ASN A 1 331 ? 3.821 46.899 -10.586 1.00 38.31 331 ASN A N 1
ATOM 2690 C CA . ASN A 1 331 ? 4.310 46.853 -9.215 1.00 38.31 331 ASN A CA 1
ATOM 2691 C C . ASN A 1 331 ? 3.389 45.976 -8.356 1.00 38.31 331 ASN A C 1
ATOM 2693 O O . ASN A 1 331 ? 2.179 46.198 -8.341 1.00 38.31 331 ASN A O 1
ATOM 2697 N N . ALA A 1 332 ? 3.956 45.045 -7.587 1.00 34.59 332 ALA A N 1
ATOM 2698 C CA . ALA A 1 332 ? 3.238 44.334 -6.533 1.00 34.59 332 ALA A CA 1
ATOM 2699 C C . ALA A 1 332 ? 3.864 44.651 -5.170 1.00 34.59 332 ALA A C 1
ATOM 2701 O O . ALA A 1 332 ? 5.032 44.368 -4.904 1.00 34.59 332 ALA A O 1
ATOM 2702 N N . SER A 1 333 ? 3.058 45.292 -4.326 1.00 32.41 333 SER A N 1
ATOM 2703 C CA . SER A 1 333 ? 3.377 45.681 -2.957 1.00 32.41 333 SER A CA 1
ATOM 2704 C C . SER A 1 333 ? 3.052 44.554 -1.963 1.00 32.41 333 SER A C 1
ATOM 2706 O O . SER A 1 333 ? 2.123 43.779 -2.171 1.00 32.41 333 SER A O 1
ATOM 2708 N N . ARG A 1 334 ? 3.807 44.531 -0.860 1.00 39.94 334 ARG A N 1
ATOM 2709 C CA . ARG A 1 334 ? 3.678 43.720 0.370 1.00 39.94 334 ARG A CA 1
ATOM 2710 C C . ARG A 1 334 ? 2.252 43.466 0.904 1.00 39.94 334 ARG A C 1
ATOM 2712 O O . ARG A 1 334 ? 1.470 44.407 0.990 1.00 39.94 334 ARG A O 1
ATOM 2719 N N . LYS A 1 335 ? 2.054 42.268 1.492 1.00 33.88 335 LYS A N 1
ATOM 2720 C CA . LYS A 1 335 ? 1.469 41.928 2.834 1.00 33.88 335 LYS A CA 1
ATOM 2721 C C . LYS A 1 335 ? 1.411 40.383 2.955 1.00 33.88 335 LYS A C 1
ATOM 2723 O O . LYS A 1 335 ? 0.899 39.747 2.053 1.00 33.88 335 LYS A O 1
ATOM 2728 N N . SER A 1 336 ? 2.193 39.704 3.805 1.00 32.62 336 SER A N 1
ATOM 2729 C CA . SER A 1 336 ? 2.098 39.411 5.259 1.00 32.62 336 SER A CA 1
ATOM 2730 C C . SER A 1 336 ? 1.113 38.292 5.670 1.00 32.62 336 SER A C 1
ATOM 2732 O O . SER A 1 336 ? -0.085 38.506 5.529 1.00 32.62 336 SER A O 1
ATOM 2734 N N . LYS A 1 337 ? 1.649 37.257 6.364 1.00 33.66 337 LYS A N 1
ATOM 2735 C CA . LYS A 1 337 ? 1.003 36.291 7.307 1.00 33.66 337 LYS A CA 1
ATOM 2736 C C . LYS A 1 337 ? -0.034 35.326 6.670 1.00 33.66 337 LYS A C 1
ATOM 2738 O O . LYS A 1 337 ? -0.699 35.708 5.731 1.00 33.66 337 LYS A O 1
ATOM 2743 N N . THR A 1 338 ? -0.231 34.056 7.044 1.00 27.98 338 THR A N 1
ATOM 2744 C CA . THR A 1 338 ? 0.004 33.256 8.267 1.00 27.98 338 THR A CA 1
ATOM 2745 C C . THR A 1 338 ? -0.198 31.760 7.934 1.00 27.98 338 THR A C 1
ATOM 2747 O O . THR A 1 338 ? -1.018 31.444 7.086 1.00 27.98 338 THR A O 1
ATOM 2750 N N . SER A 1 339 ? 0.491 30.870 8.662 1.00 29.28 339 SER A N 1
ATOM 2751 C CA . SER A 1 339 ? 0.010 29.572 9.197 1.00 29.28 339 SER A CA 1
ATOM 2752 C C . SER A 1 339 ? -0.833 28.619 8.315 1.00 29.28 339 SER A C 1
ATOM 2754 O O . SER A 1 339 ? -2.032 28.821 8.161 1.00 29.28 339 SER A O 1
ATOM 2756 N N . SER A 1 340 ? -0.296 27.440 7.973 1.00 25.62 340 SER A N 1
ATOM 2757 C CA . SER A 1 340 ? -0.683 26.151 8.599 1.00 25.62 340 SER A CA 1
ATOM 2758 C C . SER A 1 340 ? 0.051 24.974 7.938 1.00 25.62 340 SER A C 1
ATOM 2760 O O . SER A 1 340 ? 0.060 24.820 6.721 1.00 25.62 340 SER A O 1
ATOM 2762 N N . CYS A 1 341 ? 0.699 24.143 8.756 1.00 25.92 341 CYS A N 1
ATOM 2763 C CA . CYS A 1 341 ? 1.300 22.884 8.331 1.00 25.92 341 CYS A CA 1
ATOM 2764 C C . CYS A 1 341 ? 0.195 21.850 8.092 1.00 25.92 341 CYS A C 1
ATOM 2766 O O . CYS A 1 341 ? -0.448 21.425 9.048 1.00 25.92 341 CYS A O 1
ATOM 2768 N N . TRP A 1 342 ? 0.030 21.398 6.851 1.00 24.59 342 TRP A N 1
ATOM 2769 C CA . TRP A 1 342 ? -0.732 20.194 6.528 1.00 24.59 342 TRP A CA 1
ATOM 2770 C C . TRP A 1 342 ? 0.248 19.106 6.097 1.00 24.59 342 TRP A C 1
ATOM 2772 O O . TRP A 1 342 ? 0.921 19.215 5.074 1.00 24.59 342 TRP A O 1
ATOM 2782 N N . GLY A 1 343 ? 0.381 18.073 6.928 1.00 23.67 343 GLY A N 1
ATOM 2783 C CA . GLY A 1 343 ? 1.151 16.879 6.602 1.00 23.67 343 GLY A CA 1
ATOM 2784 C C . GLY A 1 343 ? 0.322 15.967 5.710 1.00 23.67 343 GLY A C 1
ATOM 2785 O O . GLY A 1 343 ? -0.414 15.127 6.216 1.00 23.67 343 GLY A O 1
ATOM 2786 N N . PHE A 1 344 ? 0.432 16.136 4.396 1.00 30.80 344 PHE A N 1
ATOM 2787 C CA . PHE A 1 344 ? -0.146 15.206 3.431 1.00 30.80 344 PHE A CA 1
A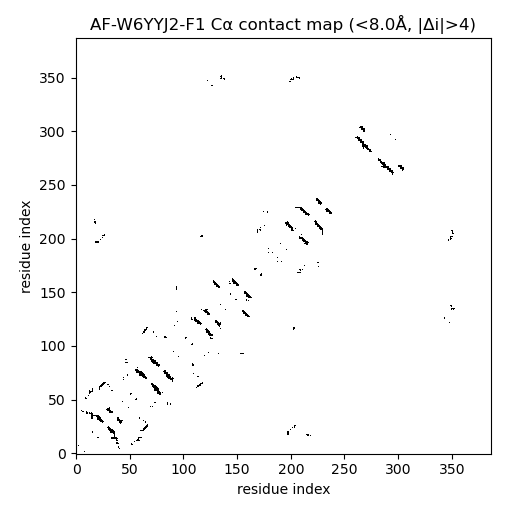TOM 2788 C C . PHE A 1 344 ? 0.797 14.015 3.240 1.00 30.80 344 PHE A C 1
ATOM 2790 O O . PHE A 1 344 ? 1.962 14.181 2.880 1.00 30.80 344 PHE A O 1
ATOM 2797 N N . VAL A 1 345 ? 0.305 12.801 3.492 1.00 30.92 345 VAL A N 1
ATOM 2798 C CA . VAL A 1 345 ? 1.043 11.563 3.216 1.00 30.92 345 VAL A CA 1
ATOM 2799 C C . VAL A 1 345 ? 0.600 11.056 1.850 1.00 30.92 345 VAL A C 1
ATOM 2801 O O . VAL A 1 345 ? -0.389 10.341 1.731 1.00 30.92 345 VAL A O 1
ATOM 2804 N N . PHE A 1 346 ? 1.328 11.443 0.807 1.00 32.22 346 PHE A N 1
ATOM 2805 C CA . PHE A 1 346 ? 1.164 10.859 -0.519 1.00 32.22 346 PHE A CA 1
ATOM 2806 C C . PHE A 1 346 ? 2.114 9.669 -0.690 1.00 32.22 346 PHE A C 1
ATOM 2808 O O . PHE A 1 346 ? 3.252 9.702 -0.217 1.00 32.22 346 PHE A O 1
ATOM 2815 N N . THR A 1 347 ? 1.656 8.612 -1.362 1.00 38.06 347 THR A N 1
ATOM 2816 C CA . THR A 1 347 ? 2.432 7.376 -1.517 1.00 38.06 347 THR A CA 1
ATOM 2817 C C . THR A 1 347 ? 2.966 7.203 -2.938 1.00 38.06 347 THR A C 1
ATOM 2819 O O . THR A 1 347 ? 2.215 7.332 -3.899 1.00 38.06 347 THR A O 1
ATOM 2822 N N . ILE A 1 348 ? 4.274 6.924 -3.062 1.00 32.47 348 ILE A N 1
ATOM 2823 C CA . ILE A 1 348 ? 5.066 7.030 -4.303 1.00 32.47 348 ILE A CA 1
ATOM 2824 C C . ILE A 1 348 ? 5.300 5.670 -4.971 1.00 32.47 348 ILE A C 1
ATOM 2826 O O . ILE A 1 348 ? 5.869 4.786 -4.335 1.00 32.47 348 ILE A O 1
ATOM 2830 N N . TYR A 1 349 ? 4.907 5.496 -6.249 1.00 45.28 349 TYR A N 1
ATOM 2831 C CA . TYR A 1 349 ? 5.036 4.216 -6.984 1.00 45.28 349 TYR A CA 1
ATOM 2832 C C . TYR A 1 349 ? 5.346 4.368 -8.465 1.00 45.28 349 TYR A C 1
ATOM 2834 O O . TYR A 1 349 ? 4.592 5.087 -9.102 1.00 45.28 349 TYR A O 1
ATOM 2842 N N . TRP A 1 350 ? 6.328 3.621 -9.012 1.00 41.19 350 TRP A N 1
ATOM 2843 C CA . TRP A 1 350 ? 6.557 3.499 -10.466 1.00 41.19 350 TRP A CA 1
ATOM 2844 C C . TRP A 1 350 ? 7.361 2.257 -10.936 1.00 41.19 350 TRP A C 1
ATOM 2846 O O . TRP A 1 350 ? 8.012 1.600 -10.126 1.00 41.19 350 TRP A O 1
ATOM 2856 N N . TYR A 1 351 ? 7.259 1.985 -12.255 1.00 44.75 351 TYR A N 1
ATOM 2857 C CA . TYR A 1 351 ? 7.489 0.761 -13.074 1.00 44.75 351 TYR A CA 1
ATOM 2858 C C . TYR A 1 351 ? 8.939 0.376 -13.452 1.00 44.75 351 TYR A C 1
ATOM 2860 O O . TYR A 1 351 ? 9.722 1.239 -13.833 1.00 44.75 351 TYR A O 1
ATOM 2868 N N . CYS A 1 352 ? 9.268 -0.927 -13.476 1.00 27.80 352 CYS A N 1
ATOM 2869 C CA . CYS A 1 352 ? 10.577 -1.468 -13.883 1.00 27.80 352 CYS A CA 1
ATOM 2870 C C . CYS A 1 352 ? 10.548 -2.091 -15.299 1.00 27.80 352 CYS A C 1
ATOM 2872 O O . CYS A 1 352 ? 9.858 -3.080 -15.528 1.00 27.80 352 CYS A O 1
ATOM 2874 N N . SER A 1 353 ? 11.357 -1.572 -16.233 1.00 28.03 353 SER A N 1
ATOM 2875 C CA . SER A 1 353 ? 11.611 -2.217 -17.533 1.00 28.03 353 SER A CA 1
ATOM 2876 C C . SER A 1 353 ? 12.583 -3.397 -17.408 1.00 28.03 353 SER A C 1
ATOM 2878 O O . SER A 1 353 ? 13.723 -3.215 -16.994 1.00 28.03 353 SER A O 1
ATOM 2880 N N . ARG A 1 354 ? 12.119 -4.574 -17.852 1.00 32.38 354 ARG A N 1
ATOM 2881 C CA . ARG A 1 354 ? 12.842 -5.777 -18.328 1.00 32.38 354 ARG A CA 1
ATOM 2882 C C . ARG A 1 354 ? 14.242 -6.076 -17.755 1.00 32.38 354 ARG A C 1
ATOM 2884 O O . ARG A 1 354 ? 15.252 -5.571 -18.235 1.00 32.38 354 ARG A O 1
ATOM 2891 N N . VAL A 1 355 ? 14.291 -7.122 -16.929 1.00 29.78 355 VAL A N 1
ATOM 2892 C CA . VAL A 1 355 ? 15.350 -8.151 -16.934 1.00 29.78 355 VAL A CA 1
ATOM 2893 C C . VAL A 1 355 ? 14.626 -9.505 -16.997 1.00 29.78 355 VAL A C 1
ATOM 2895 O O . VAL A 1 355 ? 13.623 -9.652 -16.298 1.00 29.78 355 VAL A O 1
ATOM 2898 N N . PRO A 1 356 ? 15.040 -10.479 -17.830 1.00 30.50 356 PRO A N 1
ATOM 2899 C CA . PRO A 1 356 ? 14.391 -11.787 -17.859 1.00 30.50 356 PRO A CA 1
ATOM 2900 C C . PRO A 1 356 ? 14.516 -12.454 -16.484 1.00 30.50 356 PRO A C 1
ATOM 2902 O O . PRO A 1 356 ? 15.616 -12.769 -16.029 1.00 30.50 356 PRO A O 1
ATOM 2905 N N . VAL A 1 357 ? 13.382 -12.645 -15.811 1.00 35.47 357 VAL A N 1
ATOM 2906 C CA . VAL A 1 357 ? 13.309 -13.384 -14.552 1.00 35.47 357 VAL A CA 1
ATOM 2907 C C . VAL A 1 357 ? 13.398 -14.867 -14.894 1.00 35.47 357 VAL A C 1
ATOM 2909 O O . VAL A 1 357 ? 12.509 -15.430 -15.530 1.00 35.47 357 VAL A O 1
ATOM 2912 N N . GLY A 1 358 ? 14.501 -15.501 -14.497 1.00 30.95 358 GLY A N 1
ATOM 2913 C CA . GLY A 1 358 ? 14.582 -16.954 -14.447 1.00 30.95 358 GLY A CA 1
ATOM 2914 C C . GLY A 1 358 ? 13.558 -17.477 -13.442 1.00 30.95 358 GLY A C 1
ATOM 2915 O O . GLY A 1 358 ? 13.489 -16.987 -12.317 1.00 30.95 358 GLY A O 1
ATOM 2916 N N . PHE A 1 359 ? 12.753 -18.451 -13.862 1.00 31.33 359 PHE A N 1
ATOM 2917 C CA . PHE A 1 359 ? 11.787 -19.142 -13.015 1.00 31.33 359 PHE A CA 1
ATOM 2918 C C . PHE A 1 359 ? 12.430 -19.580 -11.687 1.00 31.33 359 PHE A C 1
ATOM 2920 O O . PHE A 1 359 ? 13.320 -20.432 -11.667 1.00 31.33 359 PHE A O 1
ATOM 2927 N N . CYS A 1 360 ? 11.935 -19.054 -10.566 1.00 33.53 360 CYS A N 1
ATOM 2928 C CA . CYS A 1 360 ? 12.160 -19.643 -9.249 1.00 33.53 360 CYS A CA 1
ATOM 2929 C C . CYS A 1 360 ? 11.326 -20.926 -9.135 1.00 33.53 360 CYS A C 1
ATOM 2931 O O . CYS A 1 360 ? 10.258 -20.935 -8.527 1.00 33.53 360 CYS A O 1
ATOM 2933 N N . THR A 1 361 ? 11.794 -22.025 -9.728 1.00 34.41 361 THR A N 1
ATOM 2934 C CA . THR A 1 361 ? 11.274 -23.355 -9.399 1.00 34.41 361 THR A CA 1
ATOM 2935 C C . THR A 1 361 ? 11.862 -23.795 -8.064 1.00 34.41 361 THR A C 1
ATOM 2937 O O . THR A 1 361 ? 13.077 -23.969 -7.940 1.00 34.41 361 THR A O 1
ATOM 2940 N N . SER A 1 362 ? 11.006 -24.005 -7.068 1.00 34.22 362 SER A N 1
ATOM 2941 C CA . SER A 1 362 ? 11.342 -24.685 -5.820 1.00 34.22 362 SER A CA 1
ATOM 2942 C C . SER A 1 362 ? 11.710 -26.148 -6.109 1.00 34.22 362 SER A C 1
ATOM 2944 O O . SER A 1 362 ? 10.875 -27.047 -6.155 1.00 34.22 362 SER A O 1
ATOM 2946 N N . GLY A 1 363 ? 12.999 -26.398 -6.340 1.00 30.72 363 GLY A N 1
ATOM 2947 C CA . GLY A 1 363 ? 13.546 -27.743 -6.468 1.00 30.72 363 GLY A CA 1
ATOM 2948 C C . GLY A 1 363 ? 13.577 -28.447 -5.114 1.00 30.72 363 GLY A C 1
ATOM 2949 O O . GLY A 1 363 ? 14.484 -28.222 -4.316 1.00 30.72 363 GLY A O 1
ATOM 2950 N N . SER A 1 364 ? 12.612 -29.335 -4.877 1.00 37.28 364 SER A N 1
ATOM 2951 C CA . SER A 1 364 ? 12.683 -30.355 -3.829 1.00 37.28 364 SER A CA 1
ATOM 2952 C C . SER A 1 364 ? 13.867 -31.289 -4.118 1.00 37.28 364 SER A C 1
ATOM 2954 O O . SER A 1 364 ? 13.824 -32.082 -5.061 1.00 37.28 364 SER A O 1
ATOM 2956 N N . ARG A 1 365 ? 14.957 -31.182 -3.345 1.00 33.56 365 ARG A N 1
ATOM 2957 C CA . ARG A 1 365 ? 16.050 -32.166 -3.357 1.00 33.56 365 ARG A CA 1
ATOM 2958 C C . ARG A 1 365 ? 15.968 -33.054 -2.126 1.00 33.56 365 ARG A C 1
ATOM 2960 O O . ARG A 1 365 ? 16.069 -32.599 -0.991 1.00 33.56 365 ARG A O 1
ATOM 2967 N N . LYS A 1 366 ? 15.805 -34.342 -2.425 1.00 33.34 366 LYS A N 1
ATOM 2968 C CA . LYS A 1 366 ? 15.943 -35.487 -1.531 1.00 33.34 366 LYS A CA 1
ATOM 2969 C C . LYS A 1 366 ? 17.294 -35.467 -0.813 1.00 33.34 366 LYS A C 1
ATOM 2971 O O . LYS A 1 366 ? 18.311 -35.080 -1.387 1.00 33.34 366 LYS A O 1
ATOM 2976 N N . ALA A 1 367 ? 17.253 -35.934 0.429 1.00 34.56 367 ALA A N 1
ATOM 2977 C CA . ALA A 1 367 ? 18.391 -36.165 1.297 1.00 34.56 367 ALA A CA 1
ATOM 2978 C C . ALA A 1 367 ? 19.463 -37.038 0.626 1.00 34.56 367 ALA A C 1
ATOM 2980 O O . ALA A 1 367 ? 19.160 -38.096 0.075 1.00 34.56 367 ALA A O 1
ATOM 2981 N N . ALA A 1 368 ? 20.717 -36.606 0.740 1.00 31.08 368 ALA A N 1
ATOM 2982 C CA . ALA A 1 368 ? 21.887 -37.454 0.591 1.00 31.08 368 ALA A CA 1
ATOM 2983 C C . ALA A 1 368 ? 22.725 -37.310 1.863 1.00 31.08 368 ALA A C 1
ATOM 2985 O O . ALA A 1 368 ? 23.208 -36.231 2.204 1.00 31.08 368 ALA A O 1
ATOM 2986 N N . THR A 1 369 ? 22.816 -38.413 2.591 1.00 35.56 369 THR A N 1
ATOM 2987 C CA . THR A 1 369 ? 23.587 -38.592 3.813 1.00 35.56 369 THR A CA 1
ATOM 2988 C C . THR A 1 369 ? 25.076 -38.598 3.473 1.00 35.56 369 THR A C 1
ATOM 2990 O O . THR A 1 369 ? 25.530 -39.459 2.725 1.00 35.56 369 THR A O 1
ATOM 2993 N N . SER A 1 370 ? 25.859 -37.693 4.054 1.00 31.39 370 SER A N 1
ATOM 2994 C CA . SER A 1 370 ? 27.313 -37.855 4.141 1.00 31.39 370 SER A CA 1
ATOM 2995 C C . SER A 1 370 ? 27.791 -37.333 5.489 1.00 31.39 370 SER A C 1
ATOM 2997 O O . SER A 1 370 ? 27.690 -36.142 5.781 1.00 31.39 370 SER A O 1
ATOM 2999 N N . GLY A 1 371 ? 28.251 -38.261 6.326 1.00 32.81 371 GLY A N 1
ATOM 3000 C CA . GLY A 1 371 ? 28.767 -37.983 7.655 1.00 32.81 371 GLY A CA 1
ATOM 3001 C C . GLY A 1 371 ? 30.118 -37.280 7.612 1.00 32.81 371 GLY A C 1
ATOM 3002 O O . GLY A 1 371 ? 30.988 -37.624 6.816 1.00 32.81 371 GLY A O 1
ATOM 3003 N N . ILE A 1 372 ? 30.297 -36.331 8.526 1.00 30.36 372 ILE A N 1
ATOM 3004 C CA . ILE A 1 372 ? 31.597 -35.777 8.891 1.00 30.36 372 ILE A CA 1
ATOM 3005 C C . ILE A 1 372 ? 31.672 -35.787 10.420 1.00 30.36 372 ILE A C 1
ATOM 3007 O O . ILE A 1 372 ? 30.881 -35.143 11.107 1.00 30.36 372 ILE A O 1
ATOM 3011 N N . ARG A 1 373 ? 32.618 -36.579 10.938 1.00 33.59 373 ARG A N 1
ATOM 3012 C CA . ARG A 1 373 ? 33.070 -36.579 12.334 1.00 33.59 373 ARG A CA 1
ATOM 3013 C C . ARG A 1 373 ? 33.737 -35.238 12.631 1.00 33.59 373 ARG A C 1
ATOM 3015 O O . ARG A 1 373 ? 34.685 -34.875 11.942 1.00 33.59 373 ARG A O 1
ATOM 3022 N N . ILE A 1 374 ? 33.313 -34.572 13.700 1.00 35.41 374 ILE A N 1
ATOM 3023 C CA . ILE A 1 374 ? 34.066 -33.481 14.325 1.00 35.41 374 ILE A CA 1
ATOM 3024 C C . ILE A 1 374 ? 34.330 -33.892 15.773 1.00 35.41 374 ILE A C 1
ATOM 3026 O O . ILE A 1 374 ? 33.409 -34.243 16.507 1.00 35.41 374 ILE A O 1
ATOM 3030 N N . GLY A 1 375 ? 35.616 -33.936 16.125 1.00 29.94 375 GLY A N 1
ATOM 3031 C CA . GLY A 1 375 ? 36.114 -34.315 17.440 1.00 29.94 375 GLY A CA 1
ATOM 3032 C C . GLY A 1 375 ? 35.915 -33.219 18.486 1.00 29.94 375 GLY A C 1
ATOM 3033 O O . GLY A 1 375 ? 35.970 -32.027 18.188 1.00 29.94 375 GLY A O 1
ATOM 3034 N N . SER A 1 376 ? 35.699 -33.658 19.721 1.00 34.50 376 SER A N 1
ATOM 3035 C CA . SER A 1 376 ? 35.596 -32.832 20.922 1.00 34.50 376 SER A CA 1
ATOM 3036 C C . SER A 1 376 ? 36.956 -32.260 21.339 1.00 34.50 376 SER A C 1
ATOM 3038 O O . SER A 1 376 ? 37.927 -33.020 21.380 1.00 34.50 376 SER A O 1
ATOM 3040 N N . PRO A 1 377 ? 37.048 -30.990 21.774 1.00 39.88 377 PRO A N 1
ATOM 3041 C CA . PRO A 1 377 ? 38.189 -30.522 22.539 1.00 39.88 377 PRO A CA 1
ATOM 3042 C C . PRO A 1 377 ? 37.913 -30.558 24.049 1.00 39.88 377 PRO A C 1
ATOM 3044 O O . PRO A 1 377 ? 37.024 -29.887 24.566 1.00 39.88 377 PRO A O 1
ATOM 3047 N N . GLY A 1 378 ? 38.725 -31.382 24.713 1.00 33.34 378 GLY A N 1
ATOM 3048 C CA . GLY A 1 378 ? 39.418 -31.155 25.985 1.00 33.34 378 GLY A CA 1
ATOM 3049 C C . GLY A 1 378 ? 38.829 -30.197 27.022 1.00 33.34 378 GLY A C 1
ATOM 3050 O O . GLY A 1 378 ? 38.933 -28.979 26.911 1.00 33.34 378 GLY A O 1
ATOM 3051 N N . SER A 1 379 ? 38.380 -30.792 28.123 1.00 35.84 379 SER A N 1
ATOM 3052 C CA . SER A 1 379 ? 38.210 -30.191 29.445 1.00 35.84 379 SER A CA 1
ATOM 3053 C C . SER A 1 379 ? 39.529 -29.633 30.005 1.00 35.84 379 SER A C 1
ATOM 3055 O O . SER A 1 379 ? 40.486 -30.388 30.193 1.00 35.84 379 SER A O 1
ATOM 3057 N N . ALA A 1 380 ? 39.564 -28.340 30.339 1.00 37.72 380 ALA A N 1
ATOM 3058 C CA . ALA A 1 380 ? 40.666 -27.709 31.064 1.00 37.72 380 ALA A CA 1
ATOM 3059 C C . ALA A 1 380 ? 40.345 -27.592 32.565 1.00 37.72 380 ALA A C 1
ATOM 3061 O O . ALA A 1 380 ? 39.355 -26.988 32.972 1.00 37.72 380 ALA A O 1
ATOM 3062 N N . SER A 1 381 ? 41.218 -28.194 33.372 1.00 39.78 381 SER A N 1
ATOM 3063 C CA . SER A 1 381 ? 41.244 -28.187 34.836 1.00 39.78 381 SER A CA 1
ATOM 3064 C C . SER A 1 381 ? 41.779 -26.852 35.372 1.00 39.78 381 SER A C 1
ATOM 3066 O O . SER A 1 381 ? 42.926 -26.498 35.101 1.00 39.78 381 SER A O 1
ATOM 3068 N N . LEU A 1 382 ? 40.996 -26.150 36.196 1.00 45.72 382 LEU A N 1
ATOM 3069 C CA . LEU A 1 382 ? 41.432 -24.965 36.943 1.00 45.72 382 LEU A CA 1
ATOM 3070 C C . LEU A 1 382 ? 42.103 -25.369 38.268 1.00 45.72 382 LEU A C 1
ATOM 3072 O O . LEU A 1 382 ? 41.460 -25.903 39.171 1.00 45.72 382 LEU A O 1
ATOM 3076 N N . LYS A 1 383 ? 43.404 -25.074 38.388 1.00 49.44 383 LYS A N 1
ATOM 3077 C CA . LYS A 1 383 ? 44.154 -25.058 39.653 1.00 49.44 383 LYS A CA 1
ATOM 3078 C C . LYS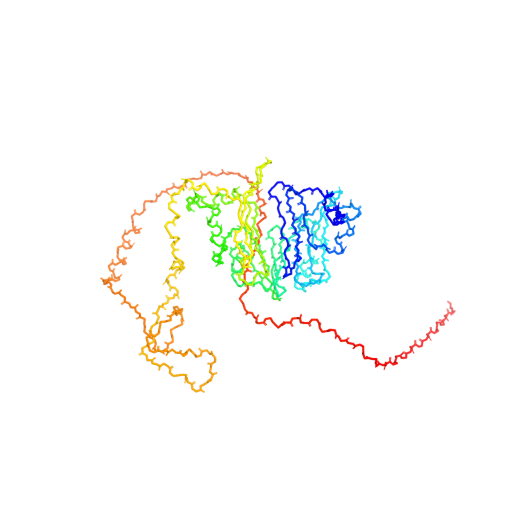 A 1 383 ? 43.916 -23.728 40.381 1.00 49.44 383 LYS A C 1
ATOM 3080 O O . LYS A 1 383 ? 44.057 -22.666 39.782 1.00 49.44 383 LYS A O 1
ATOM 3085 N N . LYS A 1 384 ? 43.622 -23.799 41.683 1.00 43.78 384 LYS A N 1
ATOM 3086 C CA . LYS A 1 384 ? 43.762 -22.686 42.640 1.00 43.78 384 LYS A CA 1
ATOM 3087 C C . LYS A 1 384 ? 45.246 -22.376 42.883 1.00 43.78 384 LYS A C 1
ATOM 3089 O O . LYS A 1 384 ? 46.037 -23.321 42.903 1.00 43.78 384 LYS A O 1
ATOM 3094 N N . PRO A 1 385 ? 45.595 -21.132 43.239 1.00 55.25 385 PRO A N 1
ATOM 3095 C CA . PRO A 1 385 ? 46.722 -20.878 44.111 1.00 55.25 385 PRO A CA 1
ATOM 3096 C C . PRO A 1 385 ? 46.258 -20.415 45.497 1.00 55.25 385 PRO A C 1
ATOM 3098 O O . PRO A 1 385 ? 45.355 -19.596 45.654 1.00 55.25 385 PRO A O 1
ATOM 3101 N N . SER A 1 386 ? 46.909 -21.008 46.487 1.00 55.03 386 SER A N 1
ATOM 3102 C CA . SER A 1 386 ? 47.133 -20.511 47.838 1.00 55.03 386 SER A CA 1
ATOM 3103 C C . SER A 1 386 ? 48.172 -19.386 47.823 1.00 55.03 386 SER A C 1
ATOM 3105 O O . SER A 1 386 ? 49.176 -19.506 47.115 1.00 55.03 386 SER A O 1
ATOM 3107 N N . GLY A 1 387 ? 47.949 -18.362 48.641 1.00 60.50 387 GLY A N 1
ATOM 3108 C CA . GLY A 1 387 ? 48.856 -17.246 48.907 1.00 60.50 387 GLY A CA 1
ATOM 3109 C C . GLY A 1 387 ? 48.153 -16.228 49.777 1.00 60.50 387 GLY A C 1
ATOM 3110 O O . GLY A 1 387 ? 47.329 -15.490 49.198 1.00 60.50 387 GLY A O 1
#

Mean predicted aligned error: 16.27 Å

Radius of gyration: 28.94 Å; Cα contacts (8 Å, |Δi|>4): 527; chains: 1; bounding box: 77×86×98 Å

Solvent-accessible surface area (backbone atoms only — not comparable to full-atom values): 24165 Å² total; per-residue (Å²): 130,82,78,56,70,66,57,66,47,40,69,68,35,55,49,40,58,86,50,40,72,36,78,19,58,31,68,63,84,41,29,36,38,40,28,53,91,33,56,52,65,75,48,76,57,70,85,55,46,52,46,46,71,72,63,46,43,32,31,76,80,42,51,20,32,33,73,48,84,60,21,39,41,36,33,33,33,27,70,88,71,48,72,46,76,48,67,34,86,58,62,52,72,83,52,47,64,54,48,62,60,43,72,74,37,79,87,47,52,88,47,58,45,59,42,51,35,52,94,76,10,33,42,37,36,33,87,50,41,36,37,35,28,75,62,28,70,70,49,51,53,51,57,48,70,33,21,84,43,71,52,77,55,96,75,32,39,37,35,36,49,83,69,90,92,90,78,80,39,65,67,50,43,49,52,56,46,58,79,46,64,92,50,56,83,81,56,39,63,58,49,46,70,72,39,54,40,45,65,47,57,41,51,59,36,84,76,39,42,18,34,37,40,30,36,50,51,56,92,97,48,86,51,51,38,41,38,29,45,68,96,55,74,76,43,63,72,67,80,73,62,75,85,67,65,66,70,74,71,78,68,67,81,58,82,72,70,63,64,69,75,50,51,42,61,30,37,30,78,52,66,48,71,77,67,94,74,77,55,91,82,67,75,82,42,52,55,70,44,75,43,81,36,51,66,91,59,81,66,94,78,61,51,72,81,79,90,86,80,85,94,56,76,66,63,55,53,53,53,55,56,56,63,67,73,71,69,82,86,78,87,83,80,92,84,84,90,79,90,81,92,76,89,78,86,78,76,90,76,70,64,71,84,84,74,91,78,74,81,86,72,87,75,87,75,80,89,77,92,78,91,77,92,77,85,84,83,80,87,83,86,85,78,84,82,90,133

Nearest PDB structures (foldseek):
  8dml-assembly2_C  TM=4.342E-01  e=8.452E-01  Vibrio parahaemolyticus
  6mtz-assembly1_A  TM=3.336E-01  e=9.999E-01  Helicobacter pylori G27
  6ywy-assembly1_4  TM=2.500E-01  e=1.399E+00  Neurospora crassa

Foldseek 3Di:
DPDDVVVVLQVQAQADDFLQWEWADELDQFIWIGHNVTIDTPDDDPQRVVCSVVQQFNHWRYWYDYNDPQAIWTWTQGPVRAIDIDGGPDQQPLVVVVVVVVVVDSVFRVQWYKYAAPPRWIWIDTQFKIKIAPADPVLVVVQCVQFPDWDDDPRMIMGGGDDDDDDDLPLVVVVVCVVVVVDDPVCSVVVCVVWWSDKDFHSSQQSSFFIKTWTGDDPPDGTWMWGGDPPDDIDTPDPPPVVPPPPRPPDDPPVCPPPPQFWFKWFQQQQDDDDPPPDPPDDGDHGGDIDIDTPVDDDPRIDTDDDDDDDDVVVVVVVVVVVVVPDDDDDDDDDDDDDDDDRDDYDGDDYDDDDDDDDPDPDDDDDDDDDDDDDDDDDDDDDDDDD

Secondary structure (DSSP, 8-state):
-PPPHHHHHHTTSPPPPTT--EEEE-SSS-EEEEETTEEEES---HHHHHHHHTT-EEEEEEEEE-SSTT-EEEEEEETTS-EEEEE-S---HHHHHHHHHHHT-TTTGGGEEEEE-STT-EEEEETTEEEEES--HHHHHHHHHTEEEEEEETTEEEEEE--------HHHHHHHHHTTTTS-TTTHHHHHHHHEEEEEE-TT-SSS--EEEEEPPPTTSPPPEEEE-TTSPPEE-----TT----S-S----GGGS-TTSEEEEEESS-----TT--TT-----TT-EEEEETT---TTEEE--------HHHHHHHHHHHHTT------------------------PPP-----------PPP-------PPP-PPP------

pLDDT: mean 73.74, std 22.63, range [23.67, 98.31]

Sequence (387 aa):
MPPDPRDTMLSRLEPLDPNNYIMALSAGSDQFIGSPNGYKATYIPSDVLYPLFTGLVKRITWASLRCIPNSFFFELELIDGRFACRIGTHIPPALTDFLLNFMKSKTHLPYLRIRYGANDSFVAWSKKVWIYSKVPPQLIVRLQQISSYSNTKYNVTKGDGDVGWSFAAYSVSSAWYEMWADLEMDERASIIAEELAHVTISPYSEKGETFAFIKKTIPGIEPPFIVHFEGEQTYSNFTFDKNNTTAPPKRYPRLENLDDRDFRVAISKKKIRRRRTNDPWDLDLKKGEKLLVLRDMEPPGLTFWDDKVDQDPKAAYARFMEDLGNVPRRNASRKSKTSSCWGFVFTIYWYCSRVPVGFCTSGSRKAATSGIRIGSPGSASLKKPSG